Protein AF-A0A7S1AQW4-F1 (afdb_monomer)

Foldseek 3Di:
DDDDDDDDKDKDKAAFPWDKDWDDWCCVFAHFFWKKWKKKFLDQFKKKKKFALDSDDQAPDQAKIWMWIACPPNQQKIFIFIGHPVPDTDTQFIFRPPLSHHDPGSVDMWMKMWTTHLLLQKTWIFTDDQELVRTFDIDHDDPPPGDHSVSRRRGTIIMMTGHRHITIMITPDMHGRDDNWPVPAQADSRVRDGHFKFFKFWWFDDDPQVLVLLVVLLVLCCPFSLVSQKDFFDSVLFIFTAFGFTILVCCCVQPPPDDSVVDDSLNVLVLLCVLCVVLLVVQQADKFWWAFDFDFSFKTAIDGPDDVSVVSSVVSNVVSCVSSVGDGPADPRSHRIGTGMDRGHDQHGPVSVVSRVVSRVVSGVSRVPRVHIDITGGTFMWTDRGPRDIDGSVVSPD

pLDDT: mean 83.01, std 13.44, range [26.81, 98.31]

Secondary structure (DSSP, 8-state):
---------EEEEE-STT-EEEEEEGGGTTSTTEEEEEEEE--SS-EEEEEESSSS--TT----EEEEEEEHHHHTEEEEEES-TTT--EEEEEE--TTTSPPS-TT--E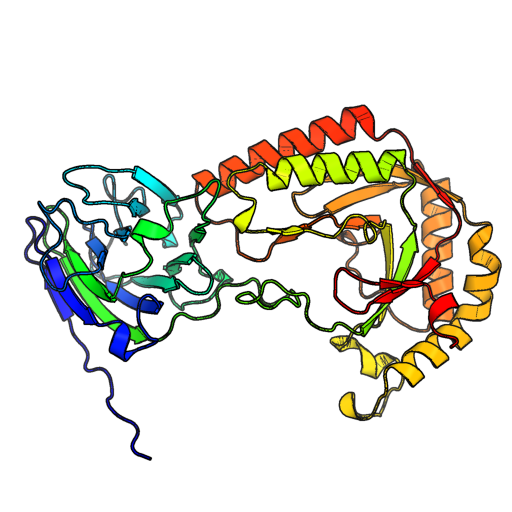EEEEEEETTTTEEEEEESSSSGGGEEEEEE--TTTSS-GGGTTT--EEEEEE-SS-EEEEEEEEEPPP--S-TTS-EETTTTEEPEEEEEEEEEEPPHHHHHHHHHHHHHHHTSTTGGGEEE--GGG-EEEEEEEE-TTTGGGSSTTS-GGG--HHHHHHHHHHHHHHHHHHGGG-EEEEEEEEE-SSEEEEEESSHHHHHHHHHHHHHHHHHHT----S-TTTTTEEE-EEE-S---SHHHHHHHHHHHHHHHHHHHHH--EEEEES-EEEEEEESS-EEEGGGGG-

Structure (mmCIF, N/CA/C/O backbone):
data_AF-A0A7S1AQW4-F1
#
_entry.id   AF-A0A7S1AQW4-F1
#
loop_
_atom_site.group_PDB
_atom_site.id
_atom_site.type_symbol
_atom_site.label_atom_id
_atom_site.label_alt_id
_atom_site.label_comp_id
_atom_site.label_asym_id
_atom_site.label_entity_id
_atom_site.label_seq_id
_atom_site.pdbx_PDB_ins_code
_atom_site.Cartn_x
_atom_site.Cartn_y
_atom_site.Cartn_z
_atom_site.occupancy
_atom_site.B_iso_or_equiv
_atom_site.auth_seq_id
_atom_site.auth_comp_id
_atom_site.auth_asym_id
_atom_site.auth_atom_id
_atom_site.pdbx_PDB_model_num
ATOM 1 N N . TRP A 1 1 ? 29.194 -28.119 -0.795 1.00 34.62 1 TRP A N 1
ATOM 2 C CA . TRP A 1 1 ? 28.125 -27.504 -1.595 1.00 34.62 1 TRP A CA 1
ATOM 3 C C . TRP A 1 1 ? 28.687 -26.243 -2.209 1.00 34.62 1 TRP A C 1
ATOM 5 O O . TRP A 1 1 ? 28.959 -25.284 -1.501 1.00 34.62 1 TRP A O 1
ATOM 15 N N . GLN A 1 2 ? 29.064 -26.352 -3.481 1.00 26.81 2 GLN A N 1
ATOM 16 C CA . GLN A 1 2 ? 29.776 -25.322 -4.229 1.00 26.81 2 GLN A CA 1
ATOM 17 C C . GLN A 1 2 ? 28.850 -24.132 -4.487 1.00 26.81 2 GLN A C 1
ATOM 19 O O . GLN A 1 2 ? 27.767 -24.292 -5.041 1.00 26.81 2 GLN A O 1
ATOM 24 N N . VAL A 1 3 ? 29.307 -22.950 -4.078 1.00 34.91 3 VAL A N 1
ATOM 25 C CA . VAL A 1 3 ? 28.757 -21.651 -4.468 1.00 34.91 3 VAL A CA 1
ATOM 26 C C . VAL A 1 3 ? 29.047 -21.475 -5.958 1.00 34.91 3 VAL A C 1
ATOM 28 O O . VAL A 1 3 ? 30.200 -21.285 -6.346 1.00 34.91 3 VAL A O 1
ATOM 31 N N . ALA A 1 4 ? 28.025 -21.619 -6.799 1.00 32.22 4 ALA A N 1
ATOM 32 C CA . ALA A 1 4 ? 28.152 -21.469 -8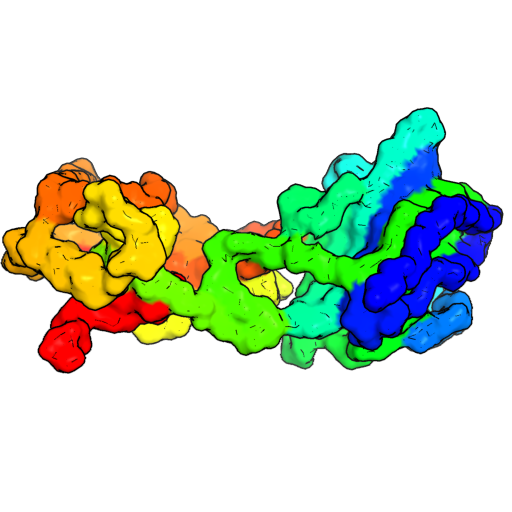.242 1.00 32.22 4 ALA A CA 1
ATOM 33 C C . ALA A 1 4 ? 27.975 -19.998 -8.660 1.00 32.22 4 ALA A C 1
ATOM 35 O O . ALA A 1 4 ? 26.929 -19.396 -8.445 1.00 32.22 4 ALA A O 1
ATOM 36 N N . CYS A 1 5 ? 29.041 -19.490 -9.283 1.00 32.53 5 CYS A N 1
ATOM 37 C CA . CYS A 1 5 ? 29.172 -18.332 -10.171 1.00 32.53 5 CYS A CA 1
ATOM 38 C C . CYS A 1 5 ? 28.878 -16.915 -9.645 1.00 32.53 5 CYS A C 1
ATOM 40 O O . CYS A 1 5 ? 27.770 -16.390 -9.690 1.00 32.53 5 CYS A O 1
ATOM 42 N N . MET A 1 6 ? 29.984 -16.239 -9.313 1.00 35.09 6 MET A N 1
ATOM 43 C CA . MET A 1 6 ? 30.161 -14.791 -9.413 1.00 35.09 6 MET A CA 1
ATOM 44 C C . MET A 1 6 ? 29.672 -14.284 -10.782 1.00 35.09 6 MET A C 1
ATOM 46 O O . MET A 1 6 ? 30.164 -14.731 -11.816 1.00 35.09 6 MET A O 1
ATOM 50 N N . ALA A 1 7 ? 28.728 -13.341 -10.795 1.00 37.88 7 ALA A N 1
ATOM 51 C CA . ALA A 1 7 ? 28.339 -12.636 -12.012 1.00 37.88 7 ALA A CA 1
ATOM 52 C C . ALA A 1 7 ? 29.504 -11.745 -12.477 1.00 37.88 7 ALA A C 1
ATOM 54 O O . ALA A 1 7 ? 29.838 -10.749 -11.830 1.00 37.88 7 ALA A O 1
ATOM 55 N N . GLU A 1 8 ? 30.148 -12.123 -13.581 1.00 43.38 8 GLU A N 1
ATOM 56 C CA . GLU A 1 8 ? 31.106 -11.265 -14.269 1.00 43.38 8 GLU A CA 1
ATOM 57 C C . GLU A 1 8 ? 30.432 -9.977 -14.762 1.00 43.38 8 GLU A C 1
ATOM 59 O O . GLU A 1 8 ? 29.267 -9.929 -15.161 1.00 43.38 8 GLU A O 1
ATOM 64 N N . TRP A 1 9 ? 31.201 -8.899 -14.709 1.00 52.59 9 TRP A N 1
ATOM 65 C CA . TRP A 1 9 ? 30.771 -7.530 -14.923 1.00 52.59 9 TRP A CA 1
ATOM 66 C C . TRP A 1 9 ? 30.534 -7.312 -16.422 1.00 52.59 9 TRP A C 1
ATOM 68 O O . TRP A 1 9 ? 31.491 -7.126 -17.171 1.00 52.59 9 TRP A O 1
ATOM 78 N N . ARG A 1 10 ? 29.276 -7.320 -16.883 1.00 65.12 10 ARG A N 1
ATOM 79 C CA . ARG A 1 10 ? 28.959 -7.193 -18.317 1.00 65.12 10 ARG A CA 1
ATOM 80 C C . ARG A 1 10 ? 28.432 -5.799 -18.663 1.00 65.12 10 ARG A C 1
ATOM 82 O O . ARG A 1 10 ? 27.314 -5.423 -18.300 1.00 65.12 10 ARG A O 1
ATOM 89 N N . TRP A 1 11 ? 29.248 -5.027 -19.383 1.00 72.75 11 TRP A N 1
ATOM 90 C CA . TRP A 1 11 ? 28.776 -3.855 -20.121 1.00 72.75 11 TRP A CA 1
ATOM 91 C C . TRP A 1 11 ? 28.069 -4.317 -21.392 1.00 72.75 11 TRP A C 1
ATOM 93 O O . TRP A 1 11 ? 28.612 -5.099 -22.167 1.00 72.75 11 TRP A O 1
ATOM 103 N N . VAL A 1 12 ? 26.859 -3.815 -21.594 1.00 74.81 12 VAL A N 1
ATOM 104 C CA . VAL A 1 12 ? 26.012 -4.065 -22.756 1.00 74.81 12 VAL A CA 1
ATOM 105 C C . VAL A 1 12 ? 25.951 -2.766 -23.551 1.00 74.81 12 VAL A C 1
ATOM 107 O O . VAL A 1 12 ? 25.400 -1.758 -23.097 1.00 74.81 12 VAL A O 1
ATOM 110 N N . ASN A 1 13 ? 26.581 -2.781 -24.725 1.00 77.00 13 ASN A N 1
ATOM 111 C CA . ASN A 1 13 ? 26.629 -1.649 -25.643 1.00 77.00 13 ASN A CA 1
ATOM 112 C C . ASN A 1 13 ? 25.565 -1.844 -26.712 1.00 77.00 13 ASN A C 1
ATOM 114 O O . ASN A 1 13 ? 25.747 -2.622 -27.646 1.00 77.00 13 ASN A O 1
ATOM 118 N N . VAL A 1 14 ? 24.460 -1.113 -26.595 1.00 78.06 14 VAL A N 1
ATOM 119 C CA . VAL A 1 14 ? 23.351 -1.255 -27.532 1.00 78.06 14 VAL A CA 1
ATOM 120 C C . VAL A 1 14 ? 23.470 -0.168 -28.607 1.00 78.06 14 VAL A C 1
ATOM 122 O O . VAL A 1 14 ? 23.304 1.012 -28.285 1.00 78.06 14 VAL A O 1
ATOM 125 N N . PRO A 1 15 ? 23.728 -0.516 -29.885 1.00 62.19 15 PRO A N 1
ATOM 126 C CA . PRO A 1 15 ? 24.214 0.412 -30.920 1.00 62.19 15 PRO A CA 1
ATOM 127 C C . PRO A 1 15 ? 23.206 1.479 -31.391 1.00 62.19 15 PRO A C 1
ATOM 129 O O . PRO A 1 15 ? 23.529 2.318 -32.227 1.00 62.19 15 PRO A O 1
ATOM 132 N N . GLY A 1 16 ? 21.989 1.498 -30.846 1.00 63.81 16 GLY A N 1
ATOM 133 C CA . GLY A 1 16 ? 20.904 2.369 -31.309 1.00 63.81 16 GLY A CA 1
ATOM 134 C C . GLY A 1 16 ? 19.945 1.621 -32.233 1.00 63.81 16 GLY A C 1
ATOM 135 O O . GLY A 1 16 ? 20.040 0.402 -32.396 1.00 63.81 16 GLY A O 1
ATOM 136 N N . GLY A 1 17 ? 18.981 2.340 -32.813 1.00 62.97 17 GLY A N 1
ATOM 137 C CA . GLY A 1 17 ? 18.048 1.756 -33.785 1.00 62.97 17 GLY A CA 1
ATOM 138 C C . GLY A 1 17 ? 17.082 0.714 -33.212 1.00 62.97 17 GLY A C 1
ATOM 139 O O . GLY A 1 17 ? 16.498 -0.047 -33.984 1.00 62.97 17 GLY A O 1
ATOM 140 N N . PHE A 1 18 ? 16.872 0.709 -31.891 1.00 68.31 18 PHE A N 1
ATOM 141 C CA . PHE A 1 18 ? 16.037 -0.256 -31.169 1.00 68.31 18 PHE A CA 1
ATOM 142 C C . PHE A 1 18 ? 16.521 -1.710 -31.240 1.00 68.31 18 PHE A C 1
ATOM 144 O O . PHE A 1 18 ? 15.710 -2.636 -31.307 1.00 68.31 18 PHE A O 1
ATOM 151 N N . THR A 1 19 ? 17.838 -1.897 -31.245 1.00 76.06 19 THR A N 1
ATOM 152 C CA . THR A 1 19 ? 18.468 -3.217 -31.117 1.00 76.06 19 THR A CA 1
ATOM 153 C C . THR A 1 19 ? 18.211 -3.769 -29.713 1.00 76.06 19 THR A C 1
ATOM 155 O O . THR A 1 19 ? 18.275 -3.012 -28.743 1.00 76.06 19 THR A O 1
ATOM 158 N N . GLU A 1 20 ? 17.896 -5.059 -29.597 1.00 83.50 20 GLU A N 1
ATOM 159 C CA . GLU A 1 20 ? 17.658 -5.738 -28.316 1.00 83.50 20 GLU A CA 1
ATOM 160 C C . GLU A 1 20 ? 18.768 -6.766 -28.074 1.00 83.50 20 GLU A C 1
ATOM 162 O O . GLU A 1 20 ? 19.093 -7.541 -28.971 1.00 83.50 20 GLU A O 1
ATOM 167 N N . GLU A 1 21 ? 19.343 -6.770 -26.873 1.00 86.88 21 GLU A N 1
ATOM 168 C CA . GLU A 1 21 ? 20.331 -7.754 -26.431 1.00 86.88 21 GLU A CA 1
ATOM 169 C C . GLU A 1 21 ? 19.732 -8.598 -25.304 1.00 86.88 21 GLU A C 1
ATOM 171 O O . GLU A 1 21 ? 19.223 -8.059 -24.318 1.00 86.88 21 GLU A O 1
ATOM 176 N N . LEU A 1 22 ? 19.779 -9.924 -25.457 1.00 87.25 22 LEU A N 1
ATOM 177 C CA . LEU A 1 22 ? 19.386 -10.864 -24.412 1.00 87.25 22 LEU A CA 1
ATOM 178 C C . LEU A 1 22 ? 20.438 -10.853 -23.299 1.00 87.25 22 LEU A C 1
ATOM 180 O O . LEU A 1 22 ? 21.620 -11.092 -23.548 1.00 87.25 22 LEU A O 1
ATOM 184 N N . VAL A 1 23 ? 19.992 -10.590 -22.075 1.00 86.88 23 VAL A N 1
ATOM 185 C CA . VAL A 1 23 ? 20.862 -10.451 -20.904 1.00 86.88 23 VAL A CA 1
ATOM 186 C C . VAL A 1 23 ? 20.786 -11.671 -19.996 1.00 86.88 23 VAL A C 1
ATOM 188 O O . VAL A 1 23 ? 21.820 -12.090 -19.482 1.00 86.88 23 VAL A O 1
ATOM 191 N N . ALA A 1 24 ? 19.593 -12.234 -19.790 1.00 85.12 24 ALA A N 1
ATOM 192 C CA . ALA A 1 24 ? 19.403 -13.351 -18.869 1.00 85.12 24 ALA A CA 1
ATOM 193 C C . ALA A 1 24 ? 18.150 -14.185 -19.164 1.00 85.12 24 ALA A C 1
ATOM 195 O O . ALA A 1 24 ? 17.221 -13.736 -19.844 1.00 85.12 24 ALA A O 1
ATOM 196 N N . ASP A 1 25 ? 18.140 -15.384 -18.584 1.00 85.06 25 ASP A N 1
ATOM 197 C CA . ASP A 1 25 ? 17.002 -16.289 -18.465 1.00 85.06 25 ASP A CA 1
ATOM 198 C C . ASP A 1 25 ? 16.576 -16.357 -16.986 1.00 85.06 25 ASP A C 1
ATOM 200 O O . ASP A 1 25 ? 17.349 -16.778 -16.131 1.00 85.06 25 ASP A O 1
ATOM 204 N N . ALA A 1 26 ? 15.362 -15.908 -16.661 1.00 78.44 26 ALA A N 1
ATOM 205 C CA . ALA A 1 26 ? 14.848 -15.846 -15.289 1.00 78.44 26 ALA A CA 1
ATOM 206 C C . ALA A 1 26 ? 14.757 -17.222 -14.611 1.00 78.44 26 ALA A C 1
ATOM 208 O O . ALA A 1 26 ? 14.811 -17.302 -13.383 1.00 78.44 26 ALA A O 1
ATOM 209 N N . CYS A 1 27 ? 14.656 -18.310 -15.387 1.00 77.62 27 CYS A N 1
ATOM 210 C CA . CYS A 1 27 ? 14.633 -19.663 -14.830 1.00 77.62 27 CYS A CA 1
ATOM 211 C C . CYS A 1 27 ? 15.891 -19.984 -14.010 1.00 77.62 27 CYS A C 1
ATOM 213 O O . CYS A 1 27 ? 15.799 -20.769 -13.069 1.00 77.62 27 CYS A O 1
ATOM 215 N N . ASP A 1 28 ? 17.021 -19.343 -14.309 1.00 75.12 28 ASP A N 1
ATOM 216 C CA . ASP A 1 28 ? 18.289 -19.573 -13.615 1.00 75.12 28 ASP A CA 1
ATOM 217 C C . ASP A 1 28 ? 18.364 -18.867 -12.242 1.00 75.12 28 ASP A C 1
ATOM 219 O O . ASP A 1 28 ? 19.294 -19.116 -11.477 1.00 75.12 28 ASP A O 1
ATOM 223 N N . TYR A 1 29 ? 17.402 -17.989 -11.910 1.00 65.81 29 TYR A N 1
ATOM 224 C CA . TYR A 1 29 ? 17.520 -17.033 -10.796 1.00 65.81 29 TYR A CA 1
ATOM 225 C C . TYR A 1 29 ? 16.279 -16.889 -9.910 1.00 65.81 29 TYR A C 1
ATOM 227 O O . TYR A 1 29 ? 16.254 -15.964 -9.111 1.00 65.81 29 TYR A O 1
ATOM 235 N N . GLY A 1 30 ? 15.242 -17.713 -10.055 1.00 59.50 30 GLY A N 1
ATOM 236 C CA . GLY A 1 30 ? 13.996 -17.561 -9.275 1.00 59.50 30 GLY A CA 1
ATOM 237 C C . GLY A 1 30 ? 12.791 -18.338 -9.807 1.00 59.50 30 GLY A C 1
ATOM 238 O O . GLY A 1 30 ? 11.726 -18.352 -9.185 1.00 59.50 30 GLY A O 1
ATOM 239 N N . GLY A 1 31 ? 12.958 -19.011 -10.949 1.00 68.44 31 GLY A N 1
ATOM 240 C CA . GLY A 1 31 ? 11.917 -19.786 -11.617 1.00 68.44 31 GLY A CA 1
ATOM 241 C C . GLY A 1 31 ? 11.197 -18.992 -12.708 1.00 68.44 31 GLY A C 1
ATOM 242 O O . GLY A 1 31 ? 11.416 -17.796 -12.900 1.00 68.44 31 GLY A O 1
ATOM 243 N N . LEU A 1 32 ? 10.338 -19.676 -13.471 1.00 73.44 32 LEU A N 1
ATOM 244 C CA . LEU A 1 32 ? 9.579 -19.051 -14.558 1.00 73.44 32 LEU A CA 1
ATOM 245 C C . LEU A 1 32 ? 8.789 -17.847 -14.016 1.00 73.44 32 LEU A C 1
ATOM 247 O O . LEU A 1 32 ? 8.050 -17.988 -13.046 1.00 73.44 32 LEU A O 1
ATOM 251 N N . GLY A 1 33 ? 8.929 -16.676 -14.635 1.00 75.50 33 GLY A N 1
ATOM 252 C CA . GLY A 1 33 ? 8.160 -15.484 -14.280 1.00 75.50 33 GLY A CA 1
ATOM 253 C C . GLY A 1 33 ? 8.521 -14.807 -12.959 1.00 75.50 33 GLY A C 1
ATOM 254 O O . GLY A 1 33 ? 7.690 -14.079 -12.421 1.00 75.50 33 GLY A O 1
ATOM 255 N N . ARG A 1 34 ? 9.732 -15.015 -12.430 1.00 85.31 34 ARG A N 1
ATOM 256 C CA . ARG A 1 34 ? 10.219 -14.321 -11.227 1.00 85.31 34 ARG A CA 1
ATOM 257 C C . ARG A 1 34 ? 11.653 -13.857 -11.417 1.00 85.31 34 ARG A C 1
ATOM 259 O O . ARG A 1 34 ? 12.554 -14.679 -11.536 1.00 85.31 34 ARG A O 1
ATOM 266 N N . CYS A 1 35 ? 11.880 -12.548 -11.462 1.00 89.19 35 CYS A N 1
ATOM 267 C CA . CYS A 1 35 ? 13.232 -12.013 -11.558 1.00 89.19 35 CYS A CA 1
ATOM 268 C C . CYS A 1 35 ? 13.321 -10.530 -11.197 1.00 89.19 35 CYS A C 1
ATOM 270 O O . CYS A 1 35 ? 12.421 -9.739 -11.484 1.00 89.19 35 CYS A O 1
ATOM 272 N N . CYS A 1 36 ? 14.481 -10.138 -10.679 1.00 92.81 36 CYS A N 1
ATOM 273 C CA . CYS A 1 36 ? 14.934 -8.759 -10.601 1.00 92.81 36 CYS A CA 1
ATOM 274 C C . CYS A 1 36 ? 16.242 -8.576 -11.380 1.00 92.81 36 CYS A C 1
ATOM 276 O O . CYS A 1 36 ? 17.159 -9.392 -11.288 1.00 92.81 36 CYS A O 1
ATOM 278 N N . ILE A 1 37 ? 16.339 -7.490 -12.146 1.00 94.19 37 ILE A N 1
ATOM 279 C CA . ILE A 1 37 ? 17.564 -7.067 -12.828 1.00 94.19 37 ILE A CA 1
ATOM 280 C C . ILE A 1 37 ? 17.983 -5.686 -12.337 1.00 94.19 37 ILE A C 1
ATOM 282 O O . ILE A 1 37 ? 17.182 -4.751 -12.311 1.00 94.19 37 ILE A O 1
ATOM 286 N N . VAL A 1 38 ? 19.259 -5.553 -11.975 1.00 95.12 38 VAL A N 1
ATOM 287 C CA . VAL A 1 38 ? 19.864 -4.294 -11.534 1.00 95.12 38 VAL A CA 1
ATOM 288 C C . VAL A 1 38 ? 20.784 -3.769 -12.629 1.00 95.12 38 VAL A C 1
ATOM 290 O O . VAL A 1 38 ? 21.736 -4.437 -13.038 1.00 95.12 38 VAL A O 1
ATOM 293 N N . VAL A 1 39 ? 20.509 -2.553 -13.088 1.00 94.50 39 VAL A N 1
ATOM 294 C CA . VAL A 1 39 ? 21.197 -1.895 -14.198 1.00 94.50 39 VAL A CA 1
ATOM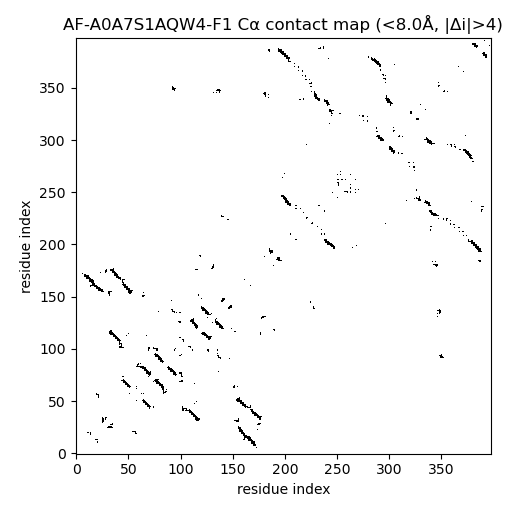 295 C C . VAL A 1 39 ? 21.807 -0.586 -13.718 1.00 94.50 39 VAL A C 1
ATOM 297 O O . VAL A 1 39 ? 21.103 0.281 -13.210 1.00 94.50 39 VAL A O 1
ATOM 300 N N . GLN A 1 40 ? 23.108 -0.410 -13.927 1.00 94.50 40 GLN A N 1
ATOM 301 C CA . GLN A 1 40 ? 23.797 0.861 -13.732 1.00 94.50 40 GLN A CA 1
ATOM 302 C C . GLN A 1 40 ? 24.075 1.507 -15.090 1.00 94.50 40 GLN A C 1
ATOM 304 O O . GLN A 1 40 ? 24.511 0.843 -16.026 1.00 94.50 40 GLN A O 1
ATOM 309 N N . THR A 1 41 ? 23.838 2.806 -15.231 1.00 92.06 41 THR A N 1
ATOM 310 C CA . THR A 1 41 ? 24.117 3.518 -16.483 1.00 92.06 41 THR A CA 1
ATOM 311 C C . THR A 1 41 ? 24.437 4.989 -16.237 1.00 92.06 41 THR A C 1
ATOM 313 O O . THR A 1 41 ? 23.954 5.593 -15.280 1.00 92.06 41 THR A O 1
ATOM 316 N N . ASN A 1 42 ? 25.259 5.561 -17.109 1.00 90.00 42 ASN A N 1
ATOM 317 C CA . ASN A 1 42 ? 25.490 6.999 -17.256 1.00 90.00 42 ASN A CA 1
ATOM 318 C C . ASN A 1 42 ? 24.832 7.555 -18.534 1.00 90.00 42 ASN A C 1
ATOM 320 O O . ASN A 1 42 ? 25.119 8.674 -18.953 1.00 90.00 42 ASN A O 1
ATOM 324 N N . ALA A 1 43 ? 23.974 6.762 -19.186 1.00 87.00 43 ALA A N 1
ATOM 325 C CA . ALA A 1 43 ? 23.335 7.150 -20.428 1.00 87.00 43 ALA A CA 1
ATOM 326 C C . ALA A 1 43 ? 22.413 8.358 -20.227 1.00 87.00 43 ALA A C 1
ATOM 328 O O . ALA A 1 43 ? 21.578 8.392 -19.324 1.00 87.00 43 ALA A O 1
ATOM 329 N N . THR A 1 44 ? 22.510 9.307 -21.154 1.00 87.56 44 THR A N 1
ATOM 330 C CA . THR A 1 44 ? 21.624 10.478 -21.276 1.00 87.56 44 THR A CA 1
ATOM 331 C C . THR A 1 44 ? 20.475 10.233 -22.266 1.00 87.56 44 THR A C 1
ATOM 333 O O . THR A 1 44 ? 19.635 11.099 -22.512 1.00 87.56 44 THR A O 1
ATOM 336 N N . SER A 1 45 ? 20.434 9.039 -22.868 1.00 88.94 45 SER A N 1
ATOM 337 C CA . SER A 1 45 ? 19.441 8.608 -23.854 1.00 88.94 45 SER A CA 1
ATOM 338 C C . SER A 1 45 ? 18.630 7.416 -23.349 1.00 88.94 45 SER A C 1
ATOM 340 O O . SER A 1 45 ? 19.115 6.613 -22.560 1.00 88.94 45 SER A O 1
ATOM 342 N N . SER A 1 46 ? 17.385 7.298 -23.818 1.00 91.19 46 SER A N 1
ATOM 343 C CA . SER A 1 46 ? 16.437 6.286 -23.338 1.00 91.19 46 SER A CA 1
ATOM 344 C C . SER A 1 46 ? 16.915 4.852 -23.567 1.00 91.19 46 SER A C 1
ATOM 346 O O . SER A 1 46 ? 17.329 4.515 -24.682 1.00 91.19 46 SER A O 1
ATOM 348 N N . PHE A 1 47 ? 16.718 4.002 -22.564 1.00 92.56 47 PHE A N 1
ATOM 349 C CA . PHE A 1 47 ? 16.904 2.555 -22.650 1.00 92.56 47 PHE A CA 1
ATOM 350 C C . PHE A 1 47 ? 15.657 1.826 -22.146 1.00 92.56 47 PHE A C 1
ATOM 352 O O . PHE A 1 47 ? 14.827 2.402 -21.433 1.00 92.56 47 PHE A O 1
ATOM 359 N N . HIS A 1 48 ? 15.504 0.565 -22.541 1.00 92.38 48 HIS A N 1
ATOM 360 C CA . HIS A 1 48 ? 14.368 -0.264 -22.164 1.00 92.38 48 HIS A CA 1
ATOM 361 C C . HIS A 1 48 ? 14.823 -1.582 -21.560 1.00 92.38 48 HIS A C 1
ATOM 363 O O . HIS A 1 48 ? 15.753 -2.199 -22.073 1.00 92.38 48 HIS A O 1
ATOM 369 N N . VAL A 1 49 ? 14.094 -2.045 -20.551 1.00 92.94 49 VAL A N 1
ATOM 370 C CA . VAL A 1 49 ? 14.202 -3.401 -20.007 1.00 92.94 49 VAL A CA 1
ATOM 371 C C . VAL A 1 49 ? 12.922 -4.140 -20.360 1.00 92.94 49 VAL A C 1
ATOM 373 O O . VAL A 1 49 ? 11.828 -3.638 -20.098 1.00 92.94 49 VAL A O 1
ATOM 376 N N . THR A 1 50 ? 13.054 -5.297 -21.000 1.00 91.00 50 THR A N 1
ATOM 377 C CA . THR A 1 50 ? 11.921 -6.094 -21.476 1.00 91.00 50 THR A CA 1
ATOM 378 C C . THR A 1 50 ? 11.963 -7.476 -20.850 1.00 91.00 50 THR A C 1
ATOM 380 O O . THR A 1 50 ? 12.971 -8.169 -20.951 1.00 91.00 50 THR A O 1
ATOM 383 N N . PHE A 1 51 ? 10.846 -7.876 -20.254 1.00 90.00 51 PHE A N 1
ATOM 384 C CA . PHE A 1 51 ? 10.571 -9.245 -19.844 1.00 90.00 51 PHE A CA 1
ATOM 385 C C . PHE A 1 51 ? 9.691 -9.885 -20.919 1.00 90.00 51 PHE A C 1
ATOM 387 O O . PHE A 1 51 ? 8.678 -9.311 -21.334 1.00 90.00 51 PHE A O 1
ATOM 394 N N . SER A 1 52 ? 10.098 -11.049 -21.412 1.00 88.00 52 SER A N 1
ATOM 395 C CA . SER A 1 52 ? 9.504 -11.693 -22.587 1.00 88.00 52 SER A CA 1
ATOM 396 C C . SER A 1 52 ? 9.471 -13.208 -22.434 1.00 88.00 52 SER A C 1
ATOM 398 O O . SER A 1 52 ? 10.268 -13.781 -21.703 1.00 88.00 52 SER A O 1
ATOM 400 N N . HIS A 1 53 ? 8.559 -13.884 -23.125 1.00 85.19 53 HIS A N 1
ATOM 401 C CA . HIS A 1 53 ? 8.505 -15.351 -23.119 1.00 85.19 53 HIS A CA 1
ATOM 402 C C . HIS A 1 53 ? 9.467 -16.001 -24.129 1.00 85.19 53 HIS A C 1
ATOM 404 O O . HIS A 1 53 ? 9.647 -17.214 -24.112 1.00 85.19 53 HIS A O 1
ATOM 410 N N . SER A 1 54 ? 10.070 -15.216 -25.029 1.00 81.75 54 SER A N 1
ATOM 411 C CA . SER A 1 54 ? 10.969 -15.695 -26.085 1.00 81.75 54 SER A CA 1
ATOM 412 C C . SER A 1 54 ? 12.354 -15.076 -25.941 1.00 81.75 54 SER A C 1
ATOM 414 O O . SER A 1 54 ? 12.478 -13.907 -25.598 1.00 81.75 54 SER A O 1
ATOM 416 N N . SER A 1 55 ? 13.395 -15.849 -26.247 1.00 80.19 55 SER A N 1
ATOM 417 C CA . SER A 1 55 ? 14.780 -15.371 -26.306 1.00 80.19 55 SER A CA 1
ATOM 418 C C . SER A 1 55 ? 15.064 -14.509 -27.542 1.00 80.19 55 SER A C 1
ATOM 420 O O . SER A 1 55 ? 16.122 -13.888 -27.634 1.00 80.19 55 SER A O 1
ATOM 422 N N . SER A 1 56 ? 14.137 -14.477 -28.505 1.00 77.19 56 SER A N 1
ATOM 423 C CA . SER A 1 56 ? 14.260 -13.682 -29.727 1.00 77.19 56 SER A CA 1
ATOM 424 C C . SER A 1 56 ? 13.866 -12.220 -29.493 1.00 77.19 56 SER A C 1
ATOM 426 O O . SER A 1 56 ? 13.001 -11.949 -28.655 1.00 77.19 56 SER A O 1
ATOM 428 N N . PRO A 1 57 ? 14.434 -11.264 -30.258 1.00 73.94 57 PRO A N 1
ATOM 429 C CA . PRO A 1 57 ? 14.024 -9.868 -30.197 1.00 73.94 57 PRO A CA 1
ATOM 430 C C . PRO A 1 57 ? 12.510 -9.722 -30.345 1.00 73.94 57 PRO A C 1
ATOM 432 O O . PRO A 1 57 ? 11.887 -10.264 -31.256 1.00 73.94 57 PRO A O 1
ATOM 435 N N . SER A 1 58 ? 11.914 -8.953 -29.445 1.00 74.94 58 SER A N 1
ATOM 436 C CA . SER A 1 58 ? 10.466 -8.801 -29.352 1.00 74.94 58 SER A CA 1
ATOM 437 C C . SER A 1 58 ? 9.907 -7.809 -30.373 1.00 74.94 58 SER A C 1
ATOM 439 O O . SER A 1 58 ? 8.720 -7.852 -30.692 1.00 74.94 58 SER A O 1
ATOM 441 N N . ARG A 1 59 ? 10.731 -6.918 -30.936 1.00 72.00 59 ARG A N 1
ATOM 442 C CA . ARG A 1 59 ? 10.323 -5.914 -31.934 1.00 72.00 59 ARG A CA 1
ATOM 443 C C . ARG A 1 59 ? 9.711 -6.551 -33.190 1.00 72.00 59 ARG A C 1
ATOM 445 O O . ARG A 1 59 ? 10.285 -7.451 -33.781 1.00 72.00 59 ARG A O 1
ATOM 452 N N . GLY A 1 60 ? 8.561 -6.033 -33.628 1.00 66.19 60 GLY A N 1
ATOM 453 C CA . GLY A 1 60 ? 7.845 -6.531 -34.809 1.00 66.19 60 GLY A CA 1
ATOM 454 C C . GLY A 1 60 ? 7.020 -7.803 -34.573 1.00 66.19 60 GLY A C 1
ATOM 455 O O . GLY A 1 60 ? 6.312 -8.229 -35.477 1.00 66.19 60 GLY A O 1
ATOM 456 N N . THR A 1 61 ? 7.063 -8.386 -33.372 1.00 68.19 61 THR A N 1
ATOM 457 C CA . THR A 1 61 ? 6.257 -9.559 -33.006 1.00 68.19 61 THR A CA 1
ATOM 458 C C . THR A 1 61 ? 4.940 -9.149 -32.333 1.00 68.19 61 THR A C 1
ATOM 460 O O . THR A 1 61 ? 4.883 -8.122 -31.647 1.00 68.19 61 THR A O 1
ATOM 463 N N . GLY A 1 62 ? 3.885 -9.953 -32.511 1.00 66.06 62 GLY A N 1
ATOM 464 C CA . GLY A 1 62 ? 2.597 -9.806 -31.809 1.00 66.06 62 GLY A CA 1
ATOM 465 C C . GLY A 1 62 ? 2.602 -10.349 -30.375 1.00 66.06 62 GLY A C 1
ATOM 466 O O . GLY A 1 62 ? 1.573 -10.355 -29.707 1.00 66.06 62 GLY A O 1
ATOM 467 N N . ASN A 1 63 ? 3.760 -10.811 -29.909 1.00 72.50 63 ASN A N 1
ATOM 468 C CA . ASN A 1 63 ? 3.932 -11.462 -28.625 1.00 72.50 63 ASN A CA 1
ATOM 469 C C . ASN A 1 63 ? 3.831 -10.451 -27.469 1.00 72.50 63 ASN A C 1
ATOM 471 O O . ASN A 1 63 ? 4.480 -9.399 -27.525 1.00 72.50 63 ASN A O 1
ATOM 475 N N . PRO A 1 64 ? 3.057 -10.747 -26.407 1.00 74.25 64 PRO A N 1
ATOM 476 C CA . PRO A 1 64 ? 2.990 -9.877 -25.246 1.00 74.25 64 PRO A CA 1
ATOM 477 C C . PRO A 1 64 ? 4.339 -9.857 -24.522 1.00 74.25 64 PRO A C 1
ATOM 479 O O . PRO A 1 64 ? 4.966 -10.893 -24.291 1.00 74.25 64 PRO A O 1
ATOM 482 N N . VAL A 1 65 ? 4.779 -8.649 -24.178 1.00 82.94 65 VAL A N 1
ATOM 483 C CA . VAL A 1 65 ? 5.970 -8.395 -23.365 1.00 82.94 65 VAL A CA 1
ATOM 484 C C . VAL A 1 65 ? 5.647 -7.349 -22.313 1.00 82.94 65 VAL A C 1
ATOM 486 O O . VAL A 1 65 ? 4.836 -6.453 -22.557 1.00 82.94 65 VAL A O 1
ATOM 489 N N . LEU A 1 66 ? 6.318 -7.435 -21.170 1.00 87.12 66 LEU A N 1
ATOM 490 C CA . LEU A 1 66 ? 6.330 -6.375 -20.172 1.00 87.12 66 LEU A CA 1
ATOM 491 C C . LEU A 1 66 ? 7.574 -5.523 -20.407 1.00 87.12 66 LEU A C 1
ATOM 493 O O . LEU A 1 66 ? 8.695 -6.033 -20.380 1.00 87.12 66 LEU A O 1
ATOM 497 N N . ARG A 1 67 ? 7.397 -4.222 -20.647 1.00 88.94 67 ARG A N 1
ATOM 498 C CA . ARG A 1 67 ? 8.514 -3.329 -20.965 1.00 88.94 67 ARG A CA 1
ATOM 499 C C . ARG A 1 67 ? 8.541 -2.102 -20.075 1.00 88.94 67 ARG A C 1
ATOM 501 O O . ARG A 1 67 ? 7.601 -1.308 -20.066 1.00 88.94 67 ARG A O 1
ATOM 508 N N . PHE A 1 68 ? 9.685 -1.892 -19.440 1.00 92.75 68 PHE A N 1
ATOM 509 C CA . PHE A 1 68 ? 10.051 -0.648 -18.784 1.00 92.75 68 PHE A CA 1
ATOM 510 C C . PHE A 1 68 ? 10.843 0.227 -19.751 1.00 92.75 68 PHE A C 1
ATOM 512 O O . PHE A 1 68 ? 11.736 -0.246 -20.450 1.00 92.75 68 PHE A O 1
ATOM 519 N N . VAL A 1 69 ? 10.517 1.513 -19.797 1.00 92.38 69 VAL A N 1
ATOM 520 C CA . VAL A 1 69 ? 11.189 2.518 -20.625 1.00 92.38 69 VAL A CA 1
ATOM 521 C C . VAL A 1 69 ? 11.663 3.631 -19.710 1.00 92.38 69 VAL A C 1
ATOM 523 O O . VAL A 1 69 ? 10.831 4.375 -19.191 1.00 92.38 69 VAL A O 1
ATOM 526 N N . VAL A 1 70 ? 12.979 3.769 -19.560 1.00 93.69 70 VAL A N 1
ATOM 527 C CA . VAL A 1 70 ? 13.597 4.857 -18.797 1.00 93.69 70 VAL A CA 1
ATOM 528 C C . VAL A 1 70 ? 13.981 5.983 -19.748 1.00 93.69 70 VAL A C 1
ATOM 530 O O . VAL A 1 70 ? 14.496 5.751 -20.845 1.00 93.69 70 VAL A O 1
ATOM 533 N N . GLY A 1 71 ? 13.706 7.222 -19.348 1.00 89.81 71 GLY A N 1
ATOM 534 C CA . GLY A 1 71 ? 14.080 8.408 -20.118 1.00 89.81 71 GLY A CA 1
ATOM 535 C C . GLY A 1 71 ? 13.201 8.698 -21.341 1.00 89.81 71 GLY A C 1
ATOM 536 O O . GLY A 1 71 ? 13.645 9.288 -22.333 1.00 89.81 71 GLY A O 1
ATOM 537 N N . LYS A 1 72 ? 11.926 8.304 -21.296 1.00 88.12 72 LYS A N 1
ATOM 538 C CA . LYS A 1 72 ? 10.927 8.586 -22.335 1.00 88.12 72 LYS A CA 1
ATOM 539 C C . LYS A 1 72 ? 10.642 10.091 -22.430 1.00 88.12 72 LYS A C 1
ATOM 541 O O . LYS A 1 72 ? 10.840 10.846 -21.483 1.00 88.12 72 LYS A O 1
ATOM 546 N N . ARG A 1 73 ? 10.145 10.537 -23.596 1.00 85.31 73 ARG A N 1
ATOM 547 C CA . ARG A 1 73 ? 9.746 11.939 -23.865 1.00 85.31 73 ARG A CA 1
ATOM 548 C C . ARG A 1 73 ? 10.831 12.954 -23.463 1.00 85.31 73 ARG A C 1
ATOM 550 O O . ARG A 1 73 ? 10.576 13.845 -22.662 1.00 85.31 73 ARG A O 1
ATOM 557 N N . LYS A 1 74 ? 12.035 12.817 -24.032 1.00 88.06 74 LYS A N 1
ATOM 558 C CA . LYS A 1 74 ? 13.202 13.658 -23.695 1.00 88.06 74 LYS A CA 1
ATOM 559 C C . LYS A 1 74 ? 13.542 13.603 -22.197 1.00 88.06 74 LYS A C 1
ATOM 561 O O . LYS A 1 74 ? 13.762 14.636 -21.581 1.00 88.06 74 LYS A O 1
ATOM 566 N N . ASN A 1 75 ? 13.551 12.397 -21.628 1.00 90.62 75 ASN A N 1
ATOM 567 C CA . ASN A 1 75 ? 13.856 12.171 -20.218 1.00 90.62 75 ASN A CA 1
ATOM 568 C C . ASN A 1 75 ? 12.927 12.883 -19.217 1.00 90.62 75 ASN A C 1
ATOM 570 O O . ASN A 1 75 ? 13.367 13.294 -18.155 1.00 90.62 75 ASN A O 1
ATOM 574 N N . SER A 1 76 ? 11.641 13.031 -19.544 1.00 90.75 76 SER A N 1
ATOM 575 C CA . SER A 1 76 ? 10.638 13.596 -18.621 1.00 90.75 76 SER A CA 1
ATOM 576 C C . SER A 1 76 ? 9.768 12.534 -17.952 1.00 90.75 76 SER A C 1
ATOM 578 O O . SER A 1 76 ? 8.890 12.863 -17.159 1.00 90.75 76 SER A O 1
ATOM 580 N N . MET A 1 77 ? 9.944 11.263 -18.325 1.00 91.81 77 MET A N 1
ATOM 581 C CA . MET A 1 77 ? 9.080 10.183 -17.871 1.00 91.81 77 MET A CA 1
ATOM 582 C C . MET A 1 77 ? 9.780 8.828 -17.951 1.00 91.81 77 MET A C 1
ATOM 584 O O . MET A 1 77 ? 10.418 8.510 -18.958 1.00 91.81 77 MET A O 1
ATOM 588 N N . THR A 1 78 ? 9.545 7.997 -16.945 1.00 92.62 78 THR A N 1
ATOM 589 C CA . THR A 1 78 ? 9.792 6.553 -16.982 1.00 92.62 78 THR A CA 1
ATOM 590 C C . THR A 1 78 ? 8.445 5.840 -16.968 1.00 92.62 78 THR A C 1
ATOM 592 O O . THR A 1 78 ? 7.508 6.303 -16.326 1.00 92.62 78 THR A O 1
ATOM 595 N N . SER A 1 79 ? 8.274 4.774 -17.748 1.00 91.12 79 SER A N 1
ATOM 596 C CA . SER A 1 79 ? 6.967 4.110 -17.870 1.00 91.12 79 SER A CA 1
ATOM 597 C C . SER A 1 79 ? 7.081 2.608 -18.007 1.00 91.12 79 SER A C 1
ATOM 599 O O . SER A 1 79 ? 8.034 2.134 -18.625 1.00 91.12 79 SER A O 1
ATOM 601 N N . VAL A 1 80 ? 6.052 1.903 -17.554 1.00 89.56 80 VAL A N 1
ATOM 602 C CA . VAL A 1 80 ? 5.859 0.472 -17.784 1.00 89.56 80 VAL A CA 1
ATOM 603 C C . VAL A 1 80 ? 4.622 0.253 -18.655 1.00 89.56 80 VAL A C 1
ATOM 605 O O . VAL A 1 80 ? 3.637 0.991 -18.575 1.00 89.56 80 VAL A O 1
ATOM 608 N N . GLY A 1 81 ? 4.697 -0.710 -19.566 1.00 82.94 81 GLY A N 1
ATOM 609 C CA . GLY A 1 81 ? 3.616 -1.001 -20.501 1.00 82.94 81 GLY A CA 1
ATOM 610 C C . GLY A 1 81 ? 3.603 -2.453 -20.946 1.00 82.94 81 GLY A C 1
ATOM 611 O O . GLY A 1 81 ? 4.633 -3.134 -20.884 1.00 82.94 81 GLY A O 1
ATOM 612 N N . LEU A 1 82 ? 2.434 -2.884 -21.423 1.00 78.31 82 LEU A N 1
ATOM 613 C CA . LEU A 1 82 ? 2.281 -4.141 -22.139 1.00 78.31 82 LEU A CA 1
ATOM 614 C C . LEU A 1 82 ? 2.446 -3.965 -23.629 1.00 78.31 82 LEU A C 1
ATOM 616 O O . LEU A 1 82 ? 2.069 -2.950 -24.223 1.00 78.31 82 LEU A O 1
ATOM 620 N N . GLY A 1 83 ? 2.921 -5.053 -24.214 1.00 68.88 83 GLY A N 1
ATOM 621 C CA . GLY A 1 83 ? 2.941 -5.243 -25.639 1.00 68.88 83 GLY A CA 1
ATOM 622 C C . GLY A 1 83 ? 4.165 -4.629 -26.284 1.00 68.88 83 GLY A C 1
ATOM 623 O O . GLY A 1 83 ? 5.033 -3.991 -25.679 1.00 68.88 83 GLY A O 1
ATOM 624 N N . ASN A 1 84 ? 4.240 -4.879 -27.579 1.00 58.00 84 ASN A N 1
ATOM 625 C CA . ASN A 1 84 ? 5.321 -4.390 -28.390 1.00 58.00 84 ASN A CA 1
ATOM 626 C C . ASN A 1 84 ? 5.155 -2.876 -28.603 1.00 58.00 84 ASN A C 1
ATOM 628 O O . ASN A 1 84 ? 4.162 -2.463 -29.213 1.00 58.00 84 ASN A O 1
ATOM 632 N N . PRO A 1 85 ? 6.114 -2.018 -28.201 1.00 47.75 85 PRO A N 1
ATOM 633 C CA . PRO A 1 85 ? 6.006 -0.568 -28.375 1.00 47.75 85 PRO A CA 1
ATOM 634 C C . PRO A 1 85 ? 5.983 -0.102 -29.841 1.00 47.75 85 PRO A C 1
ATOM 636 O O . PRO A 1 85 ? 5.999 1.104 -30.095 1.00 47.75 85 PRO A O 1
ATOM 639 N N . TYR A 1 86 ? 5.958 -1.012 -30.809 1.00 49.84 86 TYR A N 1
ATOM 640 C CA . TYR A 1 86 ? 5.841 -0.699 -32.230 1.00 49.84 86 TYR A CA 1
ATOM 641 C C . TYR A 1 86 ? 4.504 -1.126 -32.846 1.00 49.84 86 TYR A C 1
ATOM 643 O O . TYR A 1 86 ? 4.283 -0.805 -34.007 1.00 49.84 86 TYR A O 1
ATOM 651 N N . ILE A 1 87 ? 3.630 -1.819 -32.101 1.00 47.84 87 ILE A N 1
ATOM 652 C CA . ILE A 1 87 ? 2.377 -2.372 -32.641 1.00 47.84 87 ILE A CA 1
ATOM 653 C C . ILE A 1 87 ? 1.176 -1.958 -31.780 1.00 47.84 87 ILE A C 1
ATOM 655 O O . ILE A 1 87 ? 0.317 -1.247 -32.279 1.00 47.84 87 ILE A O 1
ATOM 659 N N . ASN A 1 88 ? 1.156 -2.287 -30.482 1.00 51.31 88 ASN A N 1
ATOM 660 C CA . ASN A 1 88 ? 0.043 -1.979 -29.572 1.00 51.31 88 ASN A CA 1
ATOM 661 C C . ASN A 1 88 ? 0.605 -1.525 -28.218 1.00 51.31 88 ASN A C 1
ATOM 663 O O . ASN A 1 88 ? 1.213 -2.324 -27.509 1.00 51.31 88 ASN A O 1
ATOM 667 N N . LYS A 1 89 ? 0.456 -0.237 -27.876 1.00 57.41 89 LYS A N 1
ATOM 668 C CA . LYS A 1 89 ? 0.886 0.308 -26.578 1.00 57.41 89 LYS A CA 1
ATOM 669 C C . LYS A 1 89 ? -0.310 0.465 -25.661 1.00 57.41 89 LYS A C 1
ATOM 671 O O . LYS A 1 89 ? -1.078 1.405 -25.838 1.00 57.41 89 LYS A O 1
ATOM 676 N N . GLU A 1 90 ? -0.359 -0.347 -24.620 1.00 60.25 90 GLU A N 1
ATOM 677 C CA . GLU A 1 90 ? -1.190 -0.070 -23.453 1.00 60.25 90 GLU A CA 1
ATOM 678 C C . GLU A 1 90 ? -0.250 0.351 -22.313 1.00 60.25 90 GLU A C 1
ATOM 680 O O . GLU A 1 90 ? 0.396 -0.500 -21.690 1.00 60.25 90 GLU A O 1
ATOM 685 N N . PRO A 1 91 ? -0.029 1.668 -22.105 1.00 58.97 91 PRO A N 1
ATOM 686 C CA . PRO A 1 91 ? 0.722 2.131 -20.946 1.00 58.97 91 PRO A CA 1
ATOM 687 C C . PRO A 1 91 ? -0.059 1.775 -19.681 1.00 58.97 91 PRO A C 1
ATOM 689 O O . PRO A 1 91 ? -1.245 2.076 -19.589 1.00 58.97 91 PRO A O 1
ATOM 692 N N . ILE A 1 92 ? 0.619 1.155 -18.720 1.00 78.94 92 ILE A N 1
ATOM 693 C CA . ILE A 1 92 ? 0.005 0.714 -17.463 1.00 78.94 92 ILE A CA 1
ATOM 694 C C . ILE A 1 92 ? 0.124 1.853 -16.458 1.00 78.94 92 ILE A C 1
ATOM 696 O O . ILE A 1 92 ? -0.873 2.381 -15.974 1.00 78.94 92 ILE A O 1
ATOM 700 N N . ASP A 1 93 ? 1.358 2.303 -16.229 1.00 86.38 93 ASP A N 1
ATOM 701 C CA . ASP A 1 93 ? 1.648 3.464 -15.400 1.00 86.38 93 ASP A CA 1
ATOM 702 C C . ASP A 1 93 ? 2.978 4.121 -15.809 1.00 86.38 93 ASP A C 1
ATOM 704 O O . ASP A 1 93 ? 3.775 3.594 -16.604 1.00 86.38 93 ASP A O 1
ATOM 708 N N . CYS A 1 94 ? 3.216 5.316 -15.292 1.00 91.00 94 CYS A N 1
ATOM 709 C CA . CYS A 1 94 ? 4.453 6.050 -15.439 1.00 91.00 94 CYS A CA 1
ATOM 710 C C . CYS A 1 94 ? 4.833 6.780 -14.154 1.00 91.00 94 CYS A C 1
ATOM 712 O O . CYS A 1 94 ? 4.043 6.918 -13.236 1.00 91.00 94 CYS A O 1
ATOM 714 N N . THR A 1 95 ? 6.072 7.247 -14.094 1.00 92.94 95 THR A N 1
ATOM 715 C CA . THR A 1 95 ? 6.572 8.103 -13.024 1.00 92.94 95 THR A CA 1
ATOM 716 C C . THR A 1 95 ? 7.380 9.240 -13.629 1.00 92.94 95 THR A C 1
ATOM 718 O O . THR A 1 95 ? 8.056 9.074 -14.657 1.00 92.94 95 THR A O 1
ATOM 721 N N . ARG A 1 96 ? 7.275 10.415 -13.012 1.00 93.44 96 ARG A N 1
ATOM 722 C CA . ARG A 1 96 ? 8.099 11.591 -13.312 1.00 93.44 96 ARG A CA 1
ATOM 723 C C . ARG A 1 96 ? 9.071 11.910 -12.181 1.00 93.44 96 ARG A C 1
ATOM 725 O O . ARG A 1 96 ? 9.670 12.983 -12.195 1.00 93.44 96 ARG A O 1
ATOM 732 N N . ASP A 1 97 ? 9.219 10.995 -11.222 1.00 93.94 97 ASP A N 1
ATOM 733 C CA . ASP A 1 97 ? 10.140 11.157 -10.104 1.00 93.94 97 ASP A CA 1
ATOM 734 C C . ASP A 1 97 ? 11.562 11.442 -10.625 1.00 93.94 97 ASP A C 1
ATOM 736 O O . ASP A 1 97 ? 12.075 10.663 -11.437 1.00 93.94 97 ASP A O 1
ATOM 740 N N . PRO A 1 98 ? 12.215 12.534 -10.183 1.00 92.56 98 PRO A N 1
ATOM 741 C CA . PRO A 1 98 ? 13.539 12.910 -10.657 1.00 92.56 98 PRO A CA 1
ATOM 742 C C . PRO A 1 98 ? 14.600 11.826 -10.502 1.00 92.56 98 PRO A C 1
ATOM 744 O O . PRO A 1 98 ? 15.525 11.800 -11.309 1.00 92.56 98 PRO A O 1
ATOM 747 N N . GLU A 1 99 ? 14.504 10.944 -9.505 1.00 92.25 99 GLU A N 1
ATOM 748 C CA . GLU A 1 99 ? 15.425 9.822 -9.291 1.00 92.25 99 GLU A CA 1
ATOM 749 C C . GLU A 1 99 ? 15.177 8.681 -10.287 1.00 92.25 99 GLU A C 1
ATOM 751 O O . GLU A 1 99 ? 16.120 8.008 -10.703 1.00 92.25 99 GLU A O 1
ATOM 756 N N . ALA A 1 100 ? 13.932 8.512 -10.741 1.00 92.88 100 ALA A N 1
ATOM 757 C CA . ALA A 1 100 ? 13.534 7.504 -11.724 1.00 92.88 100 ALA A CA 1
ATOM 758 C C . ALA A 1 100 ? 13.864 7.883 -13.182 1.00 92.88 100 ALA A C 1
ATOM 760 O O . ALA A 1 100 ? 13.659 7.075 -14.094 1.00 92.88 100 ALA A O 1
ATOM 761 N N . LEU A 1 101 ? 14.346 9.105 -13.423 1.00 94.50 101 LEU A N 1
ATOM 762 C CA . LEU A 1 101 ? 14.774 9.607 -14.733 1.00 94.50 101 LEU A CA 1
ATOM 763 C C . LEU A 1 101 ? 16.275 9.389 -14.957 1.00 94.50 101 LEU A C 1
ATOM 765 O O . LEU A 1 101 ? 17.033 9.192 -14.014 1.00 94.50 101 LEU A O 1
ATOM 769 N N . LEU A 1 102 ? 16.729 9.468 -16.208 1.00 93.44 102 LEU A N 1
ATOM 770 C CA . LEU A 1 102 ? 18.156 9.444 -16.536 1.00 93.44 102 LEU A CA 1
ATOM 771 C C . LEU A 1 102 ? 18.875 10.660 -15.958 1.00 93.44 102 LEU A C 1
ATOM 773 O O . LEU A 1 102 ? 18.281 11.717 -15.740 1.00 93.44 102 LEU A O 1
ATOM 777 N N . THR A 1 103 ? 20.181 10.518 -15.769 1.00 87.06 103 THR A N 1
ATOM 778 C CA . THR A 1 103 ? 21.038 11.655 -15.449 1.00 87.06 103 THR A CA 1
ATOM 779 C C . THR A 1 103 ? 21.204 12.563 -16.672 1.00 87.06 103 THR A C 1
ATOM 781 O O . THR A 1 103 ? 21.137 12.122 -17.818 1.00 87.06 103 THR A O 1
ATOM 784 N N . ASP A 1 104 ? 21.456 13.840 -16.420 1.00 84.50 104 ASP A N 1
ATOM 785 C CA . ASP A 1 104 ? 21.787 14.866 -17.416 1.00 84.50 104 ASP A CA 1
ATOM 786 C C . ASP A 1 104 ? 23.278 14.889 -17.803 1.00 84.50 104 ASP A C 1
ATOM 788 O O . ASP A 1 104 ? 23.669 15.589 -18.733 1.00 84.50 104 ASP A O 1
ATOM 792 N N . SER A 1 105 ? 24.110 14.116 -17.102 1.00 85.75 105 S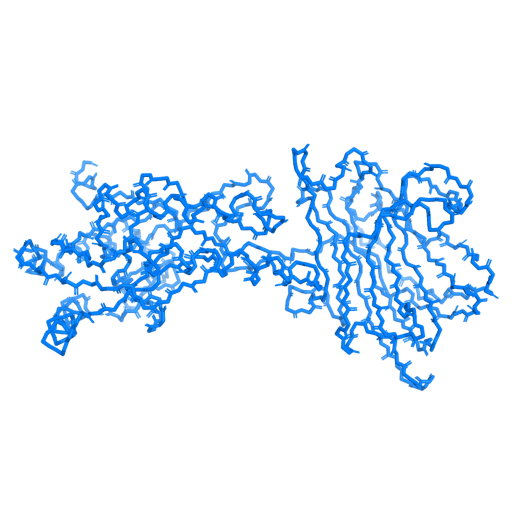ER A N 1
ATOM 793 C CA . SER A 1 105 ? 25.567 14.170 -17.167 1.00 85.75 105 SER A CA 1
ATOM 794 C C . SER A 1 105 ? 26.171 12.785 -17.358 1.00 85.75 105 SER A C 1
ATOM 796 O O . SER A 1 105 ? 25.942 11.886 -16.555 1.00 85.75 105 SER A O 1
ATOM 798 N N . GLU A 1 106 ? 27.015 12.639 -18.376 1.00 81.94 106 GLU A N 1
ATOM 799 C CA . GLU A 1 106 ? 27.696 11.379 -18.709 1.00 81.94 106 GLU A CA 1
ATOM 800 C C . GLU A 1 106 ? 28.750 10.958 -17.668 1.00 81.94 106 GLU A C 1
ATOM 802 O O . GLU A 1 106 ? 29.200 9.811 -17.665 1.00 81.94 106 GLU A O 1
ATOM 807 N N . THR A 1 107 ? 29.139 11.858 -16.758 1.00 83.12 107 THR A N 1
ATOM 808 C CA . THR A 1 107 ? 30.081 11.560 -15.665 1.00 83.12 107 THR A CA 1
ATOM 809 C C . THR A 1 107 ? 29.388 11.022 -14.415 1.00 83.12 107 THR A C 1
ATOM 811 O O . THR A 1 107 ? 30.051 10.507 -13.514 1.00 83.12 107 THR A O 1
ATOM 814 N N . ARG A 1 108 ? 28.055 11.118 -14.342 1.00 87.19 108 ARG A N 1
ATOM 815 C CA . ARG A 1 108 ? 27.256 10.603 -13.228 1.00 87.19 108 ARG A CA 1
ATOM 816 C C . ARG A 1 108 ? 26.634 9.276 -13.631 1.00 87.19 108 ARG A C 1
ATOM 818 O O . ARG A 1 108 ? 26.140 9.121 -14.739 1.00 87.19 108 ARG A O 1
ATOM 825 N N . SER A 1 109 ? 26.644 8.307 -12.724 1.00 89.88 109 SER A N 1
ATOM 826 C CA . SER A 1 109 ? 25.955 7.034 -12.941 1.00 89.88 109 SER A CA 1
ATOM 827 C C . SER A 1 109 ? 24.740 6.934 -12.033 1.00 89.88 109 SER A C 1
ATOM 829 O O . SER A 1 109 ? 24.750 7.439 -10.910 1.00 89.88 109 SER A O 1
ATOM 831 N N . ARG A 1 110 ? 23.692 6.283 -12.528 1.00 94.19 110 ARG A N 1
ATOM 832 C CA . ARG A 1 110 ? 22.505 5.920 -11.758 1.00 94.19 110 ARG A CA 1
ATOM 833 C C . ARG A 1 110 ? 22.297 4.423 -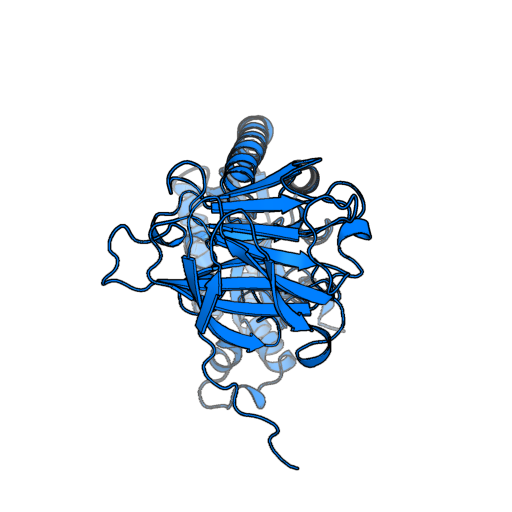11.824 1.00 94.19 110 ARG A C 1
ATOM 835 O O . ARG A 1 110 ? 22.608 3.797 -12.836 1.00 94.19 110 ARG A O 1
ATOM 842 N N . THR A 1 111 ? 21.748 3.883 -10.748 1.00 95.69 111 THR A N 1
ATOM 843 C CA . THR A 1 111 ? 21.386 2.474 -10.641 1.00 95.69 111 THR A CA 1
ATOM 844 C C . THR A 1 111 ? 19.875 2.365 -10.575 1.00 95.69 111 THR A C 1
ATOM 846 O O . THR A 1 111 ? 19.241 3.050 -9.774 1.00 95.69 111 THR A O 1
ATOM 849 N N . TYR A 1 112 ? 19.325 1.491 -11.404 1.00 96.94 112 TYR A N 1
ATOM 850 C CA . TYR A 1 112 ? 17.915 1.147 -11.456 1.00 96.94 112 TYR A CA 1
ATOM 851 C C . TYR A 1 112 ? 17.762 -0.340 -11.208 1.00 96.94 112 TYR A C 1
ATOM 853 O O . TYR A 1 112 ? 18.629 -1.132 -11.581 1.00 96.94 112 TYR A O 1
ATOM 861 N N . TRP A 1 113 ? 16.634 -0.723 -10.641 1.00 96.31 113 TRP A N 1
ATOM 862 C CA . TRP A 1 113 ? 16.227 -2.113 -10.570 1.00 96.31 113 TRP A CA 1
ATOM 863 C C . TRP A 1 113 ? 14.843 -2.268 -11.185 1.00 96.31 113 TRP A C 1
ATOM 865 O O . TRP A 1 113 ? 14.009 -1.364 -11.106 1.00 96.31 113 TRP A O 1
ATOM 875 N N . PHE A 1 114 ? 14.628 -3.407 -11.832 1.00 95.81 114 PHE A N 1
ATOM 876 C CA . PHE A 1 114 ? 13.376 -3.761 -12.487 1.00 95.81 114 PHE A CA 1
ATOM 877 C C . PHE A 1 114 ? 13.003 -5.160 -12.046 1.00 95.81 114 PHE A C 1
ATOM 879 O O . PHE A 1 114 ? 13.813 -6.079 -12.159 1.00 95.81 114 PHE A O 1
ATOM 886 N N . LEU A 1 115 ? 11.785 -5.302 -11.552 1.00 92.75 115 LEU A N 1
ATOM 887 C CA . LEU A 1 115 ? 11.272 -6.527 -10.976 1.00 92.75 115 LEU A CA 1
ATOM 888 C C . LEU A 1 115 ? 10.017 -6.956 -11.720 1.00 92.75 115 LEU A C 1
ATOM 890 O O . LEU A 1 115 ? 9.164 -6.132 -12.060 1.00 92.75 115 LEU A O 1
ATOM 894 N N . TYR A 1 116 ? 9.914 -8.260 -11.924 1.00 90.50 116 TYR A N 1
ATOM 895 C CA . TYR A 1 116 ? 8.694 -8.945 -12.299 1.00 90.50 116 TYR A CA 1
ATOM 896 C C . TYR A 1 116 ? 8.567 -10.185 -11.413 1.00 90.50 116 TYR A C 1
ATOM 898 O O . TYR A 1 116 ? 9.467 -11.026 -11.407 1.00 90.50 116 TYR A O 1
ATOM 906 N N . ASP A 1 117 ? 7.480 -10.284 -10.654 1.00 87.75 117 ASP A N 1
ATOM 907 C CA . ASP A 1 117 ? 7.172 -11.457 -9.840 1.00 87.75 117 ASP A CA 1
ATOM 908 C C . ASP A 1 117 ? 5.734 -11.905 -10.102 1.00 87.75 117 ASP A C 1
ATOM 910 O O . ASP A 1 117 ? 4.774 -11.226 -9.728 1.00 87.75 117 ASP A O 1
ATOM 914 N N . ARG A 1 118 ? 5.585 -13.057 -10.762 1.00 83.06 118 ARG A N 1
ATOM 915 C CA . ARG A 1 118 ? 4.284 -13.660 -11.050 1.00 83.06 118 ARG A CA 1
ATOM 916 C C . ARG A 1 118 ? 3.549 -14.139 -9.799 1.00 83.06 118 ARG A C 1
ATOM 918 O O . ARG A 1 118 ? 2.326 -14.102 -9.810 1.00 83.06 118 ARG A O 1
ATOM 925 N N . ASN A 1 119 ? 4.256 -14.574 -8.748 1.00 80.25 119 ASN A N 1
ATOM 926 C CA . ASN A 1 119 ? 3.634 -15.199 -7.574 1.00 80.25 119 ASN A CA 1
ATOM 927 C C . ASN A 1 119 ? 2.791 -14.175 -6.825 1.00 80.25 119 ASN A C 1
ATOM 929 O O . ASN A 1 119 ? 1.616 -14.388 -6.548 1.00 80.25 119 ASN A O 1
ATOM 933 N N . VAL A 1 120 ? 3.388 -13.012 -6.586 1.00 79.31 120 VAL A N 1
ATOM 934 C CA . VAL A 1 120 ? 2.696 -11.857 -6.013 1.00 79.31 120 VAL A CA 1
ATOM 935 C C . VAL A 1 120 ? 2.081 -10.969 -7.093 1.00 79.31 120 VAL A C 1
ATOM 937 O O . VAL A 1 120 ? 1.586 -9.895 -6.781 1.00 79.31 120 VAL A O 1
ATOM 940 N N . ALA A 1 121 ? 2.120 -11.380 -8.362 1.00 81.69 121 ALA A N 1
ATOM 941 C CA . ALA A 1 121 ? 1.601 -10.651 -9.512 1.00 81.69 121 ALA A CA 1
ATOM 942 C C . ALA A 1 121 ? 1.956 -9.146 -9.498 1.00 81.69 121 ALA A C 1
ATOM 944 O O . ALA A 1 121 ? 1.075 -8.277 -9.534 1.00 81.69 121 ALA A O 1
ATOM 945 N N . THR A 1 122 ? 3.257 -8.840 -9.461 1.00 86.88 122 THR A N 1
ATOM 946 C CA . THR A 1 122 ? 3.787 -7.470 -9.478 1.00 86.88 122 THR A CA 1
ATOM 947 C C . THR A 1 122 ? 4.825 -7.227 -10.571 1.00 86.88 122 THR A C 1
ATOM 949 O O . THR A 1 122 ? 5.613 -8.099 -10.938 1.00 86.88 122 THR A O 1
ATOM 952 N N . ALA A 1 123 ? 4.844 -5.998 -11.078 1.00 90.31 123 ALA A N 1
ATOM 953 C CA . ALA A 1 123 ? 5.948 -5.425 -11.831 1.00 90.31 123 ALA A CA 1
ATOM 954 C C . ALA A 1 123 ? 6.344 -4.100 -11.207 1.00 90.31 123 ALA A C 1
ATOM 956 O O . ALA A 1 123 ? 5.504 -3.220 -11.027 1.00 90.31 123 ALA A O 1
ATOM 957 N N . ALA A 1 124 ? 7.626 -3.942 -10.914 1.00 93.25 124 ALA A N 1
ATOM 958 C CA . ALA A 1 124 ? 8.113 -2.794 -10.176 1.00 93.25 124 ALA A CA 1
ATOM 959 C C . ALA A 1 124 ? 9.404 -2.248 -10.767 1.00 93.25 124 ALA A C 1
ATOM 961 O O . ALA A 1 124 ? 10.194 -2.964 -11.385 1.00 93.25 124 ALA A O 1
ATOM 962 N N . MET A 1 125 ? 9.626 -0.963 -10.544 1.00 95.44 125 MET A N 1
ATOM 963 C CA . MET A 1 125 ? 10.890 -0.311 -10.819 1.00 95.44 125 MET A CA 1
ATOM 964 C C . MET A 1 125 ? 11.235 0.642 -9.684 1.00 95.44 125 MET A C 1
ATOM 966 O O . MET A 1 125 ? 10.370 1.301 -9.099 1.00 95.44 125 MET A O 1
ATOM 970 N N . GLY A 1 126 ? 12.524 0.730 -9.400 1.00 96.00 126 GLY A N 1
ATOM 971 C CA . GLY A 1 126 ? 13.053 1.702 -8.467 1.00 96.00 126 GLY A CA 1
ATOM 972 C C . GLY A 1 126 ? 14.524 1.978 -8.700 1.00 96.00 126 GLY A C 1
ATOM 973 O O . GLY A 1 126 ? 15.086 1.670 -9.757 1.00 96.00 126 GLY A O 1
ATOM 974 N N . VAL A 1 127 ? 15.131 2.621 -7.712 1.00 94.56 127 VAL A N 1
ATOM 975 C CA . VAL A 1 127 ? 16.476 3.189 -7.807 1.00 94.56 127 VAL A CA 1
ATOM 976 C C . VAL A 1 127 ? 17.400 2.628 -6.738 1.00 94.56 127 VAL A C 1
ATOM 978 O O . VAL A 1 127 ? 16.956 2.151 -5.702 1.00 94.56 127 VAL A O 1
ATOM 981 N N . GLN A 1 128 ? 18.707 2.710 -6.984 1.00 91.12 128 GLN A N 1
ATOM 982 C CA . GLN A 1 128 ? 19.757 2.291 -6.054 1.00 91.12 128 GLN A CA 1
ATOM 983 C C . GLN A 1 128 ? 19.646 0.800 -5.670 1.00 91.12 128 GLN A C 1
ATOM 985 O O . GLN A 1 128 ? 20.060 -0.052 -6.458 1.00 91.12 128 GLN A O 1
ATOM 990 N N . ALA A 1 129 ? 19.105 0.481 -4.491 1.00 88.00 129 ALA A N 1
ATOM 991 C CA . ALA A 1 129 ? 18.921 -0.877 -3.989 1.00 88.00 129 ALA A CA 1
ATOM 992 C C . ALA A 1 129 ? 17.453 -1.319 -4.119 1.00 88.00 129 ALA A C 1
ATOM 994 O O . ALA A 1 129 ? 16.555 -0.486 -3.995 1.00 88.00 129 ALA A O 1
ATOM 995 N N . PRO A 1 130 ? 17.185 -2.614 -4.359 1.00 85.62 130 PRO A N 1
ATOM 996 C CA . PRO A 1 130 ? 15.832 -3.087 -4.590 1.00 85.62 130 PRO A CA 1
ATOM 997 C C . PRO A 1 130 ? 15.095 -3.297 -3.260 1.00 85.62 130 PRO A C 1
ATOM 999 O O . PRO A 1 130 ? 15.081 -4.392 -2.706 1.00 85.62 130 PRO A O 1
ATOM 1002 N N . THR A 1 131 ? 14.535 -2.205 -2.738 1.00 85.19 131 THR A N 1
ATOM 1003 C CA . THR A 1 131 ? 13.757 -2.139 -1.493 1.00 85.19 131 THR A CA 1
ATOM 1004 C C . THR A 1 131 ? 12.429 -1.399 -1.724 1.00 85.19 131 THR A C 1
ATOM 1006 O O . THR A 1 131 ? 12.355 -0.573 -2.644 1.00 85.19 131 THR A O 1
ATOM 1009 N N . PRO A 1 132 ? 11.387 -1.640 -0.900 1.00 83.25 132 PRO A N 1
ATOM 1010 C CA . PRO A 1 132 ? 10.095 -0.957 -1.031 1.00 83.25 132 PRO A CA 1
ATOM 1011 C C . PRO A 1 132 ? 10.209 0.579 -1.027 1.00 83.25 132 PRO A C 1
ATOM 1013 O O . PRO A 1 132 ? 9.620 1.243 -1.877 1.00 83.25 132 PRO A O 1
ATOM 1016 N N . ASP A 1 133 ? 11.033 1.146 -0.137 1.00 85.81 133 ASP A N 1
ATOM 1017 C CA . ASP A 1 133 ? 11.211 2.604 0.026 1.00 85.81 133 ASP A CA 1
ATOM 1018 C C . ASP A 1 133 ? 11.821 3.290 -1.209 1.00 85.81 133 ASP A C 1
ATOM 1020 O O . ASP A 1 133 ? 11.638 4.487 -1.460 1.00 85.81 133 ASP A O 1
ATOM 1024 N N . LEU A 1 134 ? 12.571 2.528 -2.003 1.00 90.94 134 LEU A N 1
ATOM 1025 C CA . LEU A 1 134 ? 13.239 3.003 -3.210 1.00 90.94 134 LEU A CA 1
ATOM 1026 C C . LEU A 1 134 ? 12.459 2.656 -4.483 1.00 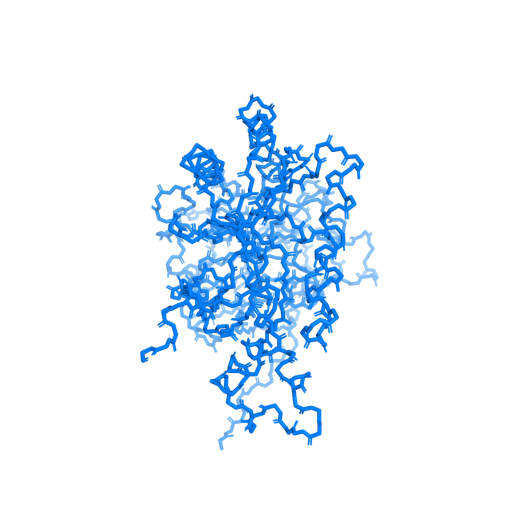90.94 134 LEU A C 1
ATOM 1028 O O . LEU A 1 134 ? 12.941 2.906 -5.591 1.00 90.94 134 LEU A O 1
ATOM 1032 N N . CYS A 1 135 ? 11.248 2.111 -4.337 1.00 92.81 135 CYS A N 1
ATOM 1033 C CA . CYS A 1 135 ? 10.312 1.912 -5.431 1.00 92.81 135 CYS A CA 1
ATOM 1034 C C . CYS A 1 135 ? 9.803 3.266 -5.943 1.00 92.81 135 CYS A C 1
ATOM 1036 O O . CYS A 1 135 ? 9.514 4.182 -5.171 1.00 92.81 135 CYS A O 1
ATOM 1038 N N . ARG A 1 136 ? 9.717 3.407 -7.265 1.00 94.25 136 ARG A N 1
ATOM 1039 C CA . ARG A 1 136 ? 9.252 4.629 -7.947 1.00 94.25 136 ARG A CA 1
ATOM 1040 C C . ARG A 1 136 ? 8.102 4.369 -8.910 1.00 94.25 136 ARG A C 1
ATOM 1042 O O . ARG A 1 136 ? 7.481 5.312 -9.397 1.00 94.25 136 ARG A O 1
ATOM 1049 N N . LEU A 1 137 ? 7.842 3.100 -9.205 1.00 92.75 137 LEU A N 1
ATOM 1050 C CA . LEU A 1 137 ? 6.761 2.649 -10.061 1.00 92.75 137 LEU A CA 1
ATOM 1051 C C . LEU A 1 137 ? 6.387 1.225 -9.657 1.00 92.75 137 LEU A C 1
ATOM 1053 O O . LEU A 1 137 ? 7.262 0.358 -9.641 1.00 92.75 137 LEU A O 1
ATOM 1057 N N . LEU A 1 138 ? 5.110 0.978 -9.373 1.00 91.44 138 LEU A N 1
ATOM 1058 C CA . LEU A 1 138 ? 4.618 -0.353 -9.041 1.00 91.44 138 LEU A CA 1
ATOM 1059 C C . LEU A 1 138 ? 3.299 -0.625 -9.753 1.00 91.44 138 LEU A C 1
ATOM 1061 O O . LEU A 1 138 ? 2.387 0.193 -9.746 1.00 91.44 138 LEU A O 1
ATOM 1065 N N . CYS A 1 139 ? 3.188 -1.799 -10.359 1.00 87.38 139 CYS A N 1
ATOM 1066 C CA . CYS A 1 139 ? 1.980 -2.269 -11.011 1.00 87.38 139 CYS A CA 1
ATOM 1067 C C . CYS A 1 139 ? 1.635 -3.664 -10.498 1.00 87.38 139 CYS A C 1
ATOM 1069 O O . CYS A 1 139 ? 2.503 -4.530 -10.400 1.00 87.38 139 CYS A O 1
ATOM 1071 N N . ARG A 1 140 ? 0.355 -3.876 -10.199 1.00 82.81 140 ARG A N 1
ATOM 1072 C CA . ARG A 1 140 ? -0.204 -5.142 -9.716 1.00 82.81 140 ARG A CA 1
ATOM 1073 C C . ARG A 1 140 ? -1.123 -5.748 -10.775 1.00 82.81 140 ARG A C 1
ATOM 1075 O O . ARG A 1 140 ? -1.921 -5.032 -11.378 1.00 82.81 140 ARG A O 1
ATOM 1082 N N . PHE A 1 141 ? -1.020 -7.057 -10.989 1.00 74.00 141 PHE A N 1
ATOM 1083 C CA . PHE A 1 141 ? -1.860 -7.812 -11.925 1.00 74.00 141 PHE A CA 1
ATOM 1084 C C . PHE A 1 141 ? -2.974 -8.552 -11.162 1.00 74.00 141 PHE A C 1
ATOM 1086 O O . PHE A 1 141 ? -2.743 -9.041 -10.052 1.00 74.00 141 PHE A O 1
ATOM 1093 N N . GLN A 1 142 ? -4.180 -8.597 -11.738 1.00 63.81 142 GLN A N 1
ATOM 1094 C CA . GLN A 1 142 ? -5.332 -9.362 -11.241 1.00 63.81 142 GLN A CA 1
ATOM 1095 C C . GLN A 1 142 ? -6.227 -9.816 -12.403 1.00 63.81 142 GLN A C 1
ATOM 1097 O O . GLN A 1 142 ? -6.408 -9.078 -13.371 1.00 63.81 142 GLN A O 1
ATOM 1102 N N . ASP A 1 143 ? -6.879 -10.968 -12.230 1.00 51.75 143 ASP A N 1
ATOM 1103 C CA . ASP A 1 143 ? -7.612 -11.687 -13.285 1.00 51.75 143 ASP A CA 1
ATOM 1104 C C . ASP A 1 143 ? -8.986 -11.105 -13.652 1.00 51.75 143 ASP A C 1
ATOM 1106 O O . ASP A 1 143 ? -9.528 -11.431 -14.704 1.00 51.75 143 ASP A O 1
ATOM 1110 N N . LYS A 1 144 ? -9.598 -10.263 -12.803 1.00 45.69 144 LYS A N 1
ATOM 1111 C CA . LYS A 1 144 ? -11.020 -9.882 -12.977 1.00 45.69 144 LYS A CA 1
ATOM 1112 C C . LYS A 1 144 ? -11.280 -8.423 -13.359 1.00 45.69 144 LYS A C 1
ATOM 1114 O O . LYS A 1 144 ? -12.303 -8.156 -13.984 1.00 45.69 144 LYS A O 1
ATOM 1119 N N . LYS A 1 145 ? -10.391 -7.482 -13.017 1.00 42.78 145 LYS A N 1
ATOM 1120 C CA . LYS A 1 145 ? -10.508 -6.042 -13.356 1.00 42.78 145 LYS A CA 1
ATOM 1121 C C . LYS A 1 145 ? -9.142 -5.341 -13.477 1.00 42.78 145 LYS A C 1
ATOM 1123 O O . LYS A 1 145 ? -9.013 -4.164 -13.156 1.00 42.78 145 LYS A O 1
ATOM 1128 N N . GLY A 1 146 ? -8.117 -6.062 -13.924 1.00 47.38 146 GLY A N 1
ATOM 1129 C CA . GLY A 1 146 ? -6.762 -5.540 -14.085 1.00 47.38 146 GLY A CA 1
ATOM 1130 C C . GLY A 1 146 ? -6.109 -5.994 -15.385 1.00 47.38 146 GLY A C 1
ATOM 1131 O O . GLY A 1 146 ? -6.701 -6.709 -16.190 1.00 47.38 146 GLY A O 1
ATOM 1132 N N . PHE A 1 147 ? -4.877 -5.528 -15.580 1.00 51.94 147 PHE A N 1
ATOM 1133 C CA . PHE A 1 147 ? -3.919 -6.018 -16.570 1.00 51.94 147 PHE A CA 1
ATOM 1134 C C . PHE A 1 147 ? -4.043 -7.538 -16.784 1.00 51.94 147 PHE A C 1
ATOM 1136 O O . PHE A 1 147 ? -4.077 -8.285 -15.808 1.00 51.94 147 PHE A O 1
ATOM 1143 N N . ARG A 1 148 ? -4.078 -7.996 -18.045 1.00 58.69 148 ARG A N 1
ATOM 1144 C CA . ARG A 1 148 ? -4.310 -9.410 -18.395 1.00 58.69 148 ARG A CA 1
ATOM 1145 C C . ARG A 1 148 ? -3.192 -10.299 -17.840 1.00 58.69 148 ARG A C 1
ATOM 1147 O O . ARG A 1 148 ? -2.110 -10.333 -18.422 1.00 58.69 148 ARG A O 1
ATOM 1154 N N . ALA A 1 149 ? -3.446 -11.009 -16.740 1.00 60.06 149 ALA A N 1
ATOM 1155 C CA . ALA A 1 149 ? -2.483 -11.924 -16.121 1.00 60.06 149 ALA A CA 1
ATOM 1156 C C . ALA A 1 149 ? -1.939 -12.956 -17.124 1.00 60.06 149 ALA A C 1
ATOM 1158 O O . ALA A 1 149 ? -0.731 -13.182 -17.170 1.00 60.06 149 ALA A O 1
ATOM 1159 N N . GLU A 1 150 ? -2.804 -13.426 -18.030 1.00 64.31 150 GLU A N 1
ATOM 1160 C CA . GLU A 1 150 ? -2.499 -14.304 -19.170 1.00 64.31 150 GLU A CA 1
ATOM 1161 C C . GLU A 1 150 ? -1.296 -13.829 -20.014 1.00 64.31 150 GLU A C 1
ATOM 1163 O O . GLU A 1 150 ? -0.512 -14.629 -20.521 1.00 64.31 150 GLU A O 1
ATOM 1168 N N . ALA A 1 151 ? -1.105 -12.509 -20.158 1.00 64.81 151 ALA A N 1
ATOM 1169 C CA . ALA A 1 151 ? 0.001 -11.927 -20.926 1.00 64.81 151 ALA A CA 1
ATOM 1170 C C . ALA A 1 151 ? 1.359 -12.036 -20.208 1.00 64.81 151 ALA A C 1
ATOM 1172 O O . ALA A 1 151 ? 2.407 -11.807 -20.820 1.00 64.81 151 ALA A O 1
ATOM 1173 N N . CYS A 1 152 ? 1.343 -12.361 -18.916 1.00 69.69 152 CYS A N 1
ATOM 1174 C CA . CYS A 1 152 ? 2.502 -12.355 -18.039 1.00 69.69 152 CYS A CA 1
ATOM 1175 C C . CYS A 1 152 ? 2.873 -13.723 -17.458 1.00 69.69 152 CYS A C 1
ATOM 1177 O O . CYS A 1 152 ? 4.019 -13.896 -17.061 1.00 69.69 152 CYS A O 1
ATOM 1179 N N . GLU A 1 153 ? 1.990 -14.719 -17.513 1.00 69.31 153 GLU A N 1
ATOM 1180 C CA . GLU A 1 153 ? 2.209 -16.069 -16.958 1.00 69.31 153 GLU A CA 1
ATOM 1181 C C . GLU A 1 153 ? 3.541 -16.731 -17.359 1.00 69.31 153 GLU A C 1
ATOM 1183 O O . GLU A 1 153 ? 4.124 -17.487 -16.579 1.00 69.31 153 GLU A O 1
ATOM 1188 N N . ASN A 1 154 ? 4.039 -16.421 -18.562 1.00 75.62 154 ASN A N 1
ATOM 1189 C CA . ASN A 1 154 ? 5.160 -17.117 -19.198 1.00 75.62 154 ASN A CA 1
ATOM 1190 C C . ASN A 1 154 ? 6.387 -16.231 -19.471 1.00 75.62 154 ASN A C 1
ATOM 1192 O O . ASN A 1 154 ? 7.225 -16.583 -20.305 1.00 75.62 154 ASN A O 1
ATOM 1196 N N . LEU A 1 155 ? 6.515 -15.067 -18.823 1.00 84.12 155 LEU A N 1
ATOM 1197 C CA . LEU A 1 155 ? 7.708 -14.233 -19.009 1.00 84.12 155 LEU A CA 1
ATOM 1198 C C . LEU A 1 155 ? 8.942 -14.923 -18.409 1.00 84.12 155 LEU A C 1
ATOM 1200 O O . LEU A 1 155 ? 8.936 -15.367 -17.267 1.00 84.12 155 LEU A O 1
ATOM 1204 N N . ARG A 1 156 ? 10.013 -15.016 -19.195 1.00 86.00 156 ARG A N 1
ATOM 1205 C CA . ARG A 1 156 ? 11.215 -15.795 -18.873 1.00 86.00 156 ARG A CA 1
ATOM 1206 C C . ARG A 1 156 ? 12.494 -15.033 -19.186 1.00 86.00 156 ARG A C 1
ATOM 1208 O O . ARG A 1 156 ? 13.386 -14.948 -18.361 1.00 86.00 156 ARG A O 1
ATOM 1215 N N . TYR A 1 157 ? 12.594 -14.467 -20.375 1.00 87.56 157 TYR A N 1
ATOM 1216 C CA . TYR A 1 157 ? 13.815 -13.852 -20.871 1.00 87.56 157 TYR A CA 1
ATOM 1217 C C . TYR A 1 157 ? 13.841 -12.357 -20.597 1.00 87.56 157 TYR A C 1
ATOM 1219 O O . TYR A 1 157 ? 12.834 -11.663 -20.784 1.00 87.56 157 TYR A O 1
ATOM 1227 N N . ILE A 1 158 ? 15.017 -11.864 -20.216 1.00 90.38 158 ILE A N 1
ATOM 1228 C CA . ILE A 1 158 ? 15.267 -10.451 -19.945 1.00 90.38 158 ILE A CA 1
ATOM 1229 C C . ILE A 1 158 ? 16.169 -9.902 -21.035 1.00 90.38 158 ILE A C 1
ATOM 1231 O O . ILE A 1 158 ? 17.299 -10.363 -21.209 1.00 90.38 158 ILE A O 1
ATOM 1235 N N . SER A 1 159 ? 15.688 -8.887 -21.742 1.00 90.94 159 SER A N 1
ATOM 1236 C CA . SER A 1 159 ? 16.474 -8.170 -22.737 1.00 90.94 159 SER A CA 1
ATOM 1237 C C . SER A 1 159 ? 16.576 -6.689 -22.411 1.00 90.94 159 SER A C 1
ATOM 1239 O O . SER A 1 159 ? 15.665 -6.077 -21.840 1.00 90.94 159 SER A O 1
ATOM 1241 N N . VAL A 1 160 ? 17.704 -6.097 -22.795 1.00 91.75 160 VAL A N 1
ATOM 1242 C CA . VAL A 1 160 ? 17.903 -4.651 -22.749 1.00 91.75 160 VAL A CA 1
ATOM 1243 C C . VAL A 1 160 ? 17.992 -4.118 -24.166 1.00 91.75 160 VAL A C 1
ATOM 1245 O O . VAL A 1 160 ? 18.607 -4.718 -25.042 1.00 91.75 160 VAL A O 1
ATOM 1248 N N . SER A 1 161 ? 17.349 -2.982 -24.410 1.00 88.75 161 SER A N 1
ATOM 1249 C CA . SER A 1 161 ? 17.396 -2.317 -25.707 1.00 88.75 161 SER A CA 1
ATOM 1250 C C . SER A 1 161 ? 17.613 -0.824 -25.564 1.00 88.75 161 SER A C 1
ATOM 1252 O O . SER A 1 161 ? 17.291 -0.216 -24.542 1.00 88.75 161 SER A O 1
ATOM 1254 N N . SER A 1 162 ? 18.142 -0.220 -26.617 1.00 87.06 162 SER A N 1
ATOM 1255 C CA . SER A 1 162 ? 18.227 1.224 -26.734 1.00 87.06 162 SER A CA 1
ATOM 1256 C C . SER A 1 162 ? 16.977 1.792 -27.396 1.00 87.06 162 SER A C 1
ATOM 1258 O O . SER A 1 162 ? 16.193 1.095 -28.045 1.00 87.06 162 SER A O 1
ATOM 1260 N N . GLY A 1 163 ? 16.776 3.096 -27.235 1.00 78.50 163 GLY A N 1
ATOM 1261 C CA . GLY A 1 163 ? 15.859 3.841 -28.084 1.00 78.50 163 GLY A CA 1
ATOM 1262 C C . GLY A 1 163 ? 16.456 4.101 -29.472 1.00 78.50 163 GLY A C 1
ATOM 1263 O O . GLY A 1 163 ? 17.083 3.255 -30.108 1.00 78.50 163 GLY A O 1
ATOM 1264 N N . LYS A 1 164 ? 16.274 5.333 -29.952 1.00 81.62 164 LYS A N 1
ATOM 1265 C CA . LYS A 1 164 ? 16.854 5.775 -31.229 1.00 81.62 164 LYS A CA 1
ATOM 1266 C C . LYS A 1 164 ? 18.380 5.887 -31.171 1.00 81.62 164 LYS A C 1
ATOM 1268 O O . LYS A 1 164 ? 19.047 5.563 -32.145 1.00 81.62 164 LYS A O 1
ATOM 1273 N N . LYS A 1 165 ? 18.906 6.375 -30.046 1.00 85.19 165 LYS A N 1
ATOM 1274 C CA . LYS A 1 165 ? 20.334 6.629 -29.822 1.00 85.19 165 LYS A CA 1
ATOM 1275 C C . LYS A 1 165 ? 20.994 5.435 -29.125 1.00 85.19 165 LYS A C 1
ATOM 1277 O O . LYS A 1 165 ? 20.290 4.744 -28.388 1.00 85.19 165 LYS A O 1
ATOM 1282 N N . PRO A 1 166 ? 22.299 5.202 -29.336 1.00 85.00 166 PRO A N 1
ATOM 1283 C CA . PRO A 1 166 ? 23.029 4.175 -28.607 1.00 85.00 166 PRO A CA 1
ATOM 1284 C C . PRO A 1 166 ? 23.036 4.455 -27.103 1.00 85.00 166 PRO A C 1
ATOM 1286 O O . PRO A 1 166 ? 23.002 5.613 -26.680 1.00 85.00 166 PRO A O 1
ATOM 1289 N N . VAL A 1 167 ? 23.083 3.387 -26.308 1.00 86.56 167 VAL A N 1
ATOM 1290 C CA . VAL A 1 167 ? 23.275 3.467 -24.856 1.00 86.56 167 VAL A CA 1
ATOM 1291 C C . VAL A 1 167 ? 24.229 2.378 -24.390 1.00 86.56 167 VAL A C 1
ATOM 1293 O O . VAL A 1 167 ? 24.220 1.265 -24.920 1.00 86.56 167 VAL A O 1
ATOM 1296 N N . SER A 1 168 ? 25.005 2.697 -23.361 1.00 85.12 168 SER A N 1
ATOM 1297 C CA . SER A 1 168 ? 25.789 1.721 -22.615 1.00 85.12 168 SER A CA 1
ATOM 1298 C C . SER A 1 168 ? 25.135 1.516 -21.259 1.00 85.12 168 SER A C 1
ATOM 1300 O O . SER A 1 168 ? 24.916 2.461 -20.492 1.00 85.12 168 SER A O 1
ATOM 1302 N N . VAL A 1 169 ? 24.795 0.268 -20.969 1.00 90.12 169 VAL A N 1
ATOM 1303 C CA . VAL A 1 169 ? 24.279 -0.128 -19.664 1.00 90.12 169 VAL A CA 1
ATOM 1304 C C . VAL A 1 169 ? 25.194 -1.180 -19.069 1.00 90.12 169 VAL A C 1
ATOM 1306 O O . VAL A 1 169 ? 25.749 -2.019 -19.772 1.00 90.12 169 VAL A O 1
ATOM 1309 N N . ARG A 1 170 ? 25.350 -1.148 -17.757 1.00 91.00 170 ARG A N 1
ATOM 1310 C CA . ARG A 1 170 ? 26.073 -2.155 -17.002 1.00 91.00 170 ARG A CA 1
ATOM 1311 C C . ARG A 1 170 ? 25.068 -2.999 -16.244 1.00 91.00 170 ARG A C 1
ATOM 1313 O O . ARG A 1 170 ? 24.326 -2.477 -15.413 1.00 91.00 170 ARG A O 1
ATOM 1320 N N . ILE A 1 171 ? 25.067 -4.300 -16.505 1.00 92.56 171 ILE A N 1
ATOM 1321 C CA . ILE A 1 171 ? 24.251 -5.240 -15.740 1.00 92.56 171 ILE A CA 1
ATOM 1322 C C . ILE A 1 171 ? 25.011 -5.540 -14.455 1.00 92.56 171 ILE A C 1
ATOM 1324 O O . ILE A 1 171 ? 26.085 -6.135 -14.481 1.00 92.56 171 ILE A O 1
ATOM 1328 N N . VAL A 1 172 ? 24.499 -5.036 -13.334 1.00 91.00 172 VAL A N 1
ATOM 1329 C CA . VAL A 1 172 ? 25.142 -5.198 -12.026 1.00 91.00 172 VAL A CA 1
ATOM 1330 C C . VAL A 1 172 ? 24.882 -6.601 -11.498 1.00 91.00 172 VAL A C 1
ATOM 1332 O O . VAL A 1 172 ? 25.807 -7.248 -11.022 1.00 91.00 172 VAL A O 1
ATOM 1335 N N . ARG A 1 173 ? 23.627 -7.057 -11.579 1.00 89.88 173 ARG A N 1
ATOM 1336 C CA . ARG A 1 173 ? 23.219 -8.423 -11.236 1.00 89.88 173 ARG A CA 1
ATOM 1337 C C . ARG A 1 173 ? 21.827 -8.747 -11.767 1.00 89.88 173 ARG A C 1
ATOM 1339 O O . ARG A 1 173 ? 21.021 -7.844 -12.002 1.00 89.88 173 ARG A O 1
ATOM 1346 N N . VAL A 1 174 ? 21.561 -10.042 -11.863 1.00 89.88 174 VAL A N 1
ATOM 1347 C CA . VAL A 1 174 ? 20.238 -10.643 -12.044 1.00 89.88 174 VAL A CA 1
ATOM 1348 C C . VAL A 1 174 ? 20.024 -11.576 -10.855 1.00 89.88 174 VAL A C 1
ATOM 1350 O O . VAL A 1 174 ? 20.952 -12.287 -10.471 1.00 89.88 174 VAL A O 1
ATOM 1353 N N . CYS A 1 175 ? 18.874 -11.492 -10.196 1.00 88.75 175 CYS A N 1
ATOM 1354 C CA . CYS A 1 175 ? 18.608 -12.221 -8.957 1.00 88.75 175 CYS A CA 1
ATOM 1355 C C . CYS A 1 175 ? 17.114 -12.486 -8.756 1.00 88.75 175 CYS A C 1
ATOM 1357 O O . CYS A 1 175 ? 16.278 -11.967 -9.501 1.00 88.75 175 CYS A O 1
ATOM 1359 N N . GLU A 1 176 ? 16.791 -13.233 -7.699 1.00 87.06 176 GLU A N 1
ATOM 1360 C CA . GLU A 1 176 ? 15.419 -13.378 -7.214 1.00 87.06 176 GLU A CA 1
ATOM 1361 C C . GLU A 1 176 ? 14.793 -12.000 -6.932 1.00 87.06 176 GLU A C 1
ATOM 1363 O O . GLU A 1 176 ? 15.498 -11.063 -6.518 1.00 87.06 176 GLU A O 1
ATOM 1368 N N . PRO A 1 177 ? 13.484 -11.834 -7.195 1.00 85.44 177 PRO A N 1
ATOM 1369 C CA . PRO A 1 177 ? 12.779 -10.608 -6.860 1.00 85.44 177 PRO A CA 1
ATOM 1370 C C . PRO A 1 177 ? 12.753 -10.418 -5.335 1.00 85.44 177 PRO A C 1
ATOM 1372 O O . PRO A 1 177 ? 12.279 -11.308 -4.632 1.00 85.44 177 PRO A O 1
ATOM 1375 N N . PRO A 1 178 ? 13.256 -9.293 -4.789 1.00 84.56 178 PRO A N 1
ATOM 1376 C CA . PRO A 1 178 ? 13.072 -9.019 -3.371 1.00 84.56 178 PRO A CA 1
ATOM 1377 C C . PRO A 1 178 ? 11.605 -8.772 -3.041 1.00 84.56 178 PRO A C 1
ATOM 1379 O O . PRO A 1 178 ? 10.828 -8.323 -3.887 1.00 84.56 178 PRO A O 1
ATOM 1382 N N . ASP A 1 179 ? 11.267 -8.995 -1.775 1.00 81.62 179 ASP A N 1
ATOM 1383 C CA . ASP A 1 179 ? 9.970 -8.623 -1.239 1.00 81.62 179 ASP A CA 1
ATOM 1384 C C . ASP A 1 179 ? 9.821 -7.093 -1.228 1.00 81.62 179 ASP A C 1
ATOM 1386 O O . ASP A 1 179 ? 10.572 -6.363 -0.574 1.00 81.62 179 ASP A O 1
ATOM 1390 N N . ILE A 1 180 ? 8.862 -6.616 -2.016 1.00 83.25 180 ILE A N 1
ATOM 1391 C CA . ILE A 1 180 ? 8.508 -5.201 -2.151 1.00 83.25 180 ILE A CA 1
ATOM 1392 C C . ILE A 1 180 ? 7.219 -4.850 -1.397 1.00 83.25 180 ILE A C 1
ATOM 1394 O O . ILE A 1 180 ? 6.688 -3.748 -1.566 1.00 83.25 180 ILE A O 1
ATOM 1398 N N . THR A 1 181 ? 6.692 -5.778 -0.597 1.00 82.38 181 THR A N 1
ATOM 1399 C CA . THR A 1 181 ? 5.578 -5.499 0.307 1.00 82.38 181 THR A CA 1
ATOM 1400 C C . THR A 1 181 ? 6.014 -4.517 1.389 1.00 82.38 181 THR A C 1
ATOM 1402 O O . THR A 1 181 ? 7.187 -4.421 1.772 1.00 82.38 181 THR A O 1
ATOM 1405 N N . ILE A 1 182 ? 5.058 -3.741 1.891 1.00 78.62 182 ILE A N 1
ATOM 1406 C CA . ILE A 1 182 ? 5.285 -2.884 3.046 1.00 78.62 182 ILE A CA 1
ATOM 1407 C C . ILE A 1 182 ? 5.402 -3.809 4.259 1.00 78.62 182 ILE A C 1
ATOM 1409 O O . ILE A 1 182 ? 4.410 -4.295 4.798 1.00 78.62 182 ILE A O 1
ATOM 1413 N N . THR A 1 183 ? 6.648 -4.027 4.691 1.00 57.50 183 THR A N 1
ATOM 1414 C CA . THR A 1 183 ? 7.124 -5.050 5.648 1.00 57.50 183 THR A CA 1
ATOM 1415 C C . THR A 1 183 ? 6.503 -4.958 7.055 1.00 57.50 183 THR A C 1
ATOM 1417 O O . THR A 1 183 ? 6.878 -5.698 7.959 1.00 57.50 183 THR A O 1
ATOM 1420 N N . LYS A 1 184 ? 5.556 -4.039 7.279 1.00 55.19 184 LYS A N 1
ATOM 1421 C CA . LYS A 1 184 ? 4.882 -3.820 8.564 1.00 55.19 184 LYS A CA 1
ATOM 1422 C C . LYS A 1 184 ? 3.583 -4.601 8.747 1.00 55.19 184 LYS A C 1
ATOM 1424 O O . LYS A 1 184 ? 3.025 -4.542 9.840 1.00 55.19 184 LYS A O 1
ATOM 1429 N N . HIS A 1 185 ? 3.109 -5.351 7.753 1.00 51.41 185 HIS A N 1
ATOM 1430 C CA . HIS A 1 185 ? 1.802 -6.003 7.854 1.00 51.41 185 HIS A CA 1
ATOM 1431 C C . HIS A 1 185 ? 1.855 -7.482 7.465 1.00 51.41 185 HIS A C 1
ATOM 1433 O O . HIS A 1 185 ? 1.644 -7.832 6.317 1.00 51.41 185 HIS A O 1
ATOM 1439 N N . LEU A 1 186 ? 2.183 -8.325 8.455 1.00 64.38 186 LEU A N 1
ATOM 1440 C CA . LEU A 1 186 ? 1.344 -9.401 9.028 1.00 64.38 186 LEU A CA 1
ATOM 1441 C C . LEU A 1 186 ? 0.421 -10.158 8.076 1.00 64.38 186 LEU A C 1
ATOM 1443 O O . LEU A 1 186 ? -0.717 -10.483 8.419 1.00 64.38 186 LEU A O 1
ATOM 1447 N N . PHE A 1 187 ? 0.907 -10.418 6.879 1.00 66.69 187 PHE A N 1
ATOM 1448 C CA . PHE A 1 187 ? 0.125 -11.002 5.825 1.00 66.69 187 PHE A CA 1
ATOM 1449 C C . PHE A 1 187 ? 1.052 -11.728 4.862 1.00 66.69 187 PHE A C 1
ATOM 1451 O O . PHE A 1 187 ? 2.111 -11.212 4.509 1.00 66.69 187 PHE A O 1
ATOM 1458 N N . ASP A 1 188 ? 0.671 -12.933 4.469 1.00 70.62 188 ASP A N 1
ATOM 1459 C CA . ASP A 1 188 ? 1.394 -13.689 3.458 1.00 70.62 188 ASP A CA 1
ATOM 1460 C C . ASP A 1 188 ? 0.999 -13.161 2.066 1.00 70.62 188 ASP A C 1
ATOM 1462 O O . ASP A 1 188 ? -0.167 -13.271 1.675 1.00 70.62 188 ASP A O 1
ATOM 1466 N N . PRO A 1 189 ? 1.937 -12.576 1.303 1.00 65.38 189 PRO A N 1
ATOM 1467 C CA . PRO A 1 189 ? 1.628 -11.956 0.022 1.00 65.38 189 PRO A CA 1
ATOM 1468 C C . PRO A 1 189 ? 1.326 -12.960 -1.099 1.00 65.38 189 PRO A C 1
ATOM 1470 O O . PRO A 1 189 ? 0.778 -12.546 -2.125 1.00 65.38 189 PRO A O 1
ATOM 1473 N N . GLU A 1 190 ? 1.663 -14.244 -0.929 1.00 68.31 190 GLU A N 1
ATOM 1474 C CA . GLU A 1 190 ? 1.337 -15.312 -1.880 1.00 68.31 190 GLU A CA 1
ATOM 1475 C C . GLU A 1 190 ? -0.044 -15.909 -1.587 1.00 68.31 190 GLU A C 1
ATOM 1477 O O . GLU A 1 190 ? -0.884 -15.993 -2.483 1.00 68.31 190 GLU A O 1
ATOM 1482 N N . THR A 1 191 ? -0.302 -16.299 -0.332 1.00 71.06 191 THR A N 1
ATOM 1483 C CA . THR A 1 191 ? -1.580 -16.939 0.053 1.00 71.06 191 THR A CA 1
ATOM 1484 C C . THR A 1 191 ? -2.699 -15.950 0.332 1.00 71.06 191 THR A C 1
ATOM 1486 O O . THR A 1 191 ? -3.866 -16.328 0.413 1.00 71.06 191 THR A O 1
ATOM 1489 N N . TRP A 1 192 ? -2.349 -14.679 0.462 1.00 68.31 192 TRP A N 1
ATOM 1490 C CA . TRP A 1 192 ? -3.250 -13.632 0.881 1.00 68.31 192 TRP A CA 1
ATOM 1491 C C . TRP A 1 192 ? -3.963 -13.936 2.219 1.00 68.31 192 TRP A C 1
ATOM 1493 O O . TRP A 1 192 ? -5.168 -13.717 2.366 1.00 68.31 192 TRP A O 1
ATOM 1503 N N . THR A 1 193 ? -3.213 -14.405 3.223 1.00 74.88 193 THR A N 1
ATOM 1504 C CA . THR A 1 193 ? -3.749 -14.694 4.564 1.00 74.88 193 THR A CA 1
ATOM 1505 C C . THR A 1 193 ? -3.078 -13.876 5.664 1.00 74.88 193 THR A C 1
ATOM 1507 O O . THR A 1 193 ? -1.884 -13.585 5.610 1.00 74.88 193 THR A O 1
ATOM 1510 N N . GLY A 1 194 ? -3.855 -13.494 6.683 1.00 75.25 194 GLY A N 1
ATOM 1511 C CA . GLY A 1 194 ? -3.340 -12.800 7.863 1.00 75.25 194 GLY A CA 1
ATOM 1512 C C . GLY A 1 194 ? -2.412 -13.696 8.680 1.00 75.25 194 GLY A C 1
ATOM 1513 O O . GLY A 1 194 ? -2.781 -14.808 9.053 1.00 75.25 194 GLY A O 1
ATOM 1514 N N . LEU A 1 195 ? -1.219 -13.195 8.991 1.00 79.94 195 LEU A N 1
ATOM 1515 C CA . LEU A 1 195 ? -0.275 -13.871 9.872 1.00 79.94 195 LEU A CA 1
ATOM 1516 C C . LEU A 1 195 ? -0.689 -13.693 11.344 1.00 79.94 195 LEU A C 1
ATOM 1518 O O . LEU A 1 195 ? -1.301 -12.675 11.696 1.00 79.94 195 LEU A O 1
ATOM 1522 N N . PRO A 1 196 ? -0.334 -14.648 12.226 1.00 83.38 196 PRO A N 1
ATOM 1523 C CA . PRO A 1 196 ? -0.605 -14.530 13.652 1.00 83.38 196 PRO A CA 1
ATOM 1524 C C . PRO A 1 196 ? -0.008 -13.248 14.244 1.00 83.38 196 PRO A C 1
ATOM 1526 O O . PRO A 1 196 ? 1.184 -12.979 14.090 1.00 83.38 196 PRO A O 1
ATOM 1529 N N . TRP A 1 197 ? -0.836 -12.481 14.955 1.00 83.75 197 TRP A N 1
ATOM 1530 C CA . TRP A 1 197 ? -0.414 -11.284 15.685 1.00 83.75 197 TRP A CA 1
ATOM 1531 C C . TRP A 1 197 ? -0.508 -11.475 17.191 1.00 83.75 197 TRP A C 1
ATOM 1533 O O . TRP A 1 197 ? 0.407 -11.069 17.877 1.00 83.75 197 TRP A O 1
ATOM 1543 N N . ASN A 1 198 ? -1.539 -12.134 17.729 1.00 83.75 198 ASN A N 1
ATOM 1544 C CA . ASN A 1 198 ? -1.665 -12.373 19.177 1.00 83.75 198 ASN A CA 1
ATOM 1545 C C . ASN A 1 198 ? -1.502 -11.084 20.009 1.00 83.75 198 ASN A C 1
ATOM 1547 O O . ASN A 1 198 ? -0.541 -10.939 20.747 1.00 83.75 198 ASN A O 1
ATOM 1551 N N . GLY A 1 199 ? -2.406 -10.117 19.855 1.00 87.81 199 GLY A N 1
ATOM 1552 C CA . GLY A 1 199 ? -2.334 -8.813 20.534 1.00 87.81 199 GLY A CA 1
ATOM 1553 C C . GLY A 1 199 ? -3.508 -8.543 21.473 1.00 87.81 199 GLY A C 1
ATOM 1554 O O . GLY A 1 199 ? -4.463 -9.311 21.534 1.00 87.81 199 GLY A O 1
ATOM 1555 N N . ALA A 1 200 ? -3.474 -7.401 22.160 1.00 90.50 200 ALA A N 1
ATOM 1556 C CA . ALA A 1 200 ? -4.553 -6.952 23.039 1.00 90.50 200 ALA A CA 1
ATOM 1557 C C . ALA A 1 200 ? -4.884 -5.473 22.811 1.00 90.50 200 ALA A C 1
ATOM 1559 O O . ALA A 1 200 ? -3.982 -4.629 22.741 1.00 90.50 200 ALA A O 1
ATOM 1560 N N . SER A 1 201 ? -6.171 -5.133 22.746 1.00 91.50 201 SER A N 1
ATOM 1561 C CA . SER A 1 201 ? -6.612 -3.738 22.647 1.00 91.50 201 SER A CA 1
ATOM 1562 C C . SER A 1 201 ? -7.984 -3.509 23.259 1.00 91.50 201 SER A C 1
ATOM 1564 O O . SER A 1 201 ? -8.758 -4.443 23.445 1.00 91.50 201 SER A O 1
ATOM 1566 N N . TYR A 1 202 ? -8.300 -2.236 23.473 1.00 90.06 202 TYR A N 1
ATOM 1567 C CA . TYR A 1 202 ? -9.678 -1.786 23.602 1.00 90.06 202 TYR A CA 1
ATOM 1568 C C . TYR A 1 202 ? -10.208 -1.261 22.277 1.00 90.06 202 TYR A C 1
ATOM 1570 O O . TYR A 1 202 ? -9.543 -0.457 21.609 1.00 90.06 202 TYR A O 1
ATOM 1578 N N . ILE A 1 203 ? -11.423 -1.684 21.951 1.00 91.69 203 ILE A N 1
ATOM 1579 C CA . ILE A 1 203 ? -12.152 -1.256 20.762 1.00 91.69 203 ILE A CA 1
ATOM 1580 C C . ILE A 1 203 ? -13.553 -0.772 21.126 1.00 91.69 203 ILE A C 1
ATOM 1582 O O . ILE A 1 203 ? -14.045 -1.038 22.220 1.00 91.69 203 ILE A O 1
ATOM 1586 N N . PHE A 1 204 ? -14.222 -0.135 20.174 1.00 91.12 204 PHE A N 1
ATOM 1587 C CA . PHE A 1 204 ? -15.676 -0.172 20.123 1.00 91.12 204 PHE A CA 1
ATOM 1588 C C . PHE A 1 204 ? -16.150 -0.906 18.879 1.00 91.12 204 PHE A C 1
ATOM 1590 O O . PHE A 1 204 ? -15.621 -0.709 17.779 1.00 91.12 204 PHE A O 1
ATOM 1597 N N . THR A 1 205 ? -17.199 -1.695 19.053 1.00 89.81 205 THR A N 1
ATOM 1598 C CA . THR A 1 205 ? -17.989 -2.238 17.957 1.00 89.81 205 THR A CA 1
ATOM 1599 C C . THR A 1 205 ? -18.763 -1.123 17.260 1.00 89.81 205 THR A C 1
ATOM 1601 O O . THR A 1 205 ? -19.250 -0.173 17.879 1.00 89.81 205 THR A O 1
ATOM 1604 N N . LEU A 1 206 ? -18.830 -1.218 15.933 1.00 90.94 206 LEU A N 1
ATOM 1605 C CA . LEU A 1 206 ? -19.609 -0.291 15.124 1.00 90.94 206 LEU A CA 1
ATOM 1606 C C . LEU A 1 206 ? -21.094 -0.649 15.194 1.00 90.94 206 LEU A C 1
ATOM 1608 O O . LEU A 1 206 ? -21.450 -1.826 15.098 1.00 90.94 206 LEU A O 1
ATOM 1612 N N . ASP A 1 207 ? -21.958 0.362 15.290 1.00 90.62 207 ASP A N 1
ATOM 1613 C CA . ASP A 1 207 ? -23.385 0.152 15.065 1.00 90.62 207 ASP A CA 1
ATOM 1614 C C . ASP A 1 207 ? -23.649 -0.218 13.595 1.00 90.62 207 ASP A C 1
ATOM 1616 O O . ASP A 1 207 ? -22.796 -0.065 12.714 1.00 90.62 207 ASP A O 1
ATOM 1620 N N . ASP A 1 208 ? -24.846 -0.724 13.310 1.00 91.88 208 ASP A N 1
ATOM 1621 C CA . ASP A 1 208 ? -25.191 -1.201 11.970 1.00 91.88 208 ASP A CA 1
ATOM 1622 C C . ASP A 1 208 ? -25.139 -0.107 10.893 1.00 91.88 208 ASP A C 1
ATOM 1624 O O . ASP A 1 208 ? -24.904 -0.417 9.723 1.00 91.88 208 ASP A O 1
ATOM 1628 N N . VAL A 1 209 ? -25.377 1.156 11.259 1.00 93.25 209 VAL A N 1
ATOM 1629 C CA . VAL A 1 209 ? -25.393 2.282 10.317 1.00 93.25 209 VAL A CA 1
ATOM 1630 C C . VAL A 1 209 ? -23.963 2.616 9.902 1.00 93.25 209 VAL A C 1
ATOM 1632 O O . VAL A 1 209 ? -23.644 2.597 8.711 1.00 93.25 209 VAL A O 1
ATOM 1635 N N . HIS A 1 210 ? -23.080 2.831 10.875 1.00 94.50 210 HIS A N 1
ATOM 1636 C CA . HIS A 1 210 ? -21.681 3.169 10.643 1.00 94.50 210 HIS A CA 1
ATOM 1637 C C . HIS A 1 210 ? -20.901 1.991 10.065 1.00 94.50 210 HIS A C 1
ATOM 1639 O O . HIS A 1 210 ? -20.062 2.196 9.189 1.00 94.50 210 HIS A O 1
ATOM 1645 N N . ARG A 1 211 ? -21.213 0.748 10.461 1.00 95.38 211 ARG A N 1
ATOM 1646 C CA . ARG A 1 211 ? -20.620 -0.446 9.840 1.00 95.38 211 ARG A CA 1
ATOM 1647 C C . ARG A 1 211 ? -20.931 -0.499 8.345 1.00 95.38 211 ARG A C 1
ATOM 1649 O O . ARG A 1 211 ? -20.011 -0.620 7.544 1.00 95.38 211 ARG A O 1
ATOM 1656 N N . LYS A 1 212 ? -22.196 -0.313 7.945 1.00 96.25 212 LYS A N 1
ATOM 1657 C CA . LYS A 1 212 ? -22.586 -0.257 6.522 1.00 96.25 212 LYS A CA 1
ATOM 1658 C C . LYS A 1 212 ? -21.939 0.911 5.781 1.00 96.25 212 LYS A C 1
ATOM 1660 O O . LYS A 1 212 ? -21.599 0.774 4.606 1.00 96.25 212 LYS A O 1
ATOM 1665 N N . LEU A 1 213 ? -21.767 2.055 6.440 1.00 96.81 213 LEU A N 1
ATOM 1666 C CA . LEU A 1 213 ? -21.084 3.206 5.853 1.00 96.81 213 LEU A CA 1
ATOM 1667 C C . LEU A 1 213 ? -19.597 2.907 5.595 1.00 96.81 213 LEU A C 1
ATOM 1669 O O . LEU A 1 213 ? -19.089 3.188 4.510 1.00 96.81 213 LEU A O 1
ATOM 1673 N N . VAL A 1 214 ? -18.924 2.256 6.547 1.00 97.31 214 VAL A N 1
ATOM 1674 C CA . VAL A 1 214 ? -17.532 1.803 6.404 1.00 97.31 214 VAL A CA 1
ATOM 1675 C C . VAL A 1 214 ? -17.415 0.732 5.317 1.00 97.31 214 VAL A C 1
ATOM 1677 O O . VAL A 1 214 ? -16.511 0.809 4.490 1.00 97.31 214 VAL A O 1
ATOM 1680 N N . GLU A 1 215 ? -18.355 -0.213 5.233 1.00 97.31 215 GLU A N 1
ATOM 1681 C CA . GLU A 1 215 ? -18.418 -1.200 4.144 1.00 97.31 215 GLU A CA 1
ATOM 1682 C C . GLU A 1 215 ? -18.579 -0.537 2.768 1.00 97.31 215 GLU A C 1
ATOM 1684 O O . GLU A 1 215 ? -17.973 -0.975 1.790 1.00 97.31 215 GLU A O 1
ATOM 1689 N N . ARG A 1 216 ? -19.361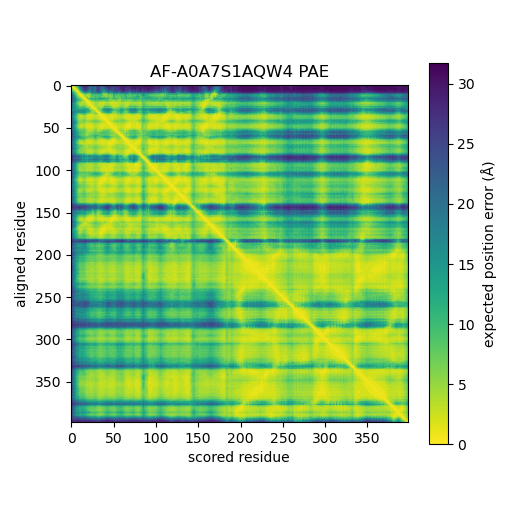 0.546 2.666 1.00 97.69 216 ARG A N 1
ATOM 1690 C CA . ARG A 1 216 ? -19.486 1.325 1.424 1.00 97.69 216 ARG A CA 1
ATOM 1691 C C . ARG A 1 216 ? -18.189 2.049 1.076 1.00 97.69 216 ARG A C 1
ATOM 1693 O O . ARG A 1 216 ? -17.782 2.003 -0.083 1.00 97.69 216 ARG A O 1
ATOM 1700 N N . ALA A 1 217 ? -17.517 2.661 2.053 1.00 97.75 217 ALA A N 1
ATOM 1701 C CA . ALA A 1 217 ? -16.202 3.273 1.854 1.00 97.75 217 ALA A CA 1
ATOM 1702 C C . ALA A 1 217 ? -15.159 2.236 1.397 1.00 97.75 217 ALA A C 1
ATOM 1704 O O . ALA A 1 217 ? -14.443 2.454 0.417 1.00 97.75 217 ALA A O 1
ATOM 1705 N N . GLN A 1 218 ? -15.142 1.065 2.037 1.00 97.31 218 GLN A N 1
ATOM 1706 C CA . GLN A 1 218 ? -14.330 -0.078 1.628 1.00 97.31 218 GLN A CA 1
ATOM 1707 C C . GLN A 1 218 ? -14.686 -0.535 0.203 1.00 97.31 218 GLN A C 1
ATOM 1709 O O . GLN A 1 218 ? -13.793 -0.802 -0.598 1.00 97.31 218 GLN A O 1
ATOM 1714 N N . GLY A 1 219 ? -15.975 -0.559 -0.147 1.00 97.00 219 GLY A N 1
ATOM 1715 C CA . GLY A 1 219 ? -16.474 -0.891 -1.482 1.00 97.00 219 GLY A CA 1
ATOM 1716 C C . GLY A 1 219 ? -16.010 0.077 -2.574 1.00 97.00 219 GLY A C 1
ATOM 1717 O O . GLY A 1 219 ? -15.675 -0.369 -3.672 1.00 97.00 219 GLY A O 1
ATOM 1718 N N . LEU A 1 220 ? -15.920 1.380 -2.277 1.00 97.31 220 LEU A N 1
ATOM 1719 C CA . LEU A 1 220 ? -15.334 2.373 -3.189 1.00 97.31 220 LEU A CA 1
ATOM 1720 C C . LEU A 1 220 ? -13.860 2.058 -3.471 1.00 97.31 220 LEU A C 1
ATOM 1722 O O . LEU A 1 220 ? -13.434 2.078 -4.627 1.00 97.31 220 LEU A O 1
ATOM 1726 N N . LEU A 1 221 ? -13.092 1.712 -2.432 1.00 95.56 221 LEU A N 1
ATOM 1727 C CA . LEU A 1 221 ? -11.695 1.309 -2.591 1.00 95.56 221 LEU A CA 1
ATOM 1728 C C . LEU A 1 221 ? -11.553 -0.008 -3.353 1.00 95.56 221 LEU A C 1
ATOM 1730 O O . LEU A 1 221 ? -10.758 -0.075 -4.288 1.00 95.56 221 LEU A O 1
ATOM 1734 N N . ALA A 1 222 ? -12.349 -1.020 -3.014 1.00 92.69 222 ALA A N 1
ATOM 1735 C CA . ALA A 1 222 ? -12.341 -2.327 -3.666 1.00 92.69 222 ALA A CA 1
ATOM 1736 C C . ALA A 1 222 ? -12.741 -2.259 -5.151 1.00 92.69 222 ALA A C 1
ATOM 1738 O O . ALA A 1 222 ? -12.292 -3.072 -5.957 1.00 92.69 222 ALA A O 1
ATOM 1739 N N . ALA A 1 223 ? -13.563 -1.279 -5.535 1.00 91.38 223 ALA A N 1
ATOM 1740 C CA . ALA A 1 223 ? -13.928 -1.032 -6.928 1.00 91.38 223 ALA A CA 1
ATOM 1741 C C . ALA A 1 223 ? -12.878 -0.220 -7.709 1.00 91.38 223 ALA A C 1
ATOM 1743 O O . ALA A 1 223 ? -12.989 -0.106 -8.933 1.00 91.38 223 ALA A O 1
ATOM 1744 N N . SER A 1 224 ? -11.884 0.358 -7.029 1.00 90.56 224 SER A N 1
ATOM 1745 C CA . SER A 1 224 ? -10.892 1.242 -7.641 1.00 90.56 224 SER A CA 1
ATOM 1746 C C . SER A 1 224 ? -9.755 0.475 -8.343 1.00 90.56 224 SER A C 1
ATOM 1748 O O . SER A 1 224 ? -9.447 -0.660 -7.972 1.00 90.56 224 SER A O 1
ATOM 1750 N N . PRO A 1 225 ? -9.042 1.104 -9.300 1.00 85.94 225 PRO A N 1
ATOM 1751 C CA . PRO A 1 225 ? -7.871 0.501 -9.947 1.00 85.94 225 PRO A CA 1
ATOM 1752 C C . PRO A 1 225 ? -6.709 0.181 -8.995 1.00 85.94 225 PRO A C 1
ATOM 1754 O O . PRO A 1 225 ? -5.821 -0.587 -9.354 1.00 85.94 225 PRO A O 1
ATOM 1757 N N . ILE A 1 226 ? -6.698 0.777 -7.797 1.00 90.19 226 ILE A N 1
ATOM 1758 C CA . ILE A 1 226 ? -5.655 0.564 -6.789 1.00 90.19 226 ILE A CA 1
ATOM 1759 C C . ILE A 1 226 ? -6.052 -0.456 -5.723 1.00 90.19 226 ILE A C 1
ATOM 1761 O O . ILE A 1 226 ? -5.241 -0.732 -4.848 1.00 90.19 226 ILE A O 1
ATOM 1765 N N . ALA A 1 227 ? -7.245 -1.057 -5.798 1.00 88.75 227 ALA A N 1
ATOM 1766 C CA . ALA A 1 227 ? -7.653 -2.130 -4.889 1.00 88.75 227 ALA A CA 1
ATOM 1767 C C . ALA A 1 227 ? -6.576 -3.222 -4.697 1.00 88.75 227 ALA A C 1
ATOM 1769 O O . ALA A 1 227 ? -6.358 -3.615 -3.556 1.00 88.75 227 ALA A O 1
ATOM 1770 N N . PRO A 1 228 ? -5.828 -3.661 -5.736 1.00 84.44 228 PRO A N 1
ATOM 1771 C CA . PRO A 1 228 ? -4.801 -4.696 -5.575 1.00 84.44 228 PRO A CA 1
ATOM 1772 C C . PRO A 1 228 ? -3.614 -4.319 -4.674 1.00 84.44 228 PRO A C 1
ATOM 1774 O O . PRO A 1 228 ? -2.821 -5.190 -4.329 1.00 84.44 228 PRO A O 1
ATOM 1777 N N . PHE A 1 229 ? -3.447 -3.040 -4.330 1.00 87.94 229 PHE A N 1
ATOM 1778 C CA . PHE A 1 229 ? -2.396 -2.574 -3.422 1.00 87.94 229 PHE A CA 1
ATOM 1779 C C . PHE A 1 229 ? -2.814 -2.663 -1.948 1.00 87.94 229 PHE A C 1
ATOM 1781 O O . PHE A 1 229 ? -1.978 -2.459 -1.065 1.00 87.94 229 PHE A O 1
ATOM 1788 N N . TYR A 1 230 ? -4.087 -2.972 -1.681 1.00 88.38 230 TYR A N 1
ATOM 1789 C CA . TYR A 1 230 ? -4.673 -2.970 -0.349 1.00 88.38 230 TYR A CA 1
ATOM 1790 C C . TYR A 1 230 ? -5.228 -4.329 0.040 1.00 88.38 230 TYR A C 1
ATOM 1792 O O . TYR A 1 230 ? -5.799 -5.035 -0.790 1.00 88.38 230 TYR A O 1
ATOM 1800 N N . GLY A 1 231 ? -5.106 -4.659 1.324 1.00 86.44 231 GLY A N 1
ATOM 1801 C CA . GLY A 1 231 ? -5.865 -5.738 1.940 1.00 86.44 231 GLY A CA 1
ATOM 1802 C C . GLY A 1 231 ? -7.012 -5.217 2.776 1.00 86.44 231 GLY A C 1
ATOM 1803 O O . GLY A 1 231 ? -6.896 -4.163 3.389 1.00 86.44 231 GLY A O 1
ATOM 1804 N N . PHE A 1 232 ? -8.133 -5.928 2.762 1.00 89.75 232 PHE A N 1
ATOM 1805 C CA . PHE A 1 232 ? -9.396 -5.460 3.325 1.00 89.75 232 PHE A CA 1
ATOM 1806 C C . PHE A 1 232 ? -9.704 -6.171 4.642 1.00 89.75 232 PHE A C 1
ATOM 1808 O O . PHE A 1 232 ? -9.421 -7.356 4.791 1.00 89.75 232 PHE A O 1
ATOM 1815 N N . VAL A 1 233 ? -10.268 -5.433 5.600 1.00 91.12 233 VAL A N 1
ATOM 1816 C CA . VAL A 1 233 ? -10.762 -5.995 6.867 1.00 91.12 233 VAL A CA 1
ATOM 1817 C C . VAL A 1 233 ? -12.116 -6.656 6.622 1.00 91.12 233 VAL A C 1
ATOM 1819 O O . VAL A 1 233 ? -12.989 -6.031 6.014 1.00 91.12 233 VAL A O 1
ATOM 1822 N N . ASP A 1 234 ? -12.308 -7.887 7.099 1.00 91.19 234 ASP A N 1
ATOM 1823 C CA . ASP A 1 234 ? -13.609 -8.552 6.986 1.00 91.19 234 ASP A CA 1
ATOM 1824 C C . ASP A 1 234 ? -14.676 -7.815 7.803 1.00 91.19 234 ASP A C 1
ATOM 1826 O O . ASP A 1 234 ? -14.402 -7.176 8.822 1.00 91.19 234 ASP A O 1
ATOM 1830 N N . ARG A 1 235 ? -15.924 -7.906 7.343 1.00 91.69 235 ARG A N 1
ATOM 1831 C CA . ARG A 1 235 ? -17.032 -7.077 7.837 1.00 91.69 235 ARG A CA 1
ATOM 1832 C C . ARG A 1 235 ? -17.304 -7.279 9.322 1.00 91.69 235 ARG A C 1
ATOM 1834 O O . ARG A 1 235 ? -17.589 -6.306 10.017 1.00 91.69 235 ARG A O 1
ATOM 1841 N N . GLU A 1 236 ? -17.201 -8.515 9.811 1.00 91.12 236 GLU A N 1
ATOM 1842 C CA . GLU A 1 236 ? -17.396 -8.831 11.229 1.00 91.12 236 GLU A CA 1
ATOM 1843 C C . GLU A 1 236 ? -16.326 -8.240 12.158 1.00 91.12 236 GLU A C 1
ATOM 1845 O O . GLU A 1 236 ? -16.597 -8.067 13.344 1.00 91.12 236 GLU A O 1
ATOM 1850 N N . PHE A 1 237 ? -15.147 -7.876 11.643 1.00 93.00 237 PHE A N 1
ATOM 1851 C CA . PHE A 1 237 ? -14.049 -7.341 12.453 1.00 93.00 237 PHE A CA 1
ATOM 1852 C C . PHE A 1 237 ? -13.848 -5.827 12.297 1.00 93.00 237 PHE A C 1
ATOM 1854 O O . PHE A 1 237 ? -12.879 -5.269 12.814 1.00 93.00 237 PHE A O 1
ATOM 1861 N N . LEU A 1 238 ? -14.760 -5.121 11.623 1.00 94.25 238 LEU A N 1
ATOM 1862 C CA . LEU A 1 238 ? -14.721 -3.661 11.570 1.00 94.25 238 LEU A CA 1
ATOM 1863 C C . LEU A 1 238 ? -15.004 -3.070 12.960 1.00 94.25 238 LEU A C 1
ATOM 1865 O O . LEU A 1 238 ? -16.095 -3.221 13.513 1.00 94.25 238 LEU A O 1
ATOM 1869 N N . CYS A 1 239 ? -14.024 -2.360 13.513 1.00 93.38 239 CYS A N 1
ATOM 1870 C CA . CYS A 1 239 ? -14.118 -1.743 14.832 1.00 93.38 239 CYS A CA 1
ATOM 1871 C C . CYS A 1 239 ? -13.362 -0.413 14.911 1.00 93.38 239 CYS A C 1
ATOM 1873 O O . CYS A 1 239 ? -12.421 -0.159 14.153 1.00 93.38 239 CYS A O 1
ATOM 1875 N N . LEU A 1 240 ? -13.738 0.418 15.882 1.00 92.62 240 LEU A N 1
ATOM 1876 C CA . LEU A 1 240 ? -12.978 1.605 16.257 1.00 92.62 240 LEU A CA 1
ATOM 1877 C C . LEU A 1 240 ? -11.876 1.216 17.246 1.00 92.62 240 LEU A C 1
ATOM 1879 O O . LEU A 1 240 ? -12.174 0.818 18.370 1.00 92.62 240 LEU A O 1
ATOM 1883 N N . ASN A 1 241 ? -10.611 1.384 16.865 1.00 89.44 241 ASN A N 1
ATOM 1884 C CA . ASN A 1 241 ? -9.484 1.173 17.771 1.00 89.44 241 ASN A CA 1
ATOM 1885 C C . ASN A 1 241 ? -9.303 2.366 18.715 1.00 89.44 241 ASN A C 1
ATOM 1887 O O . ASN A 1 241 ? -9.173 3.515 18.281 1.00 89.44 241 ASN A O 1
ATOM 1891 N N . VAL A 1 242 ? -9.247 2.088 20.017 1.00 86.69 242 VAL A N 1
ATOM 1892 C CA . VAL A 1 242 ? -9.174 3.127 21.055 1.00 86.69 242 VAL A CA 1
ATOM 1893 C C . VAL A 1 242 ? -7.833 3.114 21.773 1.00 86.69 242 VAL A C 1
ATOM 1895 O O . VAL A 1 242 ? -7.223 4.164 21.977 1.00 86.69 242 VAL A O 1
ATOM 1898 N N . TYR A 1 243 ? -7.363 1.928 22.160 1.00 86.38 243 TYR A N 1
ATOM 1899 C CA . TYR A 1 243 ? -6.122 1.775 22.913 1.00 86.38 243 TYR A CA 1
ATOM 1900 C C . TYR A 1 243 ? -5.437 0.460 22.551 1.00 86.38 243 TYR A C 1
ATOM 1902 O O . TYR A 1 243 ? -6.001 -0.607 22.787 1.00 86.38 243 TYR A O 1
ATOM 1910 N N . ARG A 1 244 ? -4.202 0.515 22.036 1.00 87.50 244 ARG A N 1
ATOM 1911 C CA . ARG A 1 244 ? -3.393 -0.685 21.768 1.00 87.50 244 ARG A CA 1
ATOM 1912 C C . ARG A 1 244 ? -2.569 -1.009 23.012 1.00 87.50 244 ARG A C 1
ATOM 1914 O O . ARG A 1 244 ? -1.607 -0.302 23.320 1.00 87.50 244 ARG A O 1
ATOM 1921 N N . LEU A 1 245 ? -2.968 -2.056 23.735 1.00 87.81 245 LEU A N 1
ATOM 1922 C CA . LEU A 1 245 ? -2.345 -2.450 25.000 1.00 87.81 245 LEU A CA 1
ATOM 1923 C C . LEU A 1 245 ? -1.008 -3.145 24.747 1.00 87.81 245 LEU A C 1
ATOM 1925 O O . LEU A 1 245 ? 0.030 -2.670 25.207 1.00 87.81 245 LEU A O 1
ATOM 1929 N N . LEU A 1 246 ? -1.035 -4.240 23.986 1.00 88.19 246 LEU A N 1
ATOM 1930 C CA . LEU A 1 246 ? 0.110 -5.126 23.800 1.00 88.19 246 LEU A CA 1
ATOM 1931 C C . LEU A 1 246 ? 0.131 -5.726 22.391 1.00 88.19 246 LEU A C 1
ATOM 1933 O O . LEU A 1 246 ? -0.918 -5.993 21.804 1.00 88.19 246 LEU A O 1
ATOM 1937 N N . ASP A 1 247 ? 1.336 -5.954 21.879 1.00 86.00 247 ASP A N 1
ATOM 1938 C CA . ASP A 1 247 ? 1.620 -6.587 20.592 1.00 86.00 247 ASP A CA 1
ATOM 1939 C C . ASP A 1 247 ? 2.880 -7.481 20.692 1.00 86.00 247 ASP A C 1
ATOM 1941 O O . ASP A 1 247 ? 3.585 -7.416 21.709 1.00 86.00 247 ASP A O 1
ATOM 1945 N N . PRO A 1 248 ? 3.187 -8.326 19.685 1.00 80.44 248 PRO A N 1
ATOM 1946 C CA . PRO A 1 248 ? 4.364 -9.206 19.686 1.00 80.44 248 PRO A CA 1
ATOM 1947 C C . PRO A 1 248 ? 5.691 -8.549 19.969 1.00 80.44 248 PRO A C 1
ATOM 1949 O O . PRO A 1 248 ? 6.548 -9.154 20.614 1.00 80.44 248 PRO A O 1
ATOM 1952 N N . LEU A 1 249 ? 5.863 -7.317 19.509 1.00 82.25 249 LEU A N 1
ATOM 1953 C CA . LEU A 1 249 ? 7.117 -6.598 19.664 1.00 82.25 249 LEU A CA 1
ATOM 1954 C C . LEU A 1 249 ? 7.277 -6.078 21.095 1.00 82.25 249 LEU A C 1
ATOM 1956 O O . LEU A 1 249 ? 8.392 -5.818 21.541 1.00 82.25 249 LEU A O 1
ATOM 1960 N N . ARG A 1 250 ? 6.167 -5.963 21.829 1.00 83.38 250 ARG A N 1
ATOM 1961 C CA . ARG A 1 250 ? 6.098 -5.388 23.174 1.00 83.38 250 ARG A CA 1
ATOM 1962 C C . ARG A 1 250 ? 5.780 -6.408 24.262 1.00 83.38 250 ARG A C 1
ATOM 1964 O O . ARG A 1 250 ? 5.658 -6.024 25.420 1.00 83.38 250 ARG A O 1
ATOM 1971 N N . ARG A 1 251 ? 5.720 -7.706 23.938 1.00 84.31 251 ARG A N 1
ATOM 1972 C CA . ARG A 1 251 ? 5.435 -8.799 24.891 1.00 84.31 251 ARG A CA 1
ATOM 1973 C C . ARG A 1 251 ? 6.292 -8.738 26.165 1.00 84.31 251 ARG A C 1
ATOM 1975 O O . ARG A 1 251 ? 5.780 -8.968 27.257 1.00 84.31 251 ARG A O 1
ATOM 1982 N N . ALA A 1 252 ? 7.567 -8.363 26.042 1.00 84.69 252 ALA A N 1
ATOM 1983 C CA . ALA A 1 252 ? 8.491 -8.229 27.172 1.00 84.69 252 ALA A CA 1
ATOM 1984 C C . ALA A 1 252 ? 8.127 -7.100 28.163 1.00 84.69 252 ALA A C 1
ATOM 1986 O O . ALA A 1 252 ? 8.578 -7.133 29.306 1.00 84.69 252 ALA A O 1
ATOM 1987 N N . GLU A 1 253 ? 7.292 -6.123 27.778 1.00 87.38 253 GLU A N 1
ATOM 1988 C CA . GLU A 1 253 ? 6.819 -5.068 28.692 1.00 87.38 253 GLU A CA 1
ATOM 1989 C C . GLU A 1 253 ? 5.942 -5.623 29.825 1.00 87.38 253 GLU A C 1
ATOM 1991 O O . GLU A 1 253 ? 5.866 -5.015 30.891 1.00 87.38 253 GLU A O 1
ATOM 1996 N N . MET A 1 254 ? 5.308 -6.785 29.625 1.00 86.12 254 MET A N 1
ATOM 1997 C CA . MET A 1 254 ? 4.485 -7.425 30.657 1.00 86.12 254 MET A CA 1
ATOM 1998 C C . MET A 1 254 ? 5.307 -7.996 31.809 1.00 86.12 254 MET A C 1
ATOM 2000 O O . MET A 1 254 ? 4.877 -7.905 32.961 1.00 86.12 254 MET A O 1
ATOM 2004 N N . PHE A 1 255 ? 6.477 -8.559 31.495 1.00 85.88 255 PHE A N 1
ATOM 2005 C CA . PHE A 1 255 ? 7.356 -9.241 32.444 1.00 85.88 255 PHE A CA 1
ATOM 2006 C C . PHE A 1 255 ? 8.806 -8.771 32.254 1.00 85.88 255 PHE A C 1
ATOM 2008 O O . PHE A 1 255 ? 9.619 -9.472 31.640 1.00 85.88 255 PHE A O 1
ATOM 2015 N N . PRO A 1 256 ? 9.150 -7.571 32.760 1.00 80.75 256 PRO A N 1
ATOM 2016 C CA . PRO A 1 256 ? 10.499 -7.033 32.642 1.00 80.75 256 PRO A CA 1
ATOM 2017 C C . PRO A 1 256 ? 11.538 -7.993 33.235 1.00 80.75 256 PRO A C 1
ATOM 2019 O O . PRO A 1 256 ? 11.404 -8.436 34.373 1.00 80.75 256 PRO A O 1
ATOM 2022 N N . GLY A 1 257 ? 12.589 -8.296 32.469 1.00 79.06 257 GLY A N 1
ATOM 2023 C CA . GLY A 1 257 ? 13.669 -9.199 32.887 1.00 79.06 257 GLY A CA 1
ATOM 2024 C C . GLY A 1 257 ? 13.533 -10.647 32.403 1.00 79.06 257 GLY A C 1
ATOM 2025 O O . GLY A 1 257 ? 14.474 -11.415 32.583 1.00 79.06 257 GLY A O 1
ATOM 2026 N N . MET A 1 258 ? 12.424 -11.011 31.751 1.00 80.38 258 MET A N 1
ATOM 2027 C CA . MET A 1 258 ? 12.283 -12.288 31.040 1.00 80.38 258 MET A CA 1
ATOM 2028 C C . MET A 1 258 ? 12.583 -12.123 29.544 1.00 80.38 258 MET A C 1
ATOM 2030 O O . MET A 1 258 ? 12.309 -11.072 28.957 1.00 80.38 258 MET A O 1
ATOM 2034 N N . GLY A 1 259 ? 13.138 -13.162 28.913 1.00 73.69 259 GLY A N 1
ATOM 2035 C CA . GLY A 1 259 ? 13.246 -13.222 27.457 1.00 73.69 259 GLY A CA 1
ATOM 2036 C C . GLY A 1 259 ? 11.851 -13.269 26.835 1.00 73.69 259 GLY A C 1
ATOM 2037 O O . GLY A 1 259 ? 10.969 -13.942 27.361 1.00 73.69 259 GLY A O 1
ATOM 2038 N N . SER A 1 260 ? 11.632 -12.554 25.723 1.00 71.06 260 SER A N 1
ATOM 2039 C CA . SER A 1 260 ? 10.318 -12.528 25.058 1.00 71.06 260 SER A CA 1
ATOM 2040 C C . SER A 1 260 ? 9.823 -13.952 24.791 1.00 71.06 260 SER A C 1
ATOM 2042 O O . SER A 1 260 ? 8.683 -14.266 25.115 1.00 71.06 260 SER A O 1
ATOM 2044 N N . ASP A 1 261 ? 10.689 -14.829 24.282 1.00 74.06 261 ASP A N 1
ATOM 2045 C CA . ASP A 1 261 ? 10.342 -16.197 23.872 1.00 74.06 261 ASP A CA 1
ATOM 2046 C C . ASP A 1 261 ? 9.883 -17.107 25.017 1.00 74.06 261 ASP A C 1
ATOM 2048 O O . ASP A 1 261 ? 9.121 -18.042 24.775 1.00 74.06 261 ASP A O 1
ATOM 2052 N N . ASP A 1 262 ? 10.237 -16.774 26.259 1.00 74.25 262 ASP A N 1
ATOM 2053 C CA . ASP A 1 262 ? 9.826 -17.515 27.455 1.00 74.25 262 ASP A CA 1
ATOM 2054 C C . ASP A 1 262 ? 8.428 -17.103 27.955 1.00 74.25 262 ASP A C 1
ATOM 2056 O O . ASP A 1 262 ? 7.852 -17.740 28.840 1.00 74.25 262 ASP A O 1
ATOM 2060 N N . ILE A 1 263 ? 7.862 -16.024 27.405 1.00 79.81 263 ILE A N 1
ATOM 2061 C CA . ILE A 1 263 ? 6.584 -15.463 27.839 1.00 79.81 263 ILE A CA 1
ATOM 2062 C C . ILE A 1 263 ? 5.449 -16.019 26.975 1.00 79.81 263 ILE A C 1
ATOM 2064 O O . ILE A 1 263 ? 5.309 -15.707 25.787 1.00 79.81 263 ILE A O 1
ATOM 2068 N N . LEU A 1 264 ? 4.563 -16.795 27.597 1.00 85.69 264 LEU A N 1
ATOM 2069 C CA . LEU A 1 264 ? 3.349 -17.290 26.952 1.00 85.69 264 LEU A CA 1
ATOM 2070 C C . LEU A 1 264 ? 2.284 -16.187 26.851 1.00 85.69 264 LEU A C 1
ATOM 2072 O O . LEU A 1 264 ? 1.962 -15.526 27.839 1.00 85.69 264 LEU A O 1
ATOM 2076 N N . TRP A 1 265 ? 1.650 -16.059 25.681 1.00 85.81 265 TRP A N 1
ATOM 2077 C CA . TRP A 1 265 ? 0.548 -15.111 25.454 1.00 85.81 265 TRP A CA 1
ATOM 2078 C C . TRP A 1 265 ? -0.618 -15.293 26.419 1.00 85.81 265 TRP A C 1
ATOM 2080 O O . TRP A 1 265 ? -1.186 -14.314 26.893 1.00 85.81 265 TRP A O 1
ATOM 2090 N N . LYS A 1 266 ? -0.923 -16.540 26.792 1.00 86.31 266 LYS A N 1
ATOM 2091 C CA . LYS A 1 266 ? -1.941 -16.841 27.803 1.00 86.31 266 LYS A CA 1
ATOM 2092 C C . LYS A 1 266 ? -1.644 -16.155 29.143 1.00 86.31 266 LYS A C 1
ATOM 2094 O O . LYS A 1 266 ? -2.563 -15.622 29.764 1.00 86.31 266 LYS A O 1
ATOM 2099 N N . SER A 1 267 ? -0.378 -16.120 29.560 1.00 87.38 267 SER A N 1
ATOM 2100 C CA . SER A 1 267 ? 0.049 -15.436 30.785 1.00 87.38 267 SER A CA 1
ATOM 2101 C C . SER A 1 267 ? -0.062 -13.917 30.644 1.00 87.38 267 SER A C 1
ATOM 2103 O O . SER A 1 267 ? -0.592 -13.267 31.541 1.00 87.38 267 SER A O 1
ATOM 2105 N N . CYS A 1 268 ? 0.342 -13.354 29.497 1.00 88.25 268 CYS A N 1
ATOM 2106 C CA . CYS A 1 268 ? 0.151 -11.928 29.203 1.00 88.25 268 CYS A CA 1
ATOM 2107 C C . CYS A 1 268 ? -1.324 -11.520 29.265 1.00 88.25 268 CYS A C 1
ATOM 2109 O O . CYS A 1 268 ? -1.663 -10.545 29.929 1.00 88.25 268 CYS A O 1
ATOM 2111 N N . HIS A 1 269 ? -2.204 -12.269 28.598 1.00 88.38 269 HIS A N 1
ATOM 2112 C CA . HIS A 1 269 ? -3.638 -11.981 28.562 1.00 88.38 269 HIS A CA 1
ATOM 2113 C C . HIS A 1 269 ? -4.262 -12.072 29.961 1.00 88.38 269 HIS A C 1
ATOM 2115 O O . HIS A 1 269 ? -5.044 -11.201 30.343 1.00 88.38 269 HIS A O 1
ATOM 2121 N N . SER A 1 270 ? -3.864 -13.068 30.759 1.00 87.12 270 SER A N 1
ATOM 2122 C CA . SER A 1 270 ? -4.332 -13.229 32.145 1.00 87.12 270 SER A CA 1
ATOM 2123 C C . SER A 1 270 ? -3.917 -12.050 33.032 1.00 87.12 270 SER A C 1
ATOM 2125 O O . SER A 1 270 ? -4.729 -11.515 33.783 1.00 87.12 270 SER A O 1
ATOM 2127 N N . GLU A 1 271 ? -2.672 -11.596 32.908 1.00 89.88 271 GLU A N 1
ATOM 2128 C CA . GLU A 1 271 ? -2.154 -10.468 33.681 1.00 89.88 271 GLU A CA 1
ATOM 2129 C C . GLU A 1 271 ? -2.795 -9.135 33.254 1.00 89.88 271 GLU A C 1
ATOM 2131 O O . GLU A 1 271 ? -3.205 -8.345 34.104 1.00 89.88 271 GLU A O 1
ATOM 2136 N N . ILE A 1 272 ? -2.968 -8.899 31.946 1.00 90.06 272 ILE A N 1
ATOM 2137 C CA . ILE A 1 272 ? -3.712 -7.739 31.417 1.00 90.06 272 ILE A CA 1
ATOM 2138 C C . ILE A 1 272 ? -5.130 -7.713 31.992 1.00 90.06 272 ILE A C 1
ATOM 2140 O O . ILE A 1 272 ? -5.598 -6.671 32.451 1.00 90.06 272 ILE A O 1
ATOM 2144 N N . THR A 1 273 ? -5.792 -8.868 32.005 1.00 86.94 273 THR A N 1
ATOM 2145 C CA . THR A 1 273 ? -7.141 -9.027 32.553 1.00 86.94 273 THR A CA 1
ATOM 2146 C C . THR A 1 273 ? -7.195 -8.643 34.026 1.00 86.94 273 THR A C 1
ATOM 2148 O O . THR A 1 273 ? -8.060 -7.867 34.430 1.00 86.94 273 THR A O 1
ATOM 2151 N N . HIS A 1 274 ? -6.256 -9.156 34.823 1.00 88.19 274 HIS A N 1
ATOM 2152 C CA . HIS A 1 274 ? -6.180 -8.859 36.248 1.00 88.19 274 HIS A CA 1
ATOM 2153 C C . HIS A 1 274 ? -5.983 -7.358 36.502 1.00 88.19 274 HIS A C 1
ATOM 2155 O O . HIS A 1 274 ? -6.736 -6.750 37.261 1.00 88.19 274 HIS A O 1
ATOM 2161 N N . ARG A 1 275 ? -5.027 -6.736 35.800 1.00 90.44 275 ARG A N 1
ATOM 2162 C CA . ARG A 1 275 ? -4.715 -5.304 35.930 1.00 90.44 275 ARG A CA 1
ATOM 2163 C C . ARG A 1 275 ? -5.874 -4.396 35.534 1.00 90.44 275 ARG A C 1
ATOM 2165 O O . ARG A 1 275 ? -6.096 -3.360 36.156 1.00 90.44 275 ARG A O 1
ATOM 2172 N N . LEU A 1 276 ? -6.616 -4.772 34.496 1.00 88.31 276 LEU A N 1
ATOM 2173 C CA . LEU A 1 276 ? -7.681 -3.946 33.932 1.00 88.31 276 LEU A CA 1
ATOM 2174 C C . LEU A 1 276 ? -9.060 -4.203 34.538 1.00 88.31 276 LEU A C 1
ATOM 2176 O O . LEU A 1 276 ? -10.003 -3.508 34.164 1.00 88.31 276 LEU A O 1
ATOM 2180 N N . GLN A 1 277 ? -9.204 -5.131 35.487 1.00 82.94 277 GLN A N 1
ATOM 2181 C CA . GLN A 1 277 ? -10.503 -5.528 36.040 1.00 82.94 277 GLN A CA 1
ATOM 2182 C C . GLN A 1 277 ? -11.365 -4.331 36.491 1.00 82.94 277 GLN A C 1
ATOM 2184 O O . GLN A 1 277 ? -12.549 -4.269 36.162 1.00 82.94 277 GLN A O 1
ATOM 2189 N N . GLY A 1 278 ? -10.777 -3.338 37.171 1.00 79.56 278 GLY A N 1
ATOM 2190 C CA . GLY A 1 278 ? -11.502 -2.133 37.605 1.00 79.56 278 GLY A CA 1
ATOM 2191 C C . GLY A 1 278 ? -11.913 -1.194 36.459 1.00 79.56 278 GLY A C 1
ATOM 2192 O O . GLY A 1 278 ? -12.963 -0.550 36.517 1.00 79.56 278 GLY A O 1
ATOM 2193 N N . VAL A 1 279 ? -11.127 -1.144 35.381 1.00 81.38 279 VAL A N 1
ATOM 2194 C CA . VAL A 1 279 ? -11.460 -0.359 34.181 1.00 81.38 279 VAL A CA 1
ATOM 2195 C C . VAL A 1 279 ? -12.548 -1.065 33.371 1.00 81.38 279 VAL A C 1
ATOM 2197 O O . VAL A 1 279 ? -13.500 -0.426 32.935 1.00 81.38 279 VAL A O 1
ATOM 2200 N N . VAL A 1 280 ? -12.474 -2.393 33.242 1.00 74.81 280 VAL A N 1
ATOM 2201 C CA . VAL A 1 280 ? -13.499 -3.211 32.572 1.00 74.81 280 VAL A CA 1
ATOM 2202 C C . VAL A 1 280 ? -14.853 -3.084 33.274 1.00 74.81 280 VAL A C 1
ATOM 2204 O O . VAL A 1 280 ? -15.874 -2.948 32.610 1.00 74.81 280 VAL A O 1
ATOM 2207 N N . GLN A 1 281 ? -14.880 -3.055 34.609 1.00 73.81 281 GLN A N 1
ATOM 2208 C CA . GLN A 1 281 ? -16.122 -2.898 35.378 1.00 73.81 281 GLN A CA 1
ATOM 2209 C C . GLN A 1 281 ? -16.770 -1.509 35.233 1.00 73.81 281 GLN A C 1
ATOM 2211 O O . GLN A 1 281 ? -17.987 -1.386 35.368 1.00 73.81 281 GLN A O 1
ATOM 2216 N N . SER A 1 282 ? -15.985 -0.468 34.944 1.00 70.00 282 SER A N 1
ATOM 2217 C CA . SER A 1 282 ? -16.485 0.900 34.728 1.00 70.00 282 SER A CA 1
ATOM 2218 C C . SER A 1 282 ? -16.753 1.232 33.253 1.00 70.00 282 SER A C 1
ATOM 2220 O O . SER A 1 282 ? -17.503 2.166 32.969 1.00 70.00 282 SER A O 1
ATOM 2222 N N . ALA A 1 283 ? -16.221 0.439 32.316 1.00 64.88 283 ALA A N 1
ATOM 2223 C CA . ALA A 1 283 ? -16.342 0.644 30.873 1.00 64.88 283 ALA A CA 1
ATOM 2224 C C . ALA A 1 283 ? -17.788 0.768 30.335 1.00 64.88 283 ALA A C 1
ATOM 2226 O O . ALA A 1 283 ? -18.004 1.677 29.529 1.00 64.88 283 ALA A O 1
ATOM 2227 N N . PRO A 1 284 ? -18.796 -0.025 30.767 1.00 62.06 284 PRO A N 1
ATOM 2228 C CA . PRO A 1 284 ? -20.149 0.005 30.186 1.00 62.06 284 PRO A CA 1
ATOM 2229 C C . PRO A 1 284 ? -20.873 1.358 30.267 1.00 62.06 284 PRO A C 1
ATOM 2231 O O . PRO A 1 284 ? -21.809 1.606 29.512 1.00 62.06 284 PRO A O 1
ATOM 2234 N N . TRP A 1 285 ? -20.435 2.244 31.163 1.00 58.88 285 TRP A N 1
ATOM 2235 C CA . TRP A 1 285 ? -21.025 3.569 31.380 1.00 58.88 285 TRP A CA 1
ATOM 2236 C C . TRP A 1 285 ? -20.351 4.673 30.557 1.00 58.88 285 TRP A C 1
ATOM 2238 O O . TRP A 1 285 ? -20.783 5.825 30.588 1.00 58.88 285 TRP A O 1
ATOM 2248 N N . THR A 1 286 ? -19.279 4.340 29.832 1.00 67.88 286 THR A N 1
ATOM 2249 C CA . THR A 1 286 ? -18.520 5.307 29.037 1.00 67.88 286 THR A CA 1
ATOM 2250 C C . THR A 1 286 ? -19.248 5.573 27.724 1.00 67.88 286 THR A C 1
ATOM 2252 O O . THR A 1 286 ? -19.533 4.639 26.976 1.00 67.88 286 THR A O 1
ATOM 2255 N N . TYR A 1 287 ? -19.540 6.845 27.453 1.00 74.94 287 TYR A N 1
ATOM 2256 C CA . TYR A 1 287 ? -20.272 7.306 26.275 1.00 74.94 287 TYR A CA 1
ATOM 2257 C C . TYR A 1 287 ? -19.466 8.373 25.537 1.00 74.94 287 TYR A C 1
ATOM 2259 O O . TYR A 1 287 ? -19.213 9.442 26.100 1.00 74.94 287 TYR A O 1
ATOM 2267 N N . TRP A 1 288 ? -19.076 8.098 24.290 1.00 86.62 288 TRP A N 1
ATOM 2268 C CA . TRP A 1 288 ? -18.310 9.030 23.463 1.00 86.62 288 TRP A CA 1
ATOM 2269 C C . TRP A 1 288 ? -19.067 9.386 22.182 1.00 86.62 288 TRP A C 1
ATOM 2271 O O . TRP A 1 288 ? -19.132 8.567 21.263 1.00 86.62 288 TRP A O 1
ATOM 2281 N N . PRO A 1 289 ? -19.613 10.610 22.085 1.00 90.19 289 PRO A N 1
ATOM 2282 C CA . PRO A 1 289 ? -20.113 11.133 20.826 1.00 90.19 289 PRO A CA 1
ATOM 2283 C C . PRO A 1 289 ? -18.923 11.529 19.944 1.00 90.19 289 PRO A C 1
ATOM 2285 O O . PRO A 1 289 ? -18.216 12.502 20.232 1.00 90.19 289 PRO A O 1
ATOM 2288 N N . LEU A 1 290 ? -18.694 10.768 18.873 1.00 92.38 290 LEU A N 1
ATOM 2289 C CA . LEU A 1 290 ? -17.595 10.998 17.934 1.00 92.38 290 LEU A CA 1
ATOM 2290 C C . LEU A 1 290 ? -18.133 11.401 16.557 1.00 92.38 290 LEU A C 1
ATOM 2292 O O . LEU A 1 290 ? -19.089 10.820 16.043 1.00 92.38 290 LEU A O 1
ATOM 2296 N N . ARG A 1 291 ? -17.493 12.400 15.953 1.00 93.81 291 ARG A N 1
ATOM 2297 C CA . ARG A 1 291 ? -17.767 12.884 14.597 1.00 93.81 291 ARG A CA 1
ATOM 2298 C C . ARG A 1 291 ? -16.634 12.499 13.658 1.00 93.81 291 ARG A C 1
ATOM 2300 O O . ARG A 1 291 ? -15.495 12.343 14.096 1.00 93.81 291 ARG A O 1
ATOM 2307 N N . TYR A 1 292 ? -16.938 12.411 12.372 1.00 95.50 292 TYR A N 1
ATOM 2308 C CA . TYR A 1 292 ? -15.920 12.302 11.336 1.00 95.50 292 TYR A CA 1
ATOM 2309 C C . TYR A 1 292 ? -14.932 13.479 11.419 1.00 95.50 292 TYR A C 1
ATOM 2311 O O . TYR A 1 292 ? -15.337 14.626 11.628 1.00 95.50 292 TYR A O 1
ATOM 2319 N N . ASP A 1 293 ? -13.641 13.176 11.286 1.00 94.44 293 ASP A N 1
ATOM 2320 C CA . ASP A 1 293 ? -12.561 14.167 11.233 1.00 94.44 293 ASP A CA 1
ATOM 2321 C C . ASP A 1 293 ? -11.867 14.134 9.870 1.00 94.44 293 ASP A C 1
ATOM 2323 O O . ASP A 1 293 ? -11.803 15.135 9.159 1.00 94.44 293 ASP A O 1
ATOM 2327 N N . ARG A 1 294 ? -11.374 12.956 9.481 1.00 94.94 294 ARG A N 1
ATOM 2328 C CA . ARG A 1 294 ? -10.697 12.737 8.201 1.00 94.94 294 ARG A CA 1
ATOM 2329 C C . ARG A 1 294 ? -10.702 11.262 7.832 1.00 94.94 294 ARG A C 1
ATOM 2331 O O . ARG A 1 294 ? -10.787 10.400 8.699 1.00 94.94 294 ARG A O 1
ATOM 2338 N N . ALA A 1 295 ? -10.502 10.965 6.560 1.00 95.31 295 ALA A N 1
ATOM 2339 C CA . ALA A 1 295 ? -10.209 9.617 6.089 1.00 95.31 295 ALA A CA 1
ATOM 2340 C C . ALA A 1 295 ? -8.949 9.602 5.227 1.00 95.31 295 ALA A C 1
ATOM 2342 O O . ALA A 1 295 ? -8.574 10.620 4.635 1.00 95.31 295 ALA A O 1
ATOM 2343 N N . ASP A 1 296 ? -8.343 8.423 5.143 1.00 93.88 296 ASP A N 1
ATOM 2344 C CA . ASP A 1 296 ? -7.448 8.005 4.071 1.00 93.88 296 ASP A CA 1
ATOM 2345 C C . ASP A 1 296 ? -7.981 6.703 3.430 1.00 93.88 296 ASP A C 1
ATOM 2347 O O . ASP A 1 296 ? -9.109 6.285 3.689 1.00 93.88 296 ASP A O 1
ATOM 2351 N N . CYS A 1 297 ? -7.212 6.073 2.538 1.00 93.62 297 CYS A N 1
ATOM 2352 C CA . CYS A 1 297 ? -7.630 4.825 1.885 1.00 93.62 297 CYS A CA 1
ATOM 2353 C C . CYS A 1 297 ? -7.583 3.595 2.810 1.00 93.62 297 CYS A C 1
ATOM 2355 O O . CYS A 1 297 ? -7.957 2.514 2.387 1.00 93.62 297 CYS A O 1
ATOM 2357 N N . THR A 1 298 ? -7.098 3.715 4.038 1.00 92.25 298 THR A N 1
ATOM 2358 C CA . THR A 1 298 ? -6.932 2.592 4.971 1.00 92.25 298 THR A CA 1
ATOM 2359 C C . THR A 1 298 ? -7.813 2.724 6.204 1.00 92.25 298 THR A C 1
ATOM 2361 O O . THR A 1 298 ? -8.292 1.722 6.741 1.00 92.25 298 THR A O 1
ATOM 2364 N N . ALA A 1 299 ? -8.069 3.955 6.639 1.00 94.00 299 ALA A N 1
ATOM 2365 C CA . ALA A 1 299 ? -8.765 4.220 7.877 1.00 94.00 299 ALA A CA 1
ATOM 2366 C C . ALA A 1 299 ? -9.614 5.493 7.838 1.00 94.00 299 ALA A C 1
ATOM 2368 O O . ALA A 1 299 ? -9.343 6.460 7.122 1.00 94.00 299 ALA A O 1
ATOM 2369 N N . ILE A 1 300 ? -10.637 5.490 8.687 1.00 95.94 300 ILE A N 1
ATOM 2370 C CA . ILE A 1 300 ? -11.473 6.645 9.002 1.00 95.94 300 ILE A CA 1
ATOM 2371 C C . ILE A 1 300 ? -11.081 7.109 10.399 1.00 95.94 300 ILE A C 1
ATOM 2373 O O . ILE A 1 300 ? -11.194 6.354 11.361 1.00 95.94 300 ILE A O 1
ATOM 2377 N N . THR A 1 301 ? -10.597 8.341 10.512 1.00 94.75 301 THR A N 1
ATOM 2378 C CA . THR A 1 301 ? -10.319 8.995 11.793 1.00 94.75 301 THR A CA 1
ATOM 2379 C C . THR A 1 301 ? -11.564 9.735 12.259 1.00 94.75 301 THR A C 1
ATOM 2381 O O . THR A 1 301 ? -12.173 10.498 11.502 1.00 94.75 301 THR A O 1
ATOM 2384 N N . VAL A 1 302 ? -11.906 9.547 13.527 1.00 93.94 302 VAL A N 1
ATOM 2385 C CA . VAL A 1 302 ? -12.990 10.272 14.187 1.00 93.94 302 VAL A CA 1
ATOM 2386 C C . VAL A 1 302 ? -12.446 11.110 15.335 1.00 93.94 302 VAL A C 1
ATOM 2388 O O . VAL A 1 302 ? -11.395 10.820 15.907 1.00 93.94 302 VAL A O 1
ATOM 2391 N N . ALA A 1 303 ? -13.178 12.157 15.688 1.00 92.00 303 ALA A N 1
ATOM 2392 C CA . ALA A 1 303 ? -12.822 13.070 16.759 1.00 92.00 303 ALA A CA 1
ATOM 2393 C C . ALA A 1 303 ? -13.990 13.264 17.734 1.00 92.00 303 ALA A C 1
ATOM 2395 O O . ALA A 1 303 ? -15.154 13.196 17.333 1.00 92.00 303 ALA A O 1
ATOM 2396 N N . PRO A 1 304 ? -13.707 13.574 19.009 1.00 92.12 304 PRO A N 1
ATOM 2397 C CA . PRO A 1 304 ? -14.725 14.023 19.951 1.00 92.12 304 PRO A CA 1
ATOM 2398 C C . PRO A 1 304 ? -15.529 15.218 19.415 1.00 92.12 304 PRO A C 1
ATOM 2400 O O . PRO A 1 304 ? -14.974 16.136 18.802 1.00 92.12 304 PRO A O 1
ATOM 2403 N N . THR A 1 305 ? -16.836 15.250 19.681 1.00 91.00 305 THR A N 1
ATOM 2404 C CA . THR A 1 305 ? -17.719 16.355 19.248 1.00 91.00 305 THR A CA 1
ATOM 2405 C C . THR A 1 305 ? -17.472 17.678 19.980 1.00 91.00 305 THR A C 1
ATOM 2407 O O . THR A 1 305 ? -17.936 18.721 19.524 1.00 91.00 305 THR A O 1
ATOM 2410 N N . GLY A 1 306 ? -16.714 17.678 21.082 1.00 88.75 306 GLY A N 1
ATOM 2411 C CA . GLY A 1 306 ? -16.366 18.897 21.811 1.00 88.75 306 GLY A CA 1
ATOM 2412 C C . GLY A 1 306 ? -15.402 18.683 22.985 1.00 88.75 306 GLY A C 1
ATOM 2413 O O . GLY A 1 306 ? -15.050 17.543 23.298 1.00 88.75 306 GLY A O 1
ATOM 2414 N N . PRO A 1 307 ? -14.990 19.768 23.673 1.00 88.38 307 PRO A N 1
ATOM 2415 C CA . PRO A 1 307 ? -13.958 19.730 24.715 1.00 88.38 307 PRO A CA 1
ATOM 2416 C C . PRO A 1 307 ? -14.283 18.807 25.894 1.00 88.38 307 PRO A C 1
ATOM 2418 O O . PRO A 1 307 ? -13.392 18.120 26.387 1.00 88.38 307 PRO A O 1
ATOM 2421 N N . GLY A 1 308 ? -15.552 18.747 26.312 1.00 87.44 308 GLY A N 1
ATOM 2422 C CA . GLY A 1 308 ? -15.992 17.850 27.385 1.00 87.44 308 GLY A CA 1
ATOM 2423 C C . GLY A 1 308 ? -15.827 16.375 27.011 1.00 87.44 308 GLY A C 1
ATOM 2424 O O . GLY A 1 308 ? -15.254 15.607 27.776 1.00 87.44 308 GLY A O 1
ATOM 2425 N N . CYS A 1 309 ? -16.228 15.987 25.794 1.00 87.81 309 CYS A N 1
ATOM 2426 C CA . CYS A 1 309 ? -16.000 14.627 25.300 1.00 87.81 309 CYS A CA 1
ATOM 2427 C C . CYS A 1 309 ? -14.499 14.325 25.180 1.00 87.81 309 CYS A C 1
ATOM 2429 O O . CYS A 1 309 ? -14.062 13.252 25.589 1.00 87.81 309 CYS A O 1
ATOM 2431 N N . SER A 1 310 ? -13.694 15.272 24.686 1.00 88.81 310 SER A N 1
ATOM 2432 C CA . SER A 1 310 ? -12.235 15.116 24.632 1.00 8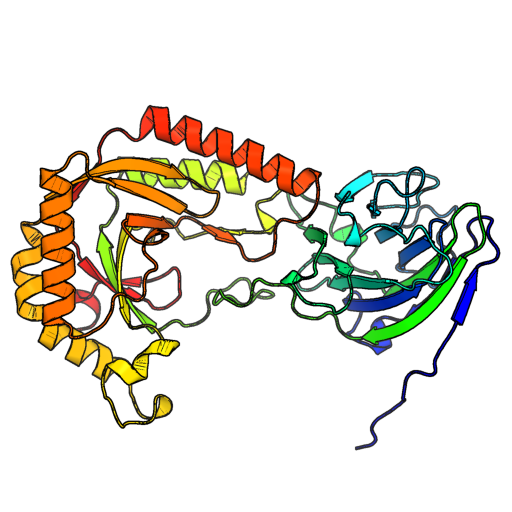8.81 310 SER A CA 1
ATOM 2433 C C . SER A 1 310 ? -11.626 14.887 26.014 1.00 88.81 310 SER A C 1
ATOM 2435 O O . SER A 1 310 ? -10.709 14.080 26.154 1.00 88.81 310 SER A O 1
ATOM 2437 N N . GLN A 1 311 ? -12.113 15.586 27.041 1.00 87.75 311 GLN A N 1
ATOM 2438 C CA . GLN A 1 311 ? -11.659 15.390 28.413 1.00 87.75 311 GLN A CA 1
ATOM 2439 C C . GLN A 1 311 ? -11.985 13.976 28.906 1.00 87.75 311 GLN A C 1
ATOM 2441 O O . GLN A 1 311 ? -11.080 13.292 29.375 1.00 87.75 311 GLN A O 1
ATOM 2446 N N . VAL A 1 312 ? -13.225 13.512 28.717 1.00 85.88 312 VAL A N 1
ATOM 2447 C CA . VAL A 1 312 ? -13.661 12.164 29.125 1.00 85.88 312 VAL A CA 1
ATOM 2448 C C . VAL A 1 312 ? -12.846 11.073 28.426 1.00 85.88 312 VAL A C 1
ATOM 2450 O O . VAL A 1 312 ? -12.384 10.138 29.078 1.00 85.88 312 VAL A O 1
ATOM 2453 N N . VAL A 1 313 ? -12.610 11.206 27.116 1.00 87.44 313 VAL A N 1
ATOM 2454 C CA . VAL A 1 313 ? -11.750 10.282 26.357 1.00 87.44 313 VAL A CA 1
ATOM 2455 C C . VAL A 1 313 ? -10.351 10.241 26.971 1.00 87.44 313 VAL A C 1
ATOM 2457 O O . VAL A 1 313 ? -9.841 9.170 27.287 1.00 87.44 313 VAL A O 1
ATOM 2460 N N . ASN A 1 314 ? -9.733 11.402 27.198 1.00 87.38 314 ASN A N 1
ATOM 2461 C CA . ASN A 1 314 ? -8.379 11.479 27.748 1.00 87.38 314 ASN A CA 1
ATOM 2462 C C . ASN A 1 314 ? -8.278 10.936 29.180 1.00 87.38 314 ASN A C 1
ATOM 2464 O O . ASN A 1 314 ? -7.281 10.299 29.522 1.00 87.38 314 ASN A O 1
ATOM 2468 N N . GLU A 1 315 ? -9.280 11.183 30.021 1.00 86.94 315 GLU A N 1
ATOM 2469 C CA . GLU A 1 315 ? -9.345 10.649 31.383 1.00 86.94 315 GLU A CA 1
ATOM 2470 C C . GLU A 1 315 ? -9.448 9.126 31.373 1.00 86.94 315 GLU A C 1
ATOM 2472 O O . GLU A 1 315 ? -8.712 8.461 32.104 1.00 86.94 315 GLU A O 1
ATOM 2477 N N . TRP A 1 316 ? -10.272 8.569 30.487 1.00 86.81 316 TRP A N 1
ATOM 2478 C CA . TRP A 1 316 ? -10.389 7.125 30.325 1.00 86.81 316 TRP A CA 1
ATOM 2479 C C . TRP A 1 316 ? -9.092 6.496 29.792 1.00 86.81 316 TRP A C 1
ATOM 2481 O O . TRP A 1 316 ? -8.599 5.529 30.370 1.00 86.81 316 TRP A O 1
ATOM 2491 N N . LEU A 1 317 ? -8.467 7.081 28.759 1.00 87.31 317 LEU A N 1
ATOM 2492 C CA . LEU A 1 317 ? -7.171 6.614 28.241 1.00 87.31 317 LEU A CA 1
ATOM 2493 C C . LEU A 1 317 ? -6.092 6.631 29.338 1.00 87.31 317 LEU A C 1
ATOM 2495 O O . LEU A 1 317 ? -5.273 5.714 29.426 1.00 87.31 317 LEU A O 1
ATOM 2499 N N . ARG A 1 318 ? -6.103 7.657 30.199 1.00 87.75 318 ARG A N 1
ATOM 2500 C CA . ARG A 1 318 ? -5.194 7.766 31.347 1.00 87.75 318 ARG A CA 1
ATOM 2501 C C . ARG A 1 318 ? -5.496 6.704 32.407 1.00 87.75 318 ARG A C 1
ATOM 2503 O O . ARG A 1 318 ? -4.560 6.133 32.958 1.00 87.75 318 ARG A O 1
ATOM 2510 N N . ALA A 1 319 ? -6.768 6.410 32.673 1.00 87.69 319 ALA A N 1
ATOM 2511 C CA . ALA A 1 319 ? -7.166 5.344 33.590 1.00 87.69 319 ALA A CA 1
ATOM 2512 C C . ALA A 1 319 ? -6.684 3.968 33.100 1.00 87.69 319 ALA A C 1
ATOM 2514 O O . ALA A 1 319 ? -6.066 3.238 33.873 1.00 87.69 319 ALA A O 1
ATOM 2515 N N . VAL A 1 320 ? -6.867 3.656 31.810 1.00 89.50 320 VAL A N 1
ATOM 2516 C CA . VAL A 1 320 ? -6.336 2.430 31.183 1.00 89.50 320 VAL A CA 1
ATOM 2517 C C . VAL A 1 320 ? -4.820 2.360 31.314 1.00 89.50 320 VAL A C 1
ATOM 2519 O O . VAL A 1 320 ? -4.294 1.341 31.750 1.00 89.50 320 VAL A O 1
ATOM 2522 N N . GLN A 1 321 ? -4.112 3.439 30.973 1.00 89.56 321 GLN A N 1
ATOM 2523 C CA . GLN A 1 321 ? -2.653 3.483 31.052 1.00 89.56 321 GLN A CA 1
ATOM 2524 C C . GLN A 1 321 ? -2.146 3.237 32.480 1.00 89.56 321 GLN A C 1
ATOM 2526 O O . GLN A 1 321 ? -1.209 2.465 32.682 1.00 89.56 321 GLN A O 1
ATOM 2531 N N . ASN A 1 322 ? -2.776 3.875 33.469 1.00 89.69 322 ASN A N 1
ATOM 2532 C CA . ASN A 1 322 ? -2.411 3.727 34.875 1.00 89.69 322 ASN A CA 1
ATOM 2533 C C . ASN A 1 322 ? -2.696 2.313 35.397 1.00 89.69 322 ASN A C 1
ATOM 2535 O O . ASN A 1 322 ? -1.902 1.789 36.170 1.00 89.69 322 ASN A O 1
ATOM 2539 N N . ALA A 1 323 ? -3.803 1.701 34.971 1.00 90.25 323 ALA A N 1
ATOM 2540 C CA . AL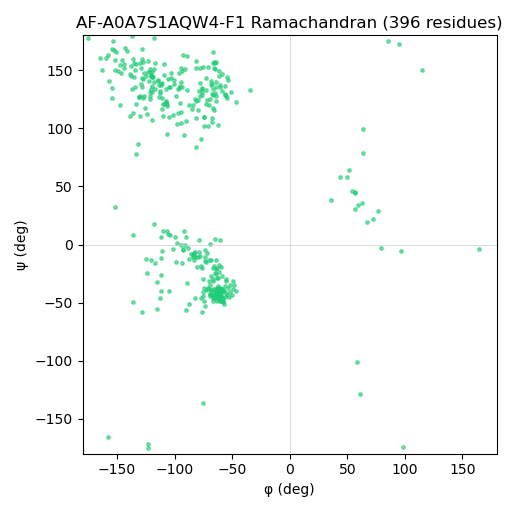A A 1 323 ? -4.184 0.355 35.387 1.00 90.25 323 ALA A CA 1
ATOM 2541 C C . ALA A 1 323 ? -3.322 -0.725 34.716 1.00 90.25 323 ALA A C 1
ATOM 2543 O O . ALA A 1 323 ? -2.778 -1.590 35.395 1.00 90.25 323 ALA A O 1
ATOM 2544 N N . ALA A 1 324 ? -3.143 -0.662 33.392 1.00 89.06 324 ALA A N 1
ATOM 2545 C CA . ALA A 1 324 ? -2.349 -1.639 32.645 1.00 89.06 324 ALA A CA 1
ATOM 2546 C C . ALA A 1 324 ? -0.855 -1.584 33.001 1.00 89.06 324 ALA A C 1
ATOM 2548 O O . ALA A 1 324 ? -0.156 -2.596 32.899 1.00 89.06 324 ALA A O 1
ATOM 2549 N N . VAL A 1 325 ? -0.359 -0.400 33.392 1.00 89.25 325 VAL A N 1
ATOM 2550 C CA . VAL A 1 325 ? 1.079 -0.102 33.524 1.00 89.25 325 VAL A CA 1
ATOM 2551 C C . VAL A 1 325 ? 1.817 -0.370 32.201 1.00 89.25 325 VAL A C 1
ATOM 2553 O O . VAL A 1 325 ? 2.991 -0.724 32.159 1.00 89.25 325 VAL A O 1
ATOM 2556 N N . LEU A 1 326 ? 1.106 -0.189 31.088 1.00 86.19 326 LEU A N 1
ATOM 2557 C CA . LEU A 1 326 ? 1.614 -0.317 29.728 1.00 86.19 326 LEU A CA 1
ATOM 2558 C C . LEU A 1 326 ? 1.457 1.018 29.017 1.00 86.19 326 LEU A C 1
ATOM 2560 O O . LEU A 1 326 ? 0.523 1.778 29.273 1.00 86.19 326 LEU A O 1
ATOM 2564 N N . ARG A 1 327 ? 2.373 1.308 28.096 1.00 82.94 327 ARG A N 1
ATOM 2565 C CA . ARG A 1 327 ? 2.228 2.467 27.209 1.00 82.94 327 ARG A CA 1
ATOM 2566 C C . ARG A 1 327 ? 1.184 2.152 26.138 1.00 82.94 327 ARG A C 1
ATOM 2568 O O . ARG A 1 327 ? 1.031 0.993 25.750 1.00 82.94 327 ARG A O 1
ATOM 2575 N N . ASN A 1 328 ? 0.521 3.177 25.608 1.00 81.62 328 ASN A N 1
ATOM 2576 C CA . ASN A 1 328 ? -0.281 2.989 24.406 1.00 81.62 328 ASN A CA 1
ATOM 2577 C C . ASN A 1 328 ? 0.664 2.748 23.224 1.00 81.62 328 ASN A C 1
ATOM 2579 O O . ASN A 1 328 ? 1.512 3.594 22.934 1.00 81.62 328 ASN A O 1
ATOM 2583 N N . GLY A 1 329 ? 0.530 1.593 22.575 1.00 74.25 329 GLY A N 1
ATOM 2584 C CA . GLY A 1 329 ? 1.310 1.244 21.386 1.00 74.25 329 GLY A CA 1
ATOM 2585 C C . GLY A 1 329 ? 0.789 1.887 20.106 1.00 74.25 329 GLY A C 1
ATOM 2586 O O . GLY A 1 329 ? 1.454 1.813 19.077 1.00 74.25 329 GLY A O 1
ATOM 2587 N N . ALA A 1 330 ? -0.403 2.485 20.147 1.00 72.25 330 ALA A N 1
ATOM 2588 C CA . ALA A 1 330 ? -0.948 3.228 19.025 1.00 72.25 330 ALA A CA 1
ATOM 2589 C C . ALA A 1 330 ? -0.259 4.592 18.933 1.00 72.25 330 ALA A C 1
ATOM 2591 O O . ALA A 1 330 ? -0.127 5.311 19.931 1.00 72.25 330 ALA A O 1
ATOM 2592 N N . MET A 1 331 ? 0.149 4.982 17.726 1.00 66.88 331 MET A N 1
ATOM 2593 C CA . MET A 1 331 ? 0.563 6.366 17.500 1.00 66.88 331 MET A CA 1
ATOM 2594 C C . MET A 1 331 ? -0.636 7.311 17.701 1.00 66.88 331 MET A C 1
ATOM 2596 O O . MET A 1 331 ? -1.791 6.913 17.565 1.00 66.88 331 MET A O 1
ATOM 2600 N N . ARG A 1 332 ? -0.398 8.595 18.013 1.00 61.91 332 ARG A N 1
ATOM 2601 C CA . ARG A 1 332 ? -1.494 9.565 18.250 1.00 61.91 332 ARG A CA 1
ATOM 2602 C C . ARG A 1 332 ? -2.484 9.665 17.083 1.00 61.91 332 ARG A C 1
ATOM 2604 O O . ARG A 1 332 ? -3.649 9.947 17.313 1.00 61.91 332 ARG A O 1
ATOM 2611 N N . ASN A 1 333 ? -2.010 9.457 15.860 1.00 56.75 333 ASN A N 1
ATOM 2612 C CA . ASN A 1 333 ? -2.793 9.451 14.626 1.00 56.75 333 ASN A CA 1
ATOM 2613 C C . ASN A 1 333 ? -3.499 8.114 14.336 1.00 56.75 333 ASN A C 1
ATOM 2615 O O . ASN A 1 333 ? -4.255 8.061 13.375 1.00 56.75 333 ASN A O 1
ATOM 2619 N N . GLU A 1 334 ? -3.242 7.067 15.123 1.00 66.69 334 GLU A N 1
ATOM 2620 C CA . GLU A 1 334 ? -3.900 5.754 15.031 1.00 66.69 334 GLU A CA 1
ATOM 2621 C C . GLU A 1 334 ? -5.026 5.595 16.068 1.00 66.69 334 GLU A C 1
ATOM 2623 O O . GLU A 1 334 ? -5.848 4.688 15.958 1.00 66.69 334 GLU A O 1
ATOM 2628 N N . MET A 1 335 ? -5.088 6.462 17.084 1.00 75.75 335 MET A N 1
ATOM 2629 C CA . MET A 1 335 ? -6.185 6.450 18.054 1.00 75.75 335 MET A CA 1
ATOM 2630 C C . MET A 1 335 ? -7.472 6.978 17.426 1.00 75.75 335 MET A C 1
ATOM 2632 O O . MET A 1 335 ? -7.434 7.938 16.659 1.00 75.75 335 MET A O 1
ATOM 2636 N N . LEU A 1 336 ? -8.605 6.388 17.816 1.00 89.06 336 LEU A N 1
ATOM 2637 C CA . LEU A 1 336 ? -9.923 6.734 17.285 1.00 89.06 336 LEU A CA 1
ATOM 2638 C C . LEU A 1 336 ? -9.971 6.578 15.758 1.00 89.06 336 LEU A C 1
ATOM 2640 O O . LEU A 1 336 ? -10.483 7.433 15.034 1.00 89.06 336 LEU A O 1
ATOM 2644 N N . THR A 1 337 ? -9.420 5.465 15.275 1.00 92.06 337 THR A N 1
ATOM 2645 C CA . THR A 1 337 ? -9.459 5.106 13.859 1.00 92.06 337 THR A CA 1
ATOM 2646 C C . THR A 1 337 ? -10.239 3.818 13.639 1.00 92.06 337 THR A C 1
ATOM 2648 O O . THR A 1 337 ? -10.068 2.828 14.354 1.00 92.06 337 THR A O 1
ATOM 2651 N N . VAL A 1 338 ? -11.116 3.834 12.640 1.00 94.31 338 VAL A N 1
ATOM 2652 C CA . VAL A 1 338 ? -11.748 2.637 12.089 1.00 94.31 338 VAL A CA 1
ATOM 2653 C C . VAL A 1 338 ? -10.914 2.213 10.895 1.00 94.31 338 VAL A C 1
ATOM 2655 O O . VAL A 1 338 ? -10.945 2.864 9.851 1.00 94.31 338 VAL A O 1
ATOM 2658 N N . THR A 1 339 ? -10.126 1.155 11.057 1.00 93.00 339 THR A N 1
ATOM 2659 C CA . THR A 1 339 ? -9.335 0.595 9.956 1.00 93.00 339 THR A CA 1
ATOM 2660 C C . THR A 1 339 ? -10.223 -0.316 9.118 1.00 93.00 339 THR A C 1
ATOM 2662 O O . THR A 1 339 ? -10.839 -1.232 9.655 1.00 93.00 339 THR A O 1
ATOM 2665 N N . PHE A 1 340 ? -10.297 -0.066 7.813 1.00 94.50 340 PHE A N 1
ATOM 2666 C CA . PHE A 1 340 ? -11.085 -0.874 6.875 1.00 94.50 340 PHE A CA 1
ATOM 2667 C C . PHE A 1 340 ? -10.229 -1.489 5.762 1.00 94.50 340 PHE A C 1
ATOM 2669 O O . PHE A 1 340 ? -10.690 -2.393 5.061 1.00 94.50 340 PHE A O 1
ATOM 2676 N N . ALA A 1 341 ? -8.985 -1.033 5.601 1.00 92.31 341 ALA A N 1
ATOM 2677 C CA . ALA A 1 341 ? -8.003 -1.628 4.707 1.00 92.31 341 ALA A CA 1
ATOM 2678 C C . ALA A 1 341 ? -6.566 -1.366 5.195 1.00 92.31 341 ALA A C 1
ATOM 2680 O O . ALA A 1 341 ? -6.339 -0.508 6.042 1.00 92.31 341 ALA A O 1
ATOM 2681 N N . PHE A 1 342 ? -5.588 -2.069 4.628 1.00 87.88 342 PHE A N 1
ATOM 2682 C CA . PHE A 1 342 ? -4.156 -1.887 4.874 1.00 87.88 342 PHE A CA 1
ATOM 2683 C C . PHE A 1 342 ? -3.422 -1.758 3.552 1.00 87.88 342 PHE A C 1
ATOM 2685 O O . PHE A 1 342 ? -3.702 -2.507 2.620 1.00 87.88 342 PHE A O 1
ATOM 2692 N N . GLU A 1 343 ? -2.472 -0.831 3.469 1.00 88.19 343 GLU A N 1
ATOM 2693 C CA . GLU A 1 343 ? -1.582 -0.728 2.314 1.00 88.19 343 GLU A CA 1
ATOM 2694 C C . GLU A 1 343 ? -0.561 -1.878 2.383 1.00 88.19 343 GLU A C 1
ATOM 2696 O O . GLU A 1 343 ? 0.295 -1.909 3.266 1.00 88.19 343 GLU A O 1
ATOM 2701 N N . VAL A 1 344 ? -0.688 -2.852 1.479 1.00 85.62 344 VAL A N 1
ATOM 2702 C CA . VAL A 1 344 ? 0.203 -4.028 1.389 1.00 85.62 344 VAL A CA 1
ATOM 2703 C C . VAL A 1 344 ? 1.386 -3.726 0.476 1.00 85.62 344 VAL A C 1
ATOM 2705 O O . VAL A 1 344 ? 2.502 -4.190 0.699 1.00 85.62 344 VAL A O 1
ATOM 2708 N N . PHE A 1 345 ? 1.149 -2.906 -0.544 1.00 87.44 345 PHE A N 1
ATOM 2709 C CA . PHE A 1 345 ? 2.134 -2.504 -1.532 1.00 87.44 345 PHE A CA 1
ATOM 2710 C C . PHE A 1 345 ? 2.159 -0.982 -1.664 1.00 87.44 345 PHE A C 1
ATOM 2712 O O . PHE A 1 345 ? 1.090 -0.369 -1.656 1.00 87.44 345 PHE A O 1
ATOM 2719 N N . PRO A 1 346 ? 3.336 -0.363 -1.864 1.00 89.56 346 PRO A N 1
ATOM 2720 C CA . PRO A 1 346 ? 3.418 1.081 -1.999 1.00 89.56 346 PRO A CA 1
ATOM 2721 C C . PRO A 1 346 ? 2.669 1.552 -3.251 1.00 89.56 346 PRO A C 1
ATOM 2723 O O . PRO A 1 346 ? 2.918 1.076 -4.361 1.00 89.56 346 PRO A O 1
ATOM 2726 N N . VAL A 1 347 ? 1.769 2.522 -3.091 1.00 90.81 347 VAL A N 1
ATOM 2727 C CA . VAL A 1 347 ? 1.043 3.113 -4.228 1.00 90.81 347 VAL A CA 1
ATOM 2728 C C . VAL A 1 347 ? 1.956 4.084 -4.981 1.00 90.81 347 VAL A C 1
ATOM 2730 O O . VAL A 1 347 ? 2.028 5.270 -4.659 1.00 90.81 347 VAL A O 1
ATOM 2733 N N . GLN A 1 348 ? 2.670 3.562 -5.982 1.00 92.56 348 GLN A N 1
ATOM 2734 C CA . GLN A 1 348 ? 3.661 4.290 -6.779 1.00 92.56 348 GLN A CA 1
ATOM 2735 C C . GLN A 1 348 ? 3.269 4.364 -8.254 1.00 92.56 348 GLN A C 1
ATOM 2737 O O . GLN A 1 348 ? 2.854 3.367 -8.839 1.00 92.56 348 GLN A O 1
ATOM 2742 N N . GLY A 1 349 ? 3.500 5.525 -8.867 1.00 90.88 349 GLY A N 1
ATOM 2743 C CA . GLY A 1 349 ? 3.118 5.821 -10.249 1.00 90.88 349 GLY A CA 1
ATOM 2744 C C . GLY A 1 349 ? 2.057 6.917 -10.335 1.00 90.88 349 GLY A C 1
ATOM 2745 O O . GLY A 1 349 ? 1.259 7.113 -9.423 1.00 90.88 349 GLY A O 1
ATOM 2746 N N . GLU A 1 350 ? 2.071 7.678 -11.423 1.00 91.38 350 GLU A N 1
ATOM 2747 C CA . GLU A 1 350 ? 1.195 8.833 -11.627 1.00 91.38 350 GLU A CA 1
ATOM 2748 C C . GLU A 1 350 ? -0.279 8.410 -11.691 1.00 91.38 350 GLU A C 1
ATOM 2750 O O . GLU A 1 350 ? -1.127 9.052 -11.069 1.00 91.38 350 GLU A O 1
ATOM 2755 N N . ASN A 1 351 ? -0.597 7.320 -12.402 1.00 88.44 351 ASN A N 1
ATOM 2756 C CA . ASN A 1 351 ? -1.971 6.833 -12.527 1.00 88.44 351 ASN A CA 1
ATOM 2757 C C . ASN A 1 351 ? -2.467 6.265 -11.194 1.00 88.44 351 ASN A C 1
ATOM 2759 O O . ASN A 1 351 ? -3.583 6.578 -10.779 1.00 88.44 351 ASN A O 1
ATOM 2763 N N . ALA A 1 352 ? -1.643 5.468 -10.505 1.00 90.12 352 ALA A N 1
ATOM 2764 C CA . ALA A 1 352 ? -1.986 4.910 -9.200 1.00 90.12 352 ALA A CA 1
ATOM 2765 C C . ALA A 1 352 ? -2.186 6.007 -8.136 1.00 90.12 352 ALA A C 1
ATOM 2767 O O . ALA A 1 352 ? -3.186 6.006 -7.416 1.00 90.12 352 ALA A O 1
ATOM 2768 N N . VAL A 1 353 ? -1.291 7.001 -8.076 1.00 93.44 353 VAL A N 1
ATOM 2769 C CA . VAL A 1 353 ? -1.411 8.148 -7.158 1.00 93.44 353 VAL A CA 1
ATOM 2770 C C . VAL A 1 353 ? -2.648 8.988 -7.477 1.00 93.44 353 VAL A C 1
ATOM 2772 O O . VAL A 1 353 ? -3.343 9.431 -6.559 1.00 93.44 353 VAL A O 1
ATOM 2775 N N . GLN A 1 354 ? -2.961 9.198 -8.757 1.00 93.75 354 GLN A N 1
ATOM 2776 C CA . GLN A 1 354 ? -4.173 9.912 -9.148 1.00 93.75 354 GLN A CA 1
ATOM 2777 C C . GLN A 1 354 ? -5.437 9.136 -8.750 1.00 93.75 354 GLN A C 1
ATOM 2779 O O . GLN A 1 354 ? -6.320 9.706 -8.111 1.00 93.75 354 GLN A O 1
ATOM 2784 N N . ALA A 1 355 ? -5.490 7.829 -9.022 1.00 92.12 355 ALA A N 1
ATOM 2785 C CA . ALA A 1 355 ? -6.593 6.966 -8.603 1.00 92.12 355 ALA A CA 1
ATOM 2786 C C . ALA A 1 355 ? -6.779 6.965 -7.074 1.00 92.12 355 ALA A C 1
ATOM 2788 O O . ALA A 1 355 ? -7.915 7.023 -6.602 1.00 92.12 355 ALA A O 1
ATOM 2789 N N . ARG A 1 356 ? -5.683 6.998 -6.299 1.00 95.31 356 ARG A N 1
ATOM 2790 C CA . ARG A 1 356 ? -5.712 7.149 -4.833 1.00 95.31 356 ARG A CA 1
ATOM 2791 C C . ARG A 1 356 ? -6.382 8.446 -4.408 1.00 95.31 356 ARG A C 1
ATOM 2793 O O . ARG A 1 356 ? -7.228 8.434 -3.521 1.00 95.31 356 ARG A O 1
ATOM 2800 N N . ARG A 1 357 ? -6.046 9.565 -5.052 1.00 96.75 357 ARG A N 1
ATOM 2801 C CA . ARG A 1 357 ? -6.679 10.863 -4.767 1.00 96.75 357 ARG A CA 1
ATOM 2802 C C . ARG A 1 357 ? -8.165 10.861 -5.109 1.00 96.75 357 ARG A C 1
ATOM 2804 O O . ARG A 1 357 ? -8.959 11.407 -4.349 1.00 96.75 357 ARG A O 1
ATOM 2811 N N . ASP A 1 358 ? -8.542 10.254 -6.230 1.00 96.75 358 ASP A N 1
ATOM 2812 C CA . ASP A 1 358 ? -9.930 10.254 -6.691 1.00 96.75 358 ASP A CA 1
ATOM 2813 C C . ASP A 1 358 ? -10.828 9.343 -5.852 1.00 96.75 358 ASP A C 1
ATOM 2815 O O . ASP A 1 358 ? -11.957 9.731 -5.545 1.00 96.75 358 ASP A O 1
ATOM 2819 N N . VAL A 1 359 ? -10.341 8.171 -5.430 1.00 97.12 359 VAL A N 1
ATOM 2820 C CA . VAL A 1 359 ? -11.094 7.308 -4.508 1.00 97.12 359 VAL A CA 1
ATOM 2821 C C . VAL A 1 359 ? -11.154 7.907 -3.109 1.00 97.12 359 VAL A C 1
ATOM 2823 O O . VAL A 1 359 ? -12.209 7.882 -2.483 1.00 97.12 359 VAL A O 1
ATOM 2826 N N . LEU A 1 360 ? -10.066 8.530 -2.644 1.00 97.62 360 LEU A N 1
ATOM 2827 C CA . LEU A 1 360 ? -10.056 9.221 -1.362 1.00 97.62 360 LEU A CA 1
ATOM 2828 C C . LEU A 1 360 ? -11.095 10.342 -1.331 1.00 97.62 360 LEU A C 1
ATOM 2830 O O . LEU A 1 360 ? -11.855 10.437 -0.376 1.00 97.62 360 LEU A O 1
ATOM 2834 N N . ARG A 1 361 ? -11.181 11.148 -2.395 1.00 98.06 361 ARG A N 1
ATOM 2835 C CA . ARG A 1 361 ? -12.194 12.205 -2.504 1.00 98.06 361 ARG A CA 1
ATOM 2836 C C . ARG A 1 361 ? -13.615 11.641 -2.414 1.00 98.06 361 ARG A C 1
ATOM 2838 O O . ARG A 1 361 ? -14.456 12.243 -1.760 1.00 98.06 361 ARG A O 1
ATOM 2845 N N . GLN A 1 362 ? -13.882 10.497 -3.048 1.00 98.19 362 GLN A N 1
ATOM 2846 C CA . GLN A 1 362 ? -15.194 9.840 -2.981 1.00 98.19 362 GLN A CA 1
ATOM 2847 C C . GLN A 1 362 ? -15.508 9.323 -1.575 1.00 98.19 362 GLN A C 1
ATOM 2849 O O . GLN A 1 362 ? -16.617 9.521 -1.091 1.00 98.19 362 GLN A O 1
ATOM 2854 N N . ILE A 1 363 ? -14.530 8.697 -0.914 1.00 98.31 363 ILE A N 1
ATOM 2855 C CA . ILE A 1 363 ? -14.667 8.227 0.469 1.00 98.31 363 ILE A CA 1
ATOM 2856 C C . ILE A 1 363 ? -14.932 9.410 1.405 1.00 98.31 363 ILE A C 1
ATOM 2858 O O . ILE A 1 363 ? -15.863 9.359 2.197 1.00 98.31 363 ILE A O 1
ATOM 2862 N N . GLN A 1 364 ? -14.157 10.491 1.296 1.00 98.06 364 GLN A N 1
ATOM 2863 C CA . GLN A 1 364 ? -14.331 11.680 2.131 1.00 98.06 364 GLN A CA 1
ATOM 2864 C C . GLN A 1 364 ? -15.703 12.325 1.913 1.00 98.06 364 GLN A C 1
ATOM 2866 O O . GLN A 1 364 ? -16.391 12.580 2.892 1.00 98.06 364 GLN A O 1
ATOM 2871 N N . ALA A 1 365 ? -16.143 12.495 0.661 1.00 97.94 365 ALA A N 1
ATOM 2872 C CA . ALA A 1 365 ? -17.466 13.044 0.359 1.00 97.94 365 ALA A CA 1
ATOM 2873 C C . ALA A 1 365 ? -18.602 12.193 0.957 1.00 97.94 365 ALA A C 1
ATOM 2875 O O . ALA A 1 365 ? -19.509 12.734 1.581 1.00 97.94 365 ALA A O 1
ATOM 2876 N N . LEU A 1 366 ? -18.512 10.863 0.825 1.00 97.94 366 LEU A N 1
ATOM 2877 C CA . LEU A 1 366 ? -19.467 9.924 1.418 1.00 97.94 366 LEU A CA 1
ATOM 2878 C C . LEU A 1 366 ? -19.549 10.082 2.947 1.00 97.94 366 LEU A C 1
ATOM 2880 O O . LEU A 1 366 ? -20.635 10.099 3.519 1.00 97.94 366 LEU A O 1
ATOM 2884 N N . LEU A 1 367 ? -18.399 10.175 3.616 1.00 97.44 367 LEU A N 1
ATOM 2885 C CA . LEU A 1 367 ? -18.332 10.258 5.075 1.00 97.44 367 LEU A CA 1
ATOM 2886 C C . LEU A 1 367 ? -18.753 11.638 5.594 1.00 97.44 367 LEU A C 1
ATOM 2888 O O . LEU A 1 367 ? -19.431 11.722 6.611 1.00 97.44 367 LEU A O 1
ATOM 2892 N N . GLU A 1 368 ? -18.400 12.717 4.901 1.00 96.56 368 GLU A N 1
ATOM 2893 C CA . GLU A 1 368 ? -18.828 14.075 5.257 1.00 96.56 368 GLU A CA 1
ATOM 2894 C C . GLU A 1 368 ? -20.348 14.242 5.173 1.00 96.56 368 GLU A C 1
ATOM 2896 O O . GLU A 1 368 ? -20.936 14.920 6.016 1.00 96.56 368 GLU A O 1
ATOM 2901 N N . GLU A 1 369 ? -20.979 13.610 4.183 1.00 96.88 369 GLU A N 1
ATOM 2902 C CA . GLU A 1 369 ? -22.426 13.657 3.989 1.00 96.88 369 GLU A CA 1
ATOM 2903 C C . GLU A 1 369 ? -23.178 12.771 4.993 1.00 96.88 369 GLU A C 1
ATOM 2905 O O . GLU A 1 369 ? -24.180 13.199 5.566 1.00 96.88 369 GLU A O 1
ATOM 2910 N N . GLU A 1 370 ? -22.701 11.543 5.221 1.00 96.81 370 GLU A N 1
ATOM 2911 C CA . GLU A 1 370 ? -23.512 10.505 5.867 1.00 96.81 370 GLU A CA 1
ATOM 2912 C C . GLU A 1 370 ? -23.053 10.096 7.277 1.00 96.81 370 GLU A C 1
ATOM 2914 O O . GLU A 1 370 ? -23.800 9.399 7.961 1.00 96.81 370 GLU A O 1
ATOM 2919 N N . TRP A 1 371 ? -21.864 10.501 7.750 1.00 95.06 371 TRP A N 1
ATOM 2920 C CA . TRP A 1 371 ? -21.356 10.025 9.049 1.00 95.06 371 TRP A CA 1
ATOM 2921 C C . TRP A 1 371 ? -22.194 10.506 10.236 1.00 95.06 371 TRP A C 1
ATOM 2923 O O . TRP A 1 371 ? -22.485 9.743 11.148 1.00 95.06 371 TRP A O 1
ATOM 2933 N N . GLY A 1 372 ? -22.569 11.786 10.263 1.00 91.94 372 GLY A N 1
ATOM 2934 C CA . GLY A 1 372 ? -23.276 12.360 11.410 1.00 91.94 372 GLY A CA 1
ATOM 2935 C C . GLY A 1 372 ? -22.461 12.296 12.713 1.00 91.94 372 GLY A C 1
ATOM 2936 O O . GLY A 1 372 ? -21.324 12.769 12.775 1.00 91.94 372 GLY A O 1
ATOM 2937 N N . VAL A 1 373 ? -23.060 11.761 13.780 1.00 90.44 373 VAL A N 1
ATOM 2938 C CA . VAL A 1 373 ? -22.407 11.529 15.080 1.00 90.44 373 VAL A CA 1
ATOM 2939 C C . VAL A 1 373 ? -22.689 10.096 15.506 1.00 90.44 373 VAL A C 1
ATOM 2941 O O . VAL A 1 373 ? -23.850 9.697 15.580 1.00 90.44 373 VAL A O 1
ATOM 2944 N N . MET A 1 374 ? -21.635 9.356 15.845 1.00 83.81 374 MET A N 1
ATOM 2945 C CA . MET A 1 374 ? -21.763 8.012 16.391 1.00 83.81 374 MET A CA 1
ATOM 2946 C C . MET A 1 374 ? -21.683 8.031 17.916 1.00 83.81 374 MET A C 1
ATOM 2948 O O . MET A 1 374 ? -20.785 8.645 18.499 1.00 83.81 374 MET A O 1
ATOM 2952 N N . GLU A 1 375 ? -22.603 7.311 18.554 1.00 82.88 375 GLU A N 1
ATOM 2953 C CA . GLU A 1 375 ? -22.628 7.090 19.996 1.00 82.88 375 GLU A CA 1
ATOM 2954 C C . GLU A 1 375 ? -21.877 5.808 20.368 1.00 82.88 375 GLU A C 1
ATOM 2956 O O . GLU A 1 375 ? -22.447 4.718 20.378 1.00 82.88 375 GLU A O 1
ATOM 2961 N N . PHE A 1 376 ? -20.600 5.925 20.718 1.00 79.25 376 PHE A N 1
ATOM 2962 C CA . PHE A 1 376 ? -19.817 4.776 21.164 1.00 79.25 376 PHE A CA 1
ATOM 2963 C C . PHE A 1 376 ? -20.044 4.509 22.654 1.00 79.25 376 PHE A C 1
ATOM 2965 O O . PHE A 1 376 ? -19.783 5.379 23.490 1.00 79.25 376 PHE A O 1
ATOM 2972 N N . LYS A 1 377 ? -20.548 3.315 22.989 1.00 74.62 377 LYS A N 1
ATOM 2973 C CA . LYS A 1 377 ? -20.854 2.887 24.363 1.00 74.62 377 LYS A CA 1
ATOM 2974 C C . LYS A 1 377 ? -20.058 1.641 24.718 1.00 74.62 377 LYS A C 1
ATOM 2976 O O . LYS A 1 377 ? -20.031 0.708 23.929 1.00 74.62 377 LYS A O 1
ATOM 2981 N N . GLY A 1 378 ? -19.450 1.638 25.905 1.00 76.31 378 GLY A N 1
ATOM 2982 C CA . GLY A 1 378 ? -18.817 0.447 26.478 1.00 76.31 378 GLY A CA 1
ATOM 2983 C C . GLY A 1 378 ? -17.628 -0.089 25.676 1.00 76.31 378 GLY A C 1
ATOM 2984 O O . GLY A 1 378 ? -17.805 -1.078 24.977 1.00 76.31 378 GLY A O 1
ATOM 2985 N N . PRO A 1 379 ? -16.420 0.507 25.771 1.00 86.38 379 PRO A N 1
ATOM 2986 C CA . PRO A 1 379 ? -15.259 -0.041 25.080 1.00 86.38 379 PRO A CA 1
ATOM 2987 C C . PRO A 1 379 ? -14.974 -1.464 25.569 1.00 86.38 379 PRO A C 1
ATOM 2989 O O . PRO A 1 379 ? -14.963 -1.735 26.772 1.00 86.38 379 PRO A O 1
ATOM 2992 N N . GLU A 1 380 ? -14.708 -2.361 24.630 1.00 88.50 380 GLU A N 1
ATOM 2993 C CA . GLU A 1 380 ? -14.533 -3.786 24.879 1.00 88.50 380 GLU A CA 1
ATOM 2994 C C . GLU A 1 380 ? -13.058 -4.161 24.794 1.00 88.50 380 GLU A C 1
ATOM 2996 O O . GLU A 1 380 ? -12.340 -3.733 23.887 1.00 88.50 380 GLU A O 1
ATOM 3001 N N . LEU A 1 381 ? -12.602 -4.968 25.752 1.00 89.94 381 LEU A N 1
ATOM 3002 C CA . LEU A 1 381 ? -11.293 -5.603 25.676 1.00 89.94 381 LEU A CA 1
ATOM 3003 C C . LEU A 1 381 ? -11.377 -6.774 24.689 1.00 89.94 381 LEU A C 1
ATOM 3005 O O . LEU A 1 381 ? -12.277 -7.611 24.795 1.00 89.94 381 LEU A O 1
ATOM 3009 N N . VAL A 1 382 ? -10.431 -6.848 23.758 1.00 91.81 382 VAL A N 1
ATOM 3010 C CA . VAL A 1 382 ? -10.363 -7.910 22.747 1.00 91.81 382 VAL A CA 1
ATOM 3011 C C . VAL A 1 382 ? -8.958 -8.480 22.615 1.00 91.81 382 VAL A C 1
ATOM 3013 O O . VAL A 1 382 ? -7.961 -7.801 22.890 1.00 91.81 382 VAL A O 1
ATOM 3016 N N . TRP A 1 383 ? -8.896 -9.726 22.149 1.00 91.56 383 TRP A N 1
ATOM 3017 C CA . TRP A 1 383 ? -7.658 -10.422 21.815 1.00 91.56 383 TRP A CA 1
ATOM 3018 C C . TRP A 1 383 ? -7.550 -10.583 20.304 1.00 91.56 383 TRP A C 1
ATOM 3020 O O . TRP A 1 383 ? -8.407 -11.197 19.673 1.00 91.56 383 TRP A O 1
ATOM 3030 N N . TRP A 1 384 ? -6.490 -10.046 19.717 1.00 90.69 384 TRP A N 1
ATOM 3031 C CA . TRP A 1 384 ? -6.229 -10.126 18.284 1.00 90.69 384 TRP A CA 1
ATOM 3032 C C . TRP A 1 384 ? -5.600 -11.465 17.934 1.00 90.69 384 TRP A C 1
ATOM 3034 O O . TRP A 1 384 ? -4.538 -11.787 18.457 1.00 90.69 384 TRP A O 1
ATOM 3044 N N . GLN A 1 385 ? -6.209 -12.216 17.024 1.00 88.94 385 GLN A N 1
ATOM 3045 C CA . GLN A 1 385 ? -5.625 -13.435 16.460 1.00 88.94 385 GLN A CA 1
ATOM 3046 C C . GLN A 1 385 ? -4.664 -13.080 15.322 1.00 88.94 385 GLN A C 1
ATOM 3048 O O . GLN A 1 385 ? -3.516 -13.527 15.294 1.00 88.94 385 GLN A O 1
ATOM 3053 N N . THR A 1 386 ? -5.107 -12.190 14.438 1.00 87.94 386 THR A N 1
ATOM 3054 C CA . THR A 1 386 ? -4.311 -11.571 13.370 1.00 87.94 386 THR A CA 1
ATOM 3055 C C . THR A 1 386 ? -4.359 -10.052 13.534 1.00 87.94 386 THR A C 1
ATOM 3057 O O . THR A 1 386 ? -4.929 -9.543 14.494 1.00 87.94 386 THR A O 1
ATOM 3060 N N . HIS A 1 387 ? -3.781 -9.288 12.609 1.00 80.19 387 HIS A N 1
ATOM 3061 C CA . HIS A 1 387 ? -3.890 -7.825 12.655 1.00 80.19 387 HIS A CA 1
ATOM 3062 C C . HIS A 1 387 ? -5.287 -7.286 12.290 1.00 80.19 387 HIS A C 1
ATOM 3064 O O . HIS A 1 387 ? -5.524 -6.082 12.381 1.00 80.19 387 HIS A O 1
ATOM 3070 N N . THR A 1 388 ? -6.191 -8.157 11.833 1.00 85.75 388 THR A N 1
ATOM 3071 C CA . THR A 1 388 ? -7.546 -7.794 11.395 1.00 85.75 388 THR A CA 1
ATOM 3072 C C . THR A 1 388 ? -8.632 -8.557 12.131 1.00 85.75 388 THR A C 1
ATOM 3074 O O . THR A 1 388 ? -9.735 -8.045 12.229 1.00 85.75 388 THR A O 1
ATOM 3077 N N . GLN A 1 389 ? -8.329 -9.738 12.670 1.00 90.75 389 GLN A N 1
ATOM 3078 C CA . GLN A 1 389 ? -9.293 -10.605 13.339 1.00 90.75 389 GLN A CA 1
ATOM 3079 C C . GLN A 1 389 ? -9.066 -10.590 14.845 1.00 90.75 389 GLN A C 1
ATOM 3081 O O . GLN A 1 389 ? -7.934 -10.748 15.316 1.00 90.75 389 GLN A O 1
ATOM 3086 N N . TYR A 1 390 ? -10.148 -10.443 15.603 1.00 92.25 390 TYR A N 1
ATOM 3087 C CA . TYR A 1 390 ? -10.122 -10.447 17.059 1.00 92.25 390 TYR A CA 1
ATOM 3088 C C . TYR A 1 390 ? -11.263 -11.277 17.639 1.00 92.25 390 TYR A C 1
ATOM 3090 O O . TYR A 1 390 ? -12.284 -11.506 16.996 1.00 92.25 390 TYR A O 1
ATOM 3098 N N . ILE A 1 391 ? -11.088 -11.695 18.888 1.00 91.69 391 ILE A N 1
ATOM 3099 C CA . ILE A 1 391 ? -12.116 -12.347 19.694 1.00 91.69 391 ILE A CA 1
ATOM 3100 C C . ILE A 1 391 ? -12.416 -11.511 20.944 1.00 91.69 391 ILE A C 1
ATOM 3102 O O . ILE A 1 391 ? -11.497 -10.901 21.508 1.00 91.69 391 ILE A O 1
ATOM 3106 N N . PRO A 1 392 ? -13.680 -11.469 21.402 1.00 86.31 392 PRO A N 1
ATOM 3107 C CA . PRO A 1 392 ? -14.037 -10.794 22.643 1.00 86.31 392 PRO A CA 1
ATOM 3108 C C . PRO A 1 392 ? -13.290 -11.372 23.844 1.00 86.31 392 PRO A C 1
ATOM 3110 O O . PRO A 1 392 ? -13.062 -12.580 23.926 1.00 86.31 392 PRO A O 1
ATOM 3113 N N . PHE A 1 393 ? -12.971 -10.522 24.822 1.00 79.19 393 PHE A N 1
ATOM 3114 C CA . PHE A 1 393 ? -12.341 -10.946 26.072 1.00 79.19 393 PHE A CA 1
ATOM 3115 C C . PHE A 1 393 ? -13.095 -12.092 26.771 1.00 79.19 393 PHE A C 1
ATOM 3117 O O . PHE A 1 393 ? -12.470 -13.041 27.247 1.00 79.19 393 PHE A O 1
ATOM 3124 N N . SER A 1 394 ? -14.429 -12.033 26.780 1.00 70.19 394 SER A N 1
ATOM 3125 C CA . SER A 1 394 ? -15.305 -13.042 27.390 1.00 70.19 394 SER A CA 1
ATOM 3126 C C . SER A 1 394 ? -15.211 -14.426 26.746 1.00 70.19 394 SER A C 1
ATOM 3128 O O . SER A 1 394 ? -15.572 -15.407 27.383 1.00 70.19 394 SER A O 1
ATOM 3130 N N . ALA A 1 395 ? -14.719 -14.526 25.510 1.00 67.12 395 ALA A N 1
ATOM 3131 C CA . ALA A 1 395 ? -14.558 -15.798 24.809 1.00 67.12 395 ALA A CA 1
ATOM 3132 C C . ALA A 1 395 ? -13.240 -16.514 25.158 1.00 67.12 395 ALA A C 1
ATOM 3134 O O . ALA A 1 395 ? -13.034 -17.652 24.755 1.00 67.12 395 ALA A O 1
ATOM 3135 N N . TYR A 1 396 ? -12.330 -15.865 25.896 1.00 61.22 396 TYR A N 1
ATOM 3136 C CA . TYR A 1 396 ? -11.017 -16.425 26.246 1.00 61.22 396 TYR A CA 1
ATOM 3137 C C . TYR A 1 396 ? -11.032 -17.258 27.541 1.00 61.22 396 TYR A C 1
ATOM 3139 O O . TYR A 1 396 ? -9.999 -17.787 27.949 1.00 61.22 396 TYR A O 1
ATOM 3147 N N . SER A 1 397 ? -12.181 -17.332 28.221 1.00 47.03 397 SER A N 1
ATOM 3148 C CA . SER A 1 397 ? -12.353 -18.033 29.499 1.00 47.03 397 SER A CA 1
ATOM 3149 C C . SER A 1 397 ? -12.804 -19.496 29.381 1.00 47.03 397 SER A C 1
ATOM 3151 O O . SER A 1 397 ? -13.148 -20.081 30.407 1.00 47.03 397 SER A O 1
ATOM 3153 N N . GLU A 1 398 ? -12.784 -20.082 28.180 1.00 40.03 398 GLU A N 1
ATOM 3154 C CA . GLU A 1 398 ? -13.008 -21.522 27.953 1.00 40.03 398 GLU A CA 1
ATOM 3155 C C . GLU A 1 398 ? -11.705 -22.274 27.648 1.00 40.03 398 GLU A C 1
ATOM 3157 O O . GLU A 1 398 ? -10.942 -21.842 26.750 1.00 40.03 398 GLU A O 1
#

Nearest PDB structures (foldseek):
  2fsq-assembly1_A  TM=7.681E-01  e=6.814E-07  Agrobacterium fabrum str. C58
  3d6e-assembly1_A  TM=5.685E-01  e=2.722E-05  Bacillus licheniformis
  5jj2-assembly1_A  TM=5.628E-01  e=1.247E-02  Homo sapiens
  3j4r-assembly1_A  TM=5.561E-01  e=6.839E-02  Homo sapiens
  2vfy-assembly1_A  TM=5.334E-01  e=1.206E-01  Homo sapiens

Sequence (398 aa):
WQVACMAEWRWVNVPGGFTEELVADACDYGGLGRCCIVVQTNATSSFHVTFSHSSSPSRGTGNPVLRFVVGKRKNSMTSVGLGNPYINKEPIDCTRDPEALLTDSETRSRTYWFLYDRNVATAAMGVQAPTPDLCRLLCRFQDKKGFRAEACENLRYISVSSGKKPVSVRIVRVCEPPDITITKHLFDPETWTGLPWNGASYIFTLDDVHRKLVERAQGLLAASPIAPFYGFVDREFLCLNVYRLLDPLRRAEMFPGMGSDDILWKSCHSEITHRLQGVVQSAPWTYWPLRYDRADCTAITVAPTGPGCSQVVNEWLRAVQNAAVLRNGAMRNEMLTVTFAFEVFPVQGENAVQARRDVLRQIQALLEEEWGVMEFKGPELVWWQTHTQYIPFSAYSE

Solvent-accessible surface area (backbone atoms only — not comparable to full-atom values): 21291 Å² total; per-residue (Å²): 135,82,86,80,74,83,79,72,84,44,76,46,75,28,85,18,76,55,40,64,44,78,75,48,58,22,58,83,37,61,31,78,19,20,26,22,41,32,38,35,32,34,34,76,51,30,39,32,45,33,40,19,63,52,86,61,74,58,78,94,42,94,58,53,24,46,33,40,35,38,17,37,82,88,46,61,28,20,36,38,28,43,34,27,88,84,81,49,77,50,75,71,41,35,28,66,53,76,80,61,27,55,50,96,42,75,90,46,73,49,39,34,30,42,34,36,31,56,78,65,26,36,39,37,32,30,35,70,58,84,43,48,90,36,50,48,31,49,47,66,50,38,88,86,87,46,56,67,44,82,61,48,68,60,24,33,22,34,31,43,28,18,34,75,49,52,32,54,38,30,47,72,49,73,35,52,53,64,79,50,49,46,89,86,57,62,48,41,72,71,81,72,43,73,32,86,42,63,27,34,32,35,29,34,78,56,54,76,66,60,42,53,51,50,52,49,43,42,47,52,42,64,71,38,93,57,27,84,34,45,47,74,48,55,80,92,50,47,35,34,35,61,42,36,55,45,38,70,93,46,54,36,71,79,45,78,92,53,61,56,90,77,57,54,66,69,58,51,54,51,49,50,48,63,44,31,46,71,55,62,73,53,23,71,77,42,74,43,54,32,23,76,69,50,64,58,87,29,35,40,35,43,36,54,74,43,72,69,48,43,48,53,52,51,52,49,54,47,50,51,34,68,43,58,71,42,64,69,70,49,52,85,89,50,41,40,21,32,54,44,29,42,72,43,33,72,80,28,20,56,54,46,44,48,49,50,52,55,45,37,51,52,40,43,53,52,43,72,73,66,52,67,69,45,80,46,62,31,62,41,57,32,38,23,52,22,88,57,43,65,44,57,50,83,70,69,80,115

Radius of gyration: 25.57 Å; Cα contacts (8 Å, |Δi|>4): 866; chains: 1; bounding box: 56×47×72 Å

Mean predicted aligned error: 8.8 Å

Organism: Noctiluca scintillans (NCBI:txid2966)